Protein AF-0000000085127316 (afdb_homodimer)

Sequence (482 aa):
MPLLGAALVLALWWVGGALLARSTPVAAAFAPWPSLQALGQLLTGADIWMHTLLSLQRVAVGLLLAFVVGVPLGVLVGLSRGFSQAFSPVFQFLRMISPLSWMPIAVMVLGVGDAPVYFLLAFAAVWPILLSTAAGVAQLDRNWLLLARSLSATRTETVLRVVLPGITAQILTGVRLAIGIIWIVLVPAEMLGVSAGLGYFILDTRDRLAYSELMAAVVLIGALGYALDHAARWLHQRWMHMPLLGAALVLALWWVGGALLARSTPVAAAFAPWPSLQALGQLLTGADIWMHTLLSLQRVAVGLLLAFVVGVPLGVLVGLSRGFSQAFSPVFQFLRMISPLSWMPIAVMVLGVGDAPVYFLLAFAAVWPILLSTAAGVAQLDRNWLLLARSLSATRTETVLRVVLPGITAQILTGVRLAIGIIWIVLVPAEMLGVSAGLGYFILDTRDRLAYSELMAAVVLIGALGYALDHAARWLHQRWMH

Secondary structure (DSSP, 8-state):
-HHHHHHHHHHHHHHHHHHHHHH-GGGGGGSHHHHHHHHHHHHHSHHHHHHHHHHHHHHHHHHHHHHHHHHHHHHHHHH-HHHHHHHHHHHHHHHHS-GGGGHHHHHHHH-SSHHHHHHHHHHHHHHHHHHHHHHHHHHHHHHHHHHHHHTT--HHHHIIIIIHHHTHHHHHHHHHHHHHHHHHHHHHHHHHH-SSSHHHHHHHHHHTT-HHHHHHHHHHHHHHHHHHHHHHHHHHHHHH-/-HHHHHHHHHHHHHHHHHHHHHH-GGGGGGSHHHHHHHHHHHHHSHHHHHHHHHHHHHHHHHHHHHHHHHHHHHHHHHH-HHHHHHHHHHHHHHHHS-GGGGHHHHHHHH-SSHHHHHHHHHHHHHHHHHHHHHHHHHHS-HHHHHHHHHTT--HHHHIIIIIHHHTHHHHHHHHHHHHHHHHHHHHHHHHHH-SSSHHHHHHHHHHTT-HHHHHHHHHHHHHHHHHHHHHHHHHHHHHH-

Nearest PDB structures (foldseek):
  8w9m-assembly1_B  TM=8.186E-01  e=1.311E-09  Nostoc sp. PCC 7120 = FACHB-418
  7ahc-assembly1_B  TM=9.144E-01  e=5.677E-06  Lactococcus lactis subsp. lactis
  7ahd-assembly1_A  TM=7.048E-01  e=4.993E-07  Lactococcus lactis subsp. lactis
  7ahd-assembly1_B  TM=7.253E-01  e=1.285E-06  Lactococcus lactis subsp. lactis
  7ahh-assembly1_A  TM=8.452E-01  e=6.797E-06  Lactococcus lactis subsp. lactis

Foldseek 3Di:
DVVVVVVVVLVCQQVVLVVVCVVPVLSVLLHDPNLVVLLVVLVVDPQVVQQAVLLVVLLVLLLVLLQVQQQVLLLVLQPDVVSVVVCVVVLVVLQPDQLCVCQVVLCVVVNFDSRSSSVSLNSNLNNLLNNLNSVQSNVVPPPVVVVVVVPPDDPVCCCVPPSCLSSVLSNLVSSLVSSVRSLVSSLVSCCPGHCGHLNNVLVVCVVVSVSSNNSNSVVVSVVVSVVVSVVSVVVSVVSVD/DVVVVVVVVLVCQQVVLVVVCVVPVLSVLLHDPNLVVLLVVLVVDPQVVQQAVLLVVLLVLLLVLLQVQQQVLLLVLQPDVVSVVVCVVVLVVLQPDQLCVCQVVLCVVVNFDSRSSSVSLNSNLNNLLNNLNSVQSNPPDVDVVVVVVVPPDDPVCCCVPPSCLSSVLSNLVSSLVSSVRSLVSSLVSCCPGHCGHLNNVLVVCVVVSVSSNNSNSVVVSVVVSVVVSVVSVVVSVVSVD

Radius of gyration: 23.53 Å; Cα contacts (8 Å, |Δi|>4): 676; chains: 2; bounding box: 67×58×56 Å

Organism: Delftia acidovorans (strain DSM 14801 / SPH-1) (NCBI:txid398578)

Solvent-accessible surface area (backbone atoms only — not comparable to full-atom values): 23009 Å² total; per-residue (Å²): 110,68,62,58,8,51,50,46,42,51,49,50,44,36,51,51,21,53,59,42,26,73,80,34,66,73,33,50,35,55,16,56,64,52,13,52,52,32,34,54,56,42,70,73,37,70,66,54,53,55,20,47,50,50,41,51,49,44,52,50,51,7,49,49,53,11,47,68,52,11,41,60,52,8,44,46,37,28,74,29,66,67,51,28,54,43,42,47,53,38,52,54,42,58,68,29,29,39,44,64,66,44,46,67,58,32,31,70,75,63,32,80,40,65,58,29,45,30,50,38,31,15,63,54,18,20,52,45,20,16,52,29,22,17,52,31,41,51,66,52,39,84,65,47,58,56,51,46,70,69,40,94,55,51,73,66,51,42,42,65,66,44,49,47,67,72,24,43,69,33,34,46,53,9,45,50,52,17,51,58,49,30,49,46,49,45,36,52,41,18,54,73,42,39,92,55,15,54,29,22,47,42,54,51,24,56,75,70,64,35,49,22,49,31,42,19,50,42,50,48,45,12,51,50,37,40,50,50,51,48,50,47,48,50,54,47,52,56,67,74,95,111,68,63,57,8,51,52,47,42,52,49,52,43,38,52,51,21,54,59,44,25,74,79,34,68,74,33,50,35,56,17,54,64,51,12,52,52,31,34,55,56,43,71,71,37,69,67,52,52,53,20,46,50,50,41,51,48,43,50,51,51,7,48,50,51,10,47,67,51,12,43,61,53,7,44,46,38,29,72,29,67,67,52,28,55,43,43,46,53,36,51,54,42,58,66,28,29,38,43,65,65,46,45,67,58,33,30,73,74,63,32,79,41,65,57,28,46,30,48,38,31,15,64,56,19,20,51,44,20,16,52,28,23,17,51,30,47,56,68,45,46,84,60,46,58,53,49,45,69,69,38,92,56,52,74,66,51,41,42,65,68,44,49,47,66,71,24,43,69,32,34,46,52,9,46,50,52,17,52,56,50,30,51,46,49,45,36,52,41,19,54,73,41,39,91,55,15,55,28,21,46,44,54,49,24,54,75,70,64,34,48,21,47,30,42,19,48,43,50,48,44,13,52,50,36,39,51,50,53,50,50,46,50,51,53,48,52,56,66,78,94

Structure (mmCIF, N/CA/C/O backbone):
data_AF-0000000085127316-model_v1
#
loop_
_entity.id
_entity.type
_entity.pdbx_description
1 polymer 'Binding-protein-dependent transport systems inner membrane component'
#
loop_
_atom_site.group_PDB
_atom_site.id
_atom_site.type_symbol
_atom_site.label_atom_id
_atom_site.label_alt_id
_atom_site.label_comp_id
_atom_site.label_asym_id
_atom_site.label_entity_id
_atom_site.label_seq_id
_atom_site.pdbx_PDB_ins_code
_atom_site.Cartn_x
_atom_site.Cartn_y
_atom_site.Cartn_z
_atom_site.occupancy
_atom_site.B_iso_or_equiv
_atom_site.auth_seq_id
_atom_site.auth_comp_id
_atom_site.auth_asym_id
_atom_site.auth_atom_id
_atom_site.pdbx_PDB_model_num
ATOM 1 N N . MET A 1 1 ? -14.75 2.043 26.422 1 48.41 1 MET A N 1
ATOM 2 C CA . MET A 1 1 ? -15.414 2.135 25.141 1 48.41 1 MET A CA 1
ATOM 3 C C . MET A 1 1 ? -14.836 1.125 24.156 1 48.41 1 MET A C 1
ATOM 5 O O . MET A 1 1 ? -15.094 1.202 22.953 1 48.41 1 MET A O 1
ATOM 9 N N . PRO A 1 2 ? -13.719 0.484 24.516 1 65.31 2 PRO A N 1
ATOM 10 C CA . PRO A 1 2 ? -13.047 -0.52 23.688 1 65.31 2 PRO A CA 1
ATOM 11 C C . PRO A 1 2 ? -13.883 -1.785 23.5 1 65.31 2 PRO A C 1
ATOM 13 O O . PRO A 1 2 ? -13.898 -2.363 22.406 1 65.31 2 PRO A O 1
ATOM 16 N N . LEU A 1 3 ? -14.711 -2.029 24.453 1 72.06 3 LEU A N 1
ATOM 17 C CA . LEU A 1 3 ? -15.461 -3.279 24.406 1 72.06 3 LEU A CA 1
ATOM 18 C C . LEU A 1 3 ? -16.625 -3.178 23.453 1 72.06 3 LEU A C 1
ATOM 20 O O . LEU A 1 3 ? -16.953 -4.141 22.75 1 72.06 3 LEU A O 1
ATOM 24 N N . LEU A 1 4 ? -17.188 -2.025 23.422 1 75.25 4 LEU A N 1
ATOM 25 C CA . LEU A 1 4 ? -18.297 -1.812 22.5 1 75.25 4 LEU A CA 1
ATOM 26 C C . LEU A 1 4 ? -17.844 -1.918 21.047 1 75.25 4 LEU A C 1
ATOM 28 O O . LEU A 1 4 ? -18.547 -2.475 20.203 1 75.25 4 LEU A O 1
ATOM 32 N N . GLY A 1 5 ? -16.719 -1.458 20.875 1 76.38 5 GLY A N 1
ATOM 33 C CA . GLY A 1 5 ? -16.156 -1.555 19.531 1 76.38 5 GLY A CA 1
ATOM 34 C C . GLY A 1 5 ? -15.906 -2.984 19.094 1 76.38 5 GLY A C 1
ATOM 35 O O . GLY A 1 5 ? -16.25 -3.363 17.969 1 76.38 5 GLY A O 1
ATOM 36 N N . ALA A 1 6 ? -15.438 -3.713 20.047 1 79.12 6 ALA A N 1
ATOM 37 C CA . ALA A 1 6 ? -15.172 -5.121 19.766 1 79.12 6 ALA A CA 1
ATOM 38 C C . ALA A 1 6 ? -16.469 -5.883 19.516 1 79.12 6 ALA A C 1
ATOM 40 O O . ALA A 1 6 ? -16.547 -6.723 18.609 1 79.12 6 ALA A O 1
ATOM 41 N N . ALA A 1 7 ? -17.391 -5.574 20.312 1 84.38 7 ALA A N 1
ATOM 42 C CA . ALA A 1 7 ? -18.703 -6.223 20.172 1 84.38 7 ALA A CA 1
ATOM 43 C C . ALA A 1 7 ? -19.328 -5.895 18.828 1 84.38 7 ALA A C 1
ATOM 45 O O . ALA A 1 7 ? -19.938 -6.758 18.188 1 84.38 7 ALA A O 1
ATOM 46 N N . LEU A 1 8 ? -19.125 -4.715 18.422 1 82.75 8 LEU A N 1
ATOM 47 C CA . LEU A 1 8 ? -19.688 -4.285 17.141 1 82.75 8 LEU A CA 1
ATOM 48 C C . LEU A 1 8 ? -18.984 -4.961 15.977 1 82.75 8 LEU A C 1
ATOM 50 O O . LEU A 1 8 ? -19.609 -5.332 14.984 1 82.75 8 LEU A O 1
ATOM 54 N N . VAL A 1 9 ? -17.719 -5.086 16.141 1 81.19 9 VAL A N 1
ATOM 55 C CA . VAL A 1 9 ? -16.938 -5.77 15.109 1 81.19 9 VAL A CA 1
ATOM 56 C C . VAL A 1 9 ? -17.422 -7.211 14.969 1 81.19 9 VAL A C 1
ATOM 58 O O . VAL A 1 9 ? -17.672 -7.684 13.859 1 81.19 9 VAL A O 1
ATOM 61 N N . LEU A 1 10 ? -17.594 -7.828 16.094 1 84.69 10 LEU A N 1
ATOM 62 C CA . LEU A 1 10 ? -18.016 -9.227 16.094 1 84.69 10 LEU A CA 1
ATOM 63 C C . LEU A 1 10 ? -19.438 -9.359 15.562 1 84.69 10 LEU A C 1
ATOM 65 O O . LEU A 1 10 ? -19.75 -10.305 14.82 1 84.69 10 LEU A O 1
ATOM 69 N N . ALA A 1 11 ? -20.297 -8.43 15.914 1 86 11 ALA A N 1
ATOM 70 C CA . ALA A 1 11 ? -21.672 -8.461 15.461 1 86 11 ALA A CA 1
ATOM 71 C C . ALA A 1 11 ? -21.766 -8.266 13.953 1 86 11 ALA A C 1
ATOM 73 O O . ALA A 1 11 ? -22.484 -9 13.266 1 86 11 ALA A O 1
ATOM 74 N N . LEU A 1 12 ? -21.031 -7.316 13.438 1 83.75 12 LEU A N 1
ATOM 75 C CA . LEU A 1 12 ? -21.047 -7.051 12.008 1 83.75 12 LEU A CA 1
ATOM 76 C C . LEU A 1 12 ? -20.422 -8.211 11.234 1 83.75 12 LEU A C 1
ATOM 78 O O . LEU A 1 12 ? -20.891 -8.555 10.141 1 83.75 12 LEU A O 1
ATOM 82 N N . TRP A 1 13 ? -19.438 -8.719 11.844 1 86.06 13 TRP A N 1
ATOM 83 C CA . TRP A 1 13 ? -18.828 -9.906 11.258 1 86.06 13 TRP A CA 1
ATOM 84 C C . TRP A 1 13 ? -19.812 -11.07 11.227 1 86.06 13 TRP A C 1
ATOM 86 O O . TRP A 1 13 ? -19.938 -11.75 10.211 1 86.06 13 TRP A O 1
ATOM 96 N N . TRP A 1 14 ? -20.531 -11.203 12.266 1 85.75 14 TRP A N 1
ATOM 97 C CA . TRP A 1 14 ? -21.5 -12.289 12.367 1 85.75 14 TRP A CA 1
ATOM 98 C C . TRP A 1 14 ? -22.641 -12.094 11.383 1 85.75 14 TRP A C 1
ATOM 100 O O . TRP A 1 14 ? -23.016 -13.031 10.672 1 85.75 14 TRP A O 1
ATOM 110 N N . VAL A 1 15 ? -23.141 -10.953 11.312 1 83.19 15 VAL A N 1
ATOM 111 C CA . VAL A 1 15 ? -24.266 -10.648 10.438 1 83.19 15 VAL A CA 1
ATOM 112 C C . VAL A 1 15 ? -23.828 -10.742 8.977 1 83.19 15 VAL A C 1
ATOM 114 O O . VAL A 1 15 ? -24.531 -11.32 8.141 1 83.19 15 VAL A O 1
ATOM 117 N N . GLY A 1 16 ? -22.672 -10.188 8.695 1 81.19 16 GLY A N 1
ATOM 118 C CA . GLY A 1 16 ? -22.141 -10.266 7.344 1 81.19 16 GLY A CA 1
ATOM 119 C C . GLY A 1 16 ? -21.875 -11.695 6.887 1 81.19 16 GLY A C 1
ATOM 120 O O . GLY A 1 16 ? -22.219 -12.062 5.762 1 81.19 16 GLY A O 1
ATOM 121 N N . GLY A 1 17 ? -21.344 -12.422 7.781 1 80.56 17 GLY A N 1
ATOM 122 C CA . GLY A 1 17 ? -21.109 -13.82 7.477 1 80.56 17 GLY A CA 1
ATOM 123 C C . GLY A 1 17 ? -22.375 -14.609 7.262 1 80.56 17 GLY A C 1
ATOM 124 O O . GLY A 1 17 ? -22.453 -15.438 6.344 1 80.56 17 GLY A O 1
ATOM 125 N N . ALA A 1 18 ? -23.344 -14.312 8.102 1 81.5 18 ALA A N 1
ATOM 126 C CA . ALA A 1 18 ? -24.625 -15.023 7.992 1 81.5 18 ALA A CA 1
ATOM 127 C C . ALA A 1 18 ? -25.344 -14.664 6.695 1 81.5 18 ALA A C 1
ATOM 129 O O . ALA A 1 18 ? -25.938 -15.531 6.047 1 81.5 18 ALA A O 1
ATOM 130 N N . LEU A 1 19 ? -25.25 -13.453 6.312 1 79.75 19 LEU A N 1
ATOM 131 C CA . LEU A 1 19 ? -25.906 -13 5.086 1 79.75 19 LEU A CA 1
ATOM 132 C C . LEU A 1 19 ? -25.219 -13.602 3.859 1 79.75 19 LEU A C 1
ATOM 134 O O . LEU A 1 19 ? -25.891 -14.008 2.91 1 79.75 19 LEU A O 1
ATOM 138 N N . LEU A 1 20 ? -23.969 -13.68 3.961 1 79.25 20 LEU A N 1
ATOM 139 C CA . LEU A 1 20 ? -23.219 -14.227 2.84 1 79.25 20 LEU A CA 1
ATOM 140 C C . LEU A 1 20 ? -23.406 -15.734 2.744 1 79.25 20 LEU A C 1
ATOM 142 O O . LEU A 1 20 ? -23.406 -16.297 1.646 1 79.25 20 LEU A O 1
ATOM 146 N N . ALA A 1 21 ? -23.562 -16.344 3.889 1 79.31 21 ALA A N 1
ATOM 147 C CA . ALA A 1 21 ? -23.703 -17.797 3.938 1 79.31 21 ALA A CA 1
ATOM 148 C C . ALA A 1 21 ? -25.016 -18.25 3.281 1 79.31 21 ALA A C 1
ATOM 150 O O . ALA A 1 21 ? -25.141 -19.391 2.848 1 79.31 21 ALA A O 1
ATOM 151 N N . ARG A 1 22 ? -25.922 -17.422 3.152 1 79.31 22 ARG A N 1
ATOM 152 C CA . ARG A 1 22 ? -27.203 -17.734 2.516 1 79.31 22 ARG A CA 1
ATOM 153 C C . ARG A 1 22 ? -27.016 -17.969 1.021 1 79.31 22 ARG A C 1
ATOM 155 O O . ARG A 1 22 ? -27.703 -18.797 0.431 1 79.31 22 ARG A O 1
ATOM 162 N N . SER A 1 23 ? -26.094 -17.297 0.476 1 79.12 23 SER A N 1
ATOM 163 C CA . SER A 1 23 ? -25.891 -17.406 -0.963 1 79.12 23 SER A CA 1
ATOM 164 C C . SER A 1 23 ? -24.656 -18.266 -1.273 1 79.12 23 SER A C 1
ATOM 166 O O . SER A 1 23 ? -24.578 -18.859 -2.35 1 79.12 23 SER A O 1
ATOM 168 N N . THR A 1 24 ? -23.766 -18.312 -0.391 1 81.62 24 THR A N 1
ATOM 169 C CA . THR A 1 24 ? -22.516 -19.047 -0.583 1 81.62 24 THR A CA 1
ATOM 170 C C . THR A 1 24 ? -22.188 -19.859 0.657 1 81.62 24 THR A C 1
ATOM 172 O O . THR A 1 24 ? -21.578 -19.344 1.603 1 81.62 24 THR A O 1
ATOM 175 N N . PRO A 1 25 ? -22.406 -21.094 0.611 1 78.56 25 PRO A N 1
ATOM 176 C CA . PRO A 1 25 ? -22.234 -21.953 1.78 1 78.56 25 PRO A CA 1
ATOM 177 C C . PRO A 1 25 ? -20.812 -21.891 2.355 1 78.56 25 PRO A C 1
ATOM 179 O O . PRO A 1 25 ? -20.641 -22.016 3.568 1 78.56 25 PRO A O 1
ATOM 182 N N . VAL A 1 26 ? -19.906 -21.656 1.491 1 80.06 26 VAL A N 1
ATOM 183 C CA . VAL A 1 26 ? -18.516 -21.609 1.943 1 80.06 26 VAL A CA 1
ATOM 184 C C . VAL A 1 26 ? -18.312 -20.438 2.896 1 80.06 26 VAL A C 1
ATOM 186 O O . VAL A 1 26 ? -17.406 -20.453 3.734 1 80.06 26 VAL A O 1
ATOM 189 N N . ALA A 1 27 ? -19.203 -19.531 2.879 1 80.5 27 ALA A N 1
ATOM 190 C CA . ALA A 1 27 ? -19.109 -18.328 3.703 1 80.5 27 ALA A CA 1
ATOM 191 C C . ALA A 1 27 ? -19.328 -18.656 5.176 1 80.5 27 ALA A C 1
ATOM 193 O O . ALA A 1 27 ? -18.938 -17.891 6.059 1 80.5 27 ALA A O 1
ATOM 194 N N . ALA A 1 28 ? -19.938 -19.719 5.41 1 80.25 28 ALA A N 1
ATOM 195 C CA . ALA A 1 28 ? -20.188 -20.141 6.789 1 80.25 28 ALA A CA 1
ATOM 196 C C . ALA A 1 28 ? -18.875 -20.422 7.52 1 80.25 28 ALA A C 1
ATOM 198 O O . ALA A 1 28 ? -18.781 -20.234 8.734 1 80.25 28 ALA A O 1
ATOM 199 N N . ALA A 1 29 ? -17.938 -20.797 6.742 1 84.81 29 ALA A N 1
ATOM 200 C CA . ALA A 1 29 ? -16.641 -21.125 7.324 1 84.81 29 ALA A CA 1
ATOM 201 C C . ALA A 1 29 ? -15.891 -19.859 7.75 1 84.81 29 ALA A C 1
ATOM 203 O O . ALA A 1 29 ? -14.969 -19.922 8.562 1 84.81 29 ALA A O 1
ATOM 204 N N . PHE A 1 30 ? -16.359 -18.75 7.258 1 86.94 30 PHE A N 1
ATOM 205 C CA . PHE A 1 30 ? -15.688 -17.484 7.559 1 86.94 30 PHE A CA 1
ATOM 206 C C . PHE A 1 30 ? -16.391 -16.766 8.695 1 86.94 30 PHE A C 1
ATOM 208 O O . PHE A 1 30 ? -16.047 -15.617 9.016 1 86.94 30 PHE A O 1
ATOM 215 N N . ALA A 1 31 ? -17.344 -17.453 9.258 1 86 31 ALA A N 1
ATOM 216 C CA . ALA A 1 31 ? -18.109 -16.875 10.359 1 86 31 ALA A CA 1
ATOM 217 C C . ALA A 1 31 ? -17.234 -16.719 11.602 1 86 31 ALA A C 1
ATOM 219 O O . ALA A 1 31 ? -16.156 -17.328 11.695 1 86 31 ALA A O 1
ATOM 220 N N . PRO A 1 32 ? -17.656 -15.867 12.477 1 89.19 32 PRO A N 1
ATOM 221 C CA . PRO A 1 32 ? -16.812 -15.547 13.625 1 89.19 32 PRO A CA 1
ATOM 222 C C . PRO A 1 32 ? -16.484 -16.766 14.484 1 89.19 32 PRO A C 1
ATOM 224 O O . PRO A 1 32 ? -15.328 -16.969 14.859 1 89.19 32 PRO A O 1
ATOM 227 N N . TRP A 1 33 ? -17.406 -17.594 14.703 1 86.88 33 TRP A N 1
ATOM 228 C CA . TRP A 1 33 ? -17.172 -18.672 15.648 1 86.88 33 TRP A CA 1
ATOM 229 C C . TRP A 1 33 ? -16.172 -19.688 15.094 1 86.88 33 TRP A C 1
ATOM 231 O O . TRP A 1 33 ? -15.164 -19.984 15.742 1 86.88 33 TRP A O 1
ATOM 241 N N . PRO A 1 34 ? -16.422 -20.203 13.945 1 89 34 PRO A N 1
ATOM 242 C CA . PRO A 1 34 ? -15.422 -21.109 13.406 1 89 34 PRO A CA 1
ATOM 243 C C . PRO A 1 34 ? -14.047 -20.453 13.25 1 89 34 PRO A C 1
ATOM 245 O O . PRO A 1 34 ? -13.023 -21.109 13.461 1 89 34 PRO A O 1
ATOM 248 N N . SER A 1 35 ? -14.031 -19.25 12.867 1 92.19 35 SER A N 1
ATOM 249 C CA . SER A 1 35 ? -12.781 -18.531 12.664 1 92.19 35 SER A CA 1
ATOM 250 C C . SER A 1 35 ? -12.031 -18.344 13.977 1 92.19 35 SER A C 1
ATOM 252 O O . SER A 1 35 ? -10.805 -18.5 14.031 1 92.19 35 SER A O 1
ATOM 254 N N . LEU A 1 36 ? -12.758 -18.031 15.016 1 91.5 36 LEU A N 1
ATOM 255 C CA . LEU A 1 36 ? -12.133 -17.812 16.312 1 91.5 36 LEU A CA 1
ATOM 256 C C . LEU A 1 36 ? -11.672 -19.141 16.922 1 91.5 36 LEU A C 1
ATOM 258 O O . LEU A 1 36 ? -10.648 -19.188 17.609 1 91.5 36 LEU A O 1
ATOM 262 N N . GLN A 1 37 ? -12.391 -20.156 16.656 1 92.38 37 GLN A N 1
ATOM 263 C CA . GLN A 1 37 ? -11.953 -21.484 17.078 1 92.38 37 GLN A CA 1
ATOM 264 C C . GLN A 1 37 ? -10.672 -21.891 16.359 1 92.38 37 GLN A C 1
ATOM 266 O O . GLN A 1 37 ? -9.742 -22.406 16.984 1 92.38 37 GLN A O 1
ATOM 271 N N . ALA A 1 38 ? -10.695 -21.625 15.133 1 93.56 38 ALA A N 1
ATOM 272 C CA . ALA A 1 38 ? -9.508 -21.938 14.336 1 93.56 38 ALA A CA 1
ATOM 273 C C . ALA A 1 38 ? -8.32 -21.094 14.789 1 93.56 38 ALA A C 1
ATOM 275 O O . ALA A 1 38 ? -7.176 -21.562 14.766 1 93.56 38 ALA A O 1
ATOM 276 N N . LEU A 1 39 ? -8.594 -19.891 15.109 1 94.12 39 LEU A N 1
ATOM 277 C CA . LEU A 1 39 ? -7.539 -19.031 15.617 1 94.12 39 LEU A CA 1
ATOM 278 C C . LEU A 1 39 ? -6.93 -19.594 16.891 1 94.12 39 LEU A C 1
ATOM 280 O O . LEU A 1 39 ? -5.711 -19.578 17.062 1 94.12 39 LEU A O 1
ATOM 284 N N . GLY A 1 40 ? -7.777 -20.016 17.781 1 93.62 40 GLY A N 1
ATOM 285 C CA . GLY A 1 40 ? -7.289 -20.672 19 1 93.62 40 GLY A CA 1
ATOM 286 C C . GLY A 1 40 ? -6.406 -21.859 18.719 1 93.62 40 GLY A C 1
ATOM 287 O O . GLY A 1 40 ? -5.355 -22.031 19.344 1 93.62 40 GLY A O 1
ATOM 288 N N . GLN A 1 41 ? -6.84 -22.656 17.828 1 92.62 41 GLN A N 1
ATOM 289 C CA . GLN A 1 41 ? -6.07 -23.844 17.438 1 92.62 41 GLN A CA 1
ATOM 290 C C . GLN A 1 41 ? -4.754 -23.453 16.781 1 92.62 41 GLN A C 1
ATOM 292 O O . GLN A 1 41 ? -3.715 -24.062 17.031 1 92.62 41 GLN A O 1
ATOM 297 N N . LEU A 1 42 ? -4.859 -22.453 15.969 1 91.44 42 LEU A N 1
ATOM 298 C CA . LEU A 1 42 ? -3.674 -21.969 15.273 1 91.44 42 LEU A CA 1
ATOM 299 C C . LEU A 1 42 ? -2.635 -21.453 16.266 1 91.44 42 LEU A C 1
ATOM 301 O O . LEU A 1 42 ? -1.44 -21.703 16.109 1 91.44 42 LEU A O 1
ATOM 305 N N . LEU A 1 43 ? -3.049 -20.781 17.281 1 92.62 43 LEU A N 1
ATOM 306 C CA . LEU A 1 43 ? -2.148 -20.156 18.234 1 92.62 43 LEU A CA 1
ATOM 307 C C . LEU A 1 43 ? -1.49 -21.188 19.141 1 92.62 43 LEU A C 1
ATOM 309 O O . LEU A 1 43 ? -0.468 -20.906 19.766 1 92.62 43 LEU A O 1
ATOM 313 N N . THR A 1 44 ? -2.096 -22.297 19.203 1 89.69 44 THR A N 1
ATOM 314 C CA . THR A 1 44 ? -1.525 -23.359 20.031 1 89.69 44 THR A CA 1
ATOM 315 C C . THR A 1 44 ? -0.522 -24.188 19.219 1 89.69 44 THR A C 1
ATOM 317 O O . THR A 1 44 ? 0.289 -24.906 19.797 1 89.69 44 THR A O 1
ATOM 320 N N . GLY A 1 45 ? -0.584 -24 17.953 1 87.81 45 GLY A N 1
ATOM 321 C CA . GLY A 1 45 ? 0.363 -24.703 17.094 1 87.81 45 GLY A CA 1
ATOM 322 C C . GLY A 1 45 ? 1.644 -23.922 16.859 1 87.81 45 GLY A C 1
ATOM 323 O O . GLY A 1 45 ? 1.637 -22.688 16.844 1 87.81 45 GLY A O 1
ATOM 324 N N . ALA A 1 46 ? 2.699 -24.656 16.719 1 82.94 46 ALA A N 1
ATOM 325 C CA . ALA A 1 46 ? 4.012 -24.047 16.547 1 82.94 46 ALA A CA 1
ATOM 326 C C . ALA A 1 46 ? 4.172 -23.484 15.133 1 82.94 46 ALA A C 1
ATOM 328 O O . ALA A 1 46 ? 4.91 -22.531 14.914 1 82.94 46 ALA A O 1
ATOM 329 N N . ASP A 1 47 ? 3.488 -23.922 14.164 1 91 47 ASP A N 1
ATOM 330 C CA . ASP A 1 47 ? 3.676 -23.594 12.758 1 91 47 ASP A CA 1
ATOM 331 C C . ASP A 1 47 ? 3.33 -22.125 12.492 1 91 47 ASP A C 1
ATOM 333 O O . ASP A 1 47 ? 4.07 -21.422 11.797 1 91 47 ASP A O 1
ATOM 337 N N . ILE A 1 48 ? 2.322 -21.656 13.125 1 93.31 48 ILE A N 1
ATOM 338 C CA . ILE A 1 48 ? 1.865 -20.297 12.844 1 93.31 48 ILE A CA 1
ATOM 339 C C . ILE A 1 48 ? 2.869 -19.281 13.398 1 93.31 48 ILE A C 1
ATOM 341 O O . ILE A 1 48 ? 3.068 -18.219 12.812 1 93.31 48 ILE A O 1
ATOM 345 N N . TRP A 1 49 ? 3.502 -19.625 14.438 1 94.25 49 TRP A N 1
ATOM 346 C CA . TRP A 1 49 ? 4.465 -18.719 15.047 1 94.25 49 TRP A CA 1
ATOM 347 C C . TRP A 1 49 ? 5.723 -18.609 14.195 1 94.25 49 TRP A C 1
ATOM 349 O O . TRP A 1 49 ? 6.34 -17.531 14.133 1 94.25 49 TRP A O 1
ATOM 359 N N . MET A 1 50 ? 6.062 -19.719 13.586 1 94.88 50 MET A N 1
ATOM 360 C CA . MET A 1 50 ? 7.18 -19.656 12.648 1 94.88 50 MET A CA 1
ATOM 361 C C . MET A 1 50 ? 6.867 -18.719 11.492 1 94.88 50 MET A C 1
ATOM 363 O O . MET A 1 50 ? 7.695 -17.891 11.125 1 94.88 50 MET A O 1
ATOM 367 N N . HIS A 1 51 ? 5.699 -18.812 10.906 1 96.5 51 HIS A N 1
ATOM 368 C CA . HIS A 1 51 ? 5.273 -17.938 9.82 1 96.5 51 HIS A CA 1
ATOM 369 C C . HIS A 1 51 ? 5.211 -16.484 10.281 1 96.5 51 HIS A C 1
ATOM 371 O O . HIS A 1 51 ? 5.648 -15.586 9.562 1 96.5 51 HIS A O 1
ATOM 377 N N . THR A 1 52 ? 4.734 -16.312 11.477 1 97.25 52 THR A N 1
ATOM 378 C CA . THR A 1 52 ? 4.602 -14.969 12.031 1 97.25 52 THR A CA 1
ATOM 379 C C . THR A 1 52 ? 5.973 -14.344 12.258 1 97.25 52 THR A C 1
ATOM 381 O O . THR A 1 52 ? 6.199 -13.188 11.891 1 97.25 52 THR A O 1
ATOM 384 N N . LEU A 1 53 ? 6.863 -15.078 12.82 1 96.88 53 LEU A N 1
ATOM 385 C CA . LEU A 1 53 ? 8.195 -14.578 13.117 1 96.88 53 LEU A CA 1
ATOM 386 C C . LEU A 1 53 ? 8.953 -14.242 11.836 1 96.88 53 LEU A C 1
ATOM 388 O O . LEU A 1 53 ? 9.68 -13.242 11.781 1 96.88 53 LEU A O 1
ATOM 392 N N . LEU A 1 54 ? 8.812 -15.047 10.852 1 97.12 54 LEU A N 1
ATOM 393 C CA . LEU A 1 54 ? 9.461 -14.797 9.578 1 97.12 54 LEU A CA 1
ATOM 394 C C . LEU A 1 54 ? 8.914 -13.523 8.93 1 97.12 54 LEU A C 1
ATOM 396 O O . LEU A 1 54 ? 9.68 -12.719 8.391 1 97.12 54 LEU A O 1
ATOM 400 N N . SER A 1 55 ? 7.609 -13.367 8.969 1 98.06 55 SER A N 1
ATOM 401 C CA . SER A 1 55 ? 6.992 -12.156 8.438 1 98.06 55 SER A CA 1
ATOM 402 C C . SER A 1 55 ? 7.469 -10.914 9.188 1 98.06 55 SER A C 1
ATOM 404 O O . SER A 1 55 ? 7.797 -9.898 8.57 1 98.06 55 SER A O 1
ATOM 406 N N . LEU A 1 56 ? 7.551 -11.023 10.523 1 97.81 56 LEU A N 1
ATOM 407 C CA . LEU A 1 56 ? 7.977 -9.891 11.328 1 97.81 56 LEU A CA 1
ATOM 408 C C . LEU A 1 56 ? 9.445 -9.57 11.086 1 97.81 56 LEU A C 1
ATOM 410 O O . LEU A 1 56 ? 9.844 -8.398 11.102 1 97.81 56 LEU A O 1
ATOM 414 N N . GLN A 1 57 ? 10.219 -10.562 10.906 1 98.06 57 GLN A N 1
ATOM 415 C CA . GLN A 1 57 ? 11.625 -10.352 10.57 1 98.06 57 GLN A CA 1
ATOM 416 C C . GLN A 1 57 ? 11.766 -9.617 9.242 1 98.06 57 GLN A C 1
ATOM 418 O O . GLN A 1 57 ? 12.586 -8.703 9.117 1 98.06 57 GLN A O 1
ATOM 423 N N . ARG A 1 58 ? 11.016 -9.984 8.305 1 98.25 58 ARG A N 1
ATOM 424 C CA . ARG A 1 58 ? 11.055 -9.344 7 1 98.25 58 ARG A CA 1
ATOM 425 C C . ARG A 1 58 ? 10.625 -7.883 7.09 1 98.25 58 ARG A C 1
ATOM 427 O O . ARG A 1 58 ? 11.219 -7.016 6.441 1 98.25 58 ARG A O 1
ATOM 434 N N . VAL A 1 59 ? 9.625 -7.645 7.879 1 97.94 59 VAL A N 1
ATOM 435 C CA . VAL A 1 59 ? 9.172 -6.273 8.109 1 97.94 59 VAL A CA 1
ATOM 436 C C . VAL A 1 59 ? 10.297 -5.461 8.75 1 97.94 59 VAL A C 1
ATOM 438 O O . VAL A 1 59 ? 10.586 -4.344 8.32 1 97.94 59 VAL A O 1
ATOM 441 N N . ALA A 1 60 ? 10.922 -6.043 9.75 1 98 60 ALA A N 1
ATOM 442 C CA . ALA A 1 60 ? 11.992 -5.352 10.469 1 98 60 ALA A CA 1
ATOM 443 C C . ALA A 1 60 ? 13.172 -5.055 9.555 1 98 60 ALA A C 1
ATOM 445 O O . ALA A 1 60 ? 13.695 -3.938 9.555 1 98 60 ALA A O 1
ATOM 446 N N . VAL A 1 61 ? 13.586 -6 8.797 1 98.5 61 VAL A N 1
ATOM 447 C CA . VAL A 1 61 ? 14.734 -5.84 7.91 1 98.5 61 VAL A CA 1
ATOM 448 C C . VAL A 1 61 ? 14.391 -4.844 6.805 1 98.5 61 VAL A C 1
ATOM 450 O O . VAL A 1 61 ? 15.195 -3.969 6.484 1 98.5 61 VAL A O 1
ATOM 453 N N . GLY A 1 62 ? 13.219 -5.012 6.199 1 98.25 62 GLY A N 1
ATOM 454 C CA . GLY A 1 62 ? 12.789 -4.066 5.184 1 98.25 62 GLY A CA 1
ATOM 455 C C . GLY A 1 62 ? 12.734 -2.635 5.68 1 98.25 62 GLY A C 1
ATOM 456 O O . GLY A 1 62 ? 13.188 -1.716 4.996 1 98.25 62 GLY A O 1
ATOM 457 N N . LEU A 1 63 ? 12.219 -2.49 6.867 1 98 63 LEU A N 1
ATOM 458 C CA . LEU A 1 63 ? 12.117 -1.164 7.465 1 98 63 LEU A CA 1
ATOM 459 C C . LEU A 1 63 ? 13.5 -0.593 7.766 1 98 63 LEU A C 1
ATOM 461 O O . LEU A 1 63 ? 13.75 0.594 7.539 1 98 63 LEU A O 1
ATOM 465 N N . LEU A 1 64 ? 14.359 -1.416 8.305 1 98.44 64 LEU A N 1
ATOM 466 C CA . LEU A 1 64 ? 15.711 -0.982 8.633 1 98.44 64 LEU A CA 1
ATOM 467 C C . LEU A 1 64 ? 16.453 -0.545 7.375 1 98.44 64 LEU A C 1
ATOM 469 O O . LEU A 1 64 ? 17.141 0.484 7.375 1 98.44 64 LEU A O 1
ATOM 473 N N . LEU A 1 65 ? 16.344 -1.315 6.344 1 98.44 65 LEU A N 1
ATOM 474 C CA . LEU A 1 65 ? 16.984 -0.971 5.082 1 98.44 65 LEU A CA 1
ATOM 475 C C . LEU A 1 65 ? 16.438 0.338 4.527 1 98.44 65 LEU A C 1
ATOM 477 O O . LEU A 1 65 ? 17.188 1.192 4.066 1 98.44 65 LEU A O 1
ATOM 481 N N . ALA A 1 66 ? 15.133 0.47 4.551 1 98.56 66 ALA A N 1
ATOM 482 C CA . ALA A 1 66 ? 14.5 1.706 4.098 1 98.56 66 ALA A CA 1
ATOM 483 C C . ALA A 1 66 ? 14.953 2.896 4.938 1 98.56 66 ALA A C 1
ATOM 485 O O . ALA A 1 66 ? 15.156 3.992 4.41 1 98.56 66 ALA A O 1
ATOM 486 N N . PHE A 1 67 ? 15.094 2.637 6.227 1 97.94 67 PHE A N 1
ATOM 487 C CA . PHE A 1 67 ? 15.523 3.676 7.152 1 97.94 67 PHE A CA 1
ATOM 488 C C . PHE A 1 67 ? 16.953 4.109 6.855 1 97.94 67 PHE A C 1
ATOM 490 O O . PHE A 1 67 ? 17.234 5.305 6.773 1 97.94 67 PHE A O 1
ATOM 497 N N . VAL A 1 68 ? 17.859 3.207 6.668 1 97.94 68 VAL A N 1
ATOM 498 C CA . VAL A 1 68 ? 19.281 3.453 6.465 1 97.94 68 VAL A CA 1
ATOM 499 C C . VAL A 1 68 ? 19.5 4.176 5.133 1 97.94 68 VAL A C 1
ATOM 501 O O . VAL A 1 68 ? 20.391 5.008 5.012 1 97.94 68 VAL A O 1
ATOM 504 N N . VAL A 1 69 ? 18.625 3.979 4.172 1 97.5 69 VAL A N 1
ATOM 505 C CA . VAL A 1 69 ? 18.766 4.605 2.861 1 97.5 69 VAL A CA 1
ATOM 506 C C . VAL A 1 69 ? 17.938 5.898 2.822 1 97.5 69 VAL A C 1
ATOM 508 O O . VAL A 1 69 ? 18.422 6.93 2.354 1 97.5 69 VAL A O 1
ATOM 511 N N . GLY A 1 70 ? 16.766 5.863 3.354 1 97.88 70 GLY A N 1
ATOM 512 C CA . GLY A 1 70 ? 15.805 6.961 3.248 1 97.88 70 GLY A CA 1
ATOM 513 C C . GLY A 1 70 ? 16.219 8.188 4.039 1 97.88 70 GLY A C 1
ATOM 514 O O . GLY A 1 70 ? 16.062 9.312 3.568 1 97.88 70 GLY A O 1
ATOM 515 N N . VAL A 1 71 ? 16.703 7.969 5.199 1 96.62 71 VAL A N 1
ATOM 516 C CA . VAL A 1 71 ? 17.031 9.094 6.066 1 96.62 71 VAL A CA 1
ATOM 517 C C . VAL A 1 71 ? 18.219 9.852 5.488 1 96.62 71 VAL A C 1
ATOM 519 O O . VAL A 1 71 ? 18.156 11.07 5.285 1 96.62 71 VAL A O 1
ATOM 522 N N . PRO A 1 72 ? 19.406 9.203 5.176 1 95.31 72 PRO A N 1
ATOM 523 C CA . PRO A 1 72 ? 20.531 9.945 4.602 1 95.31 72 PRO A CA 1
ATOM 524 C C . PRO A 1 72 ? 20.172 10.641 3.291 1 95.31 72 PRO A C 1
ATOM 526 O O . PRO A 1 72 ? 20.531 11.797 3.076 1 95.31 72 PRO A O 1
ATOM 529 N N . LEU A 1 73 ? 19.422 10.008 2.4 1 95.38 73 LEU A N 1
ATOM 530 C CA . LEU A 1 73 ? 19.031 10.617 1.137 1 95.38 73 LEU A CA 1
ATOM 531 C C . LEU A 1 73 ? 18.078 11.789 1.373 1 95.38 73 LEU A C 1
ATOM 533 O O . LEU A 1 73 ? 18.141 12.797 0.667 1 95.38 73 LEU A O 1
ATOM 537 N N . GLY A 1 74 ? 17.188 11.57 2.342 1 95.38 74 GLY A N 1
ATOM 538 C CA . GLY A 1 74 ? 16.281 12.664 2.699 1 95.38 74 GLY A CA 1
ATOM 539 C C . GLY A 1 74 ? 17.016 13.883 3.223 1 95.38 74 GLY A C 1
ATOM 540 O O . GLY A 1 74 ? 16.656 15.016 2.885 1 95.38 74 GLY A O 1
ATOM 541 N N . VAL A 1 75 ? 17.969 13.633 4.023 1 92.75 75 VAL A N 1
ATOM 542 C CA . VAL A 1 75 ? 18.781 14.734 4.551 1 92.75 75 VAL A CA 1
ATOM 543 C C . VAL A 1 75 ? 19.5 15.438 3.406 1 92.75 75 VAL A C 1
ATOM 545 O O . VAL A 1 75 ? 19.531 16.672 3.348 1 92.75 75 VAL A O 1
ATOM 548 N N . LEU A 1 76 ? 20.047 14.68 2.502 1 91.5 76 LEU A N 1
ATOM 549 C CA . LEU A 1 76 ? 20.75 15.258 1.364 1 91.5 76 LEU A CA 1
ATOM 550 C C . LEU A 1 76 ? 19.812 16.094 0.504 1 91.5 76 LEU A C 1
ATOM 552 O O . LEU A 1 76 ? 20.172 17.188 0.057 1 91.5 76 LEU A O 1
ATOM 556 N N . VAL A 1 77 ? 18.641 15.656 0.281 1 92 77 VAL A N 1
ATOM 557 C CA . VAL A 1 77 ? 17.641 16.359 -0.517 1 92 77 VAL A CA 1
ATOM 558 C C . VAL A 1 77 ? 17.219 17.641 0.199 1 92 77 VAL A C 1
ATOM 560 O O . VAL A 1 77 ? 17.016 18.672 -0.438 1 92 77 VAL A O 1
ATOM 563 N N . GLY A 1 78 ? 17.125 17.531 1.481 1 88.88 78 GLY A N 1
ATOM 564 C CA . GLY A 1 78 ? 16.688 18.688 2.262 1 88.88 78 GLY A CA 1
ATOM 565 C C . GLY A 1 78 ? 17.766 19.75 2.395 1 88.88 78 GLY A C 1
ATOM 566 O O . GLY A 1 78 ? 17.469 20.938 2.506 1 88.88 78 GLY A O 1
ATOM 567 N N . LEU A 1 79 ? 19.016 19.406 2.373 1 85.94 79 LEU A N 1
ATOM 568 C CA . LEU A 1 79 ? 20.125 20.328 2.627 1 85.94 79 LEU A CA 1
ATOM 569 C C . LEU A 1 79 ? 20.594 20.984 1.334 1 85.94 79 LEU A C 1
ATOM 571 O O . LEU A 1 79 ? 21.094 22.125 1.352 1 85.94 79 LEU A O 1
ATOM 575 N N . SER A 1 80 ? 20.5 20.297 0.297 1 85.81 80 SER A N 1
ATOM 576 C CA . SER A 1 80 ? 21.094 20.781 -0.948 1 85.81 80 SER A CA 1
ATOM 577 C C . SER A 1 80 ? 20.031 21 -2.016 1 85.81 80 SER A C 1
ATOM 579 O O . SER A 1 80 ? 19.391 20.047 -2.463 1 85.81 80 SER A O 1
ATOM 581 N N . ARG A 1 81 ? 19.953 22.141 -2.443 1 86 81 ARG A N 1
ATOM 582 C CA . ARG A 1 81 ? 19.016 22.469 -3.514 1 86 81 ARG A CA 1
ATOM 583 C C . ARG A 1 81 ? 19.406 21.781 -4.816 1 86 81 ARG A C 1
ATOM 585 O O . ARG A 1 81 ? 18.547 21.359 -5.586 1 86 81 ARG A O 1
ATOM 592 N N . GLY A 1 82 ? 20.703 21.719 -5.055 1 85.88 82 GLY A N 1
ATOM 593 C CA . GLY A 1 82 ? 21.172 21.047 -6.25 1 85.88 82 GLY A CA 1
ATOM 594 C C . GLY A 1 82 ? 20.828 19.578 -6.289 1 85.88 82 GLY A C 1
ATOM 595 O O . GLY A 1 82 ? 20.391 19.062 -7.32 1 85.88 82 GLY A O 1
ATOM 596 N N . PHE A 1 83 ? 21.031 18.953 -5.145 1 87.62 83 PHE A N 1
ATOM 597 C CA . PHE A 1 83 ? 20.688 17.531 -5.055 1 87.62 83 PHE A CA 1
ATOM 598 C C . PHE A 1 83 ? 19.188 17.328 -5.219 1 87.62 83 PHE A C 1
ATOM 600 O O . PHE A 1 83 ? 18.75 16.406 -5.914 1 87.62 83 PHE A O 1
ATOM 607 N N . SER A 1 84 ? 18.484 18.156 -4.605 1 89.31 84 SER A N 1
ATOM 608 C CA . SER A 1 84 ? 17.016 18.078 -4.699 1 89.31 84 SER A CA 1
ATOM 609 C C . SER A 1 84 ? 16.547 18.234 -6.141 1 89.31 84 SER A C 1
ATOM 611 O O . SER A 1 84 ? 15.758 17.438 -6.637 1 89.31 84 SER A O 1
ATOM 613 N N . GLN A 1 85 ? 17.062 19.188 -6.781 1 87.5 85 GLN A N 1
ATOM 614 C CA . GLN A 1 85 ? 16.656 19.469 -8.156 1 87.5 85 GLN A CA 1
ATOM 615 C C . GLN A 1 85 ? 17.062 18.328 -9.086 1 87.5 85 GLN A C 1
ATOM 617 O O . GLN A 1 85 ? 16.344 18 -10.031 1 87.5 85 GLN A O 1
ATOM 622 N N . ALA A 1 86 ? 18.141 17.766 -8.75 1 85.25 86 ALA A N 1
ATOM 623 C CA . ALA A 1 86 ? 18.672 16.703 -9.609 1 85.25 86 ALA A CA 1
ATOM 624 C C . ALA A 1 86 ? 17.938 15.391 -9.391 1 85.25 86 ALA A C 1
ATOM 626 O O . ALA A 1 86 ? 17.625 14.68 -10.352 1 85.25 86 ALA A O 1
ATOM 627 N N . PHE A 1 87 ? 17.562 15.047 -8.156 1 89.75 87 PHE A N 1
ATOM 628 C CA . PHE A 1 87 ? 17.141 13.688 -7.871 1 89.75 87 PHE A CA 1
ATOM 629 C C . PHE A 1 87 ? 15.641 13.625 -7.613 1 89.75 87 PHE A C 1
ATOM 631 O O . PHE A 1 87 ? 15.047 12.547 -7.629 1 89.75 87 PHE A O 1
ATOM 638 N N . SER A 1 88 ? 14.984 14.703 -7.484 1 87.06 88 SER A N 1
ATOM 639 C CA . SER A 1 88 ? 13.547 14.727 -7.203 1 87.06 88 SER A CA 1
ATOM 640 C C . SER A 1 88 ? 12.758 14.047 -8.312 1 87.06 88 SER A C 1
ATOM 642 O O . SER A 1 88 ? 11.844 13.266 -8.039 1 87.06 88 SER A O 1
ATOM 644 N N . PRO A 1 89 ? 13.164 14.32 -9.594 1 83.94 89 PRO A N 1
ATOM 645 C CA . PRO A 1 89 ? 12.414 13.633 -10.648 1 83.94 89 PRO A CA 1
ATOM 646 C C . PRO A 1 89 ? 12.609 12.117 -10.609 1 83.94 89 PRO A C 1
ATOM 648 O O . PRO A 1 89 ? 11.68 11.367 -10.922 1 83.94 89 PRO A O 1
ATOM 651 N N . VAL A 1 90 ? 13.781 11.68 -10.266 1 86.81 90 VAL A N 1
ATOM 652 C CA . VAL A 1 90 ? 14.086 10.258 -10.172 1 86.81 90 VAL A CA 1
ATOM 653 C C . VAL A 1 90 ? 13.266 9.617 -9.055 1 86.81 90 VAL A C 1
ATOM 655 O O . VAL A 1 90 ? 12.617 8.586 -9.266 1 86.81 90 VAL A O 1
ATOM 658 N N . PHE A 1 91 ? 13.234 10.297 -7.945 1 91.56 91 PHE A N 1
ATOM 659 C CA . PHE A 1 91 ? 12.5 9.781 -6.793 1 91.56 91 PHE A CA 1
ATOM 660 C C . PHE A 1 91 ? 11 9.766 -7.07 1 91.56 91 PHE A C 1
ATOM 662 O O . PHE A 1 91 ? 10.312 8.812 -6.695 1 91.56 91 PHE A O 1
ATOM 669 N N . GLN A 1 92 ? 10.562 10.781 -7.742 1 88.38 92 GLN A N 1
ATOM 670 C CA . GLN A 1 92 ? 9.141 10.867 -8.062 1 88.38 92 GLN A CA 1
ATOM 671 C C . GLN A 1 92 ? 8.727 9.75 -9.008 1 88.38 92 GLN A C 1
ATOM 673 O O . GLN A 1 92 ? 7.66 9.148 -8.836 1 88.38 92 GLN A O 1
ATOM 678 N N . PHE A 1 93 ? 9.508 9.43 -9.945 1 88.69 93 PHE A N 1
ATOM 679 C CA . PHE A 1 93 ? 9.18 8.375 -10.898 1 88.69 93 PHE A CA 1
ATOM 680 C C . PHE A 1 93 ? 9.25 7.008 -10.227 1 88.69 93 PHE A C 1
ATOM 682 O O . PHE A 1 93 ? 8.344 6.188 -10.391 1 88.69 93 PHE A O 1
ATOM 689 N N . LEU A 1 94 ? 10.32 6.738 -9.539 1 91.94 94 LEU A N 1
ATOM 690 C CA . LEU A 1 94 ? 10.523 5.438 -8.914 1 91.94 94 LEU A CA 1
ATOM 691 C C . LEU A 1 94 ? 9.422 5.152 -7.891 1 91.94 94 LEU A C 1
ATOM 693 O O . LEU A 1 94 ? 8.977 4.012 -7.762 1 91.94 94 LEU A O 1
ATOM 697 N N . ARG A 1 95 ? 9.016 6.168 -7.195 1 92.88 95 ARG A N 1
ATOM 698 C CA . ARG A 1 95 ? 8 6.016 -6.16 1 92.88 95 ARG A CA 1
ATOM 699 C C . ARG A 1 95 ? 6.656 5.625 -6.766 1 92.88 95 ARG A C 1
ATOM 701 O O . ARG A 1 95 ? 5.805 5.051 -6.082 1 92.88 95 ARG A O 1
ATOM 708 N N . MET A 1 96 ? 6.496 5.902 -8.086 1 93.38 96 MET A N 1
ATOM 709 C CA . MET A 1 96 ? 5.215 5.66 -8.734 1 93.38 96 MET A CA 1
ATOM 710 C C . MET A 1 96 ? 5.156 4.246 -9.312 1 93.38 96 MET A C 1
ATOM 712 O O . MET A 1 96 ? 4.09 3.777 -9.711 1 93.38 96 MET A O 1
ATOM 716 N N . ILE A 1 97 ? 6.242 3.631 -9.32 1 95.31 97 ILE A N 1
ATOM 717 C CA . ILE A 1 97 ? 6.246 2.227 -9.719 1 95.31 97 ILE A CA 1
ATOM 718 C C . ILE A 1 97 ? 5.719 1.364 -8.57 1 95.31 97 ILE A C 1
ATOM 720 O O . ILE A 1 97 ? 6.207 1.456 -7.441 1 95.31 97 ILE A O 1
ATOM 724 N N . SER A 1 98 ? 4.656 0.636 -8.867 1 96.44 98 SER A N 1
ATOM 725 C CA . SER A 1 98 ? 4.168 -0.285 -7.844 1 96.44 98 SER A CA 1
ATOM 726 C C . SER A 1 98 ? 5.281 -1.203 -7.352 1 96.44 98 SER A C 1
ATOM 728 O O . SER A 1 98 ? 5.988 -1.816 -8.156 1 96.44 98 SER A O 1
ATOM 730 N N . PRO A 1 99 ? 5.414 -1.34 -6.09 1 96.94 99 PRO A N 1
ATOM 731 C CA . PRO A 1 99 ? 6.539 -2.109 -5.559 1 96.94 99 PRO A CA 1
ATOM 732 C C . PRO A 1 99 ? 6.547 -3.557 -6.039 1 96.94 99 PRO A C 1
ATOM 734 O O . PRO A 1 99 ? 7.602 -4.09 -6.398 1 96.94 99 PRO A O 1
ATOM 737 N N . LEU A 1 100 ? 5.457 -4.168 -6.148 1 96.56 100 LEU A N 1
ATOM 738 C CA . LEU A 1 100 ? 5.422 -5.59 -6.465 1 96.56 100 LEU A CA 1
ATOM 739 C C . LEU A 1 100 ? 5.691 -5.82 -7.949 1 96.56 100 LEU A C 1
ATOM 741 O O . LEU A 1 100 ? 5.953 -6.953 -8.367 1 96.56 100 LEU A O 1
ATOM 745 N N . SER A 1 101 ? 5.652 -4.785 -8.766 1 96.38 101 SER A N 1
ATOM 746 C CA . SER A 1 101 ? 6.008 -4.949 -10.172 1 96.38 101 SER A CA 1
ATOM 747 C C . SER A 1 101 ? 7.465 -5.379 -10.328 1 96.38 101 SER A C 1
ATOM 749 O O . SER A 1 101 ? 7.844 -5.953 -11.352 1 96.38 101 SER A O 1
ATOM 751 N N . TRP A 1 102 ? 8.242 -5.133 -9.281 1 95.94 102 TRP A N 1
ATOM 752 C CA . TRP A 1 102 ? 9.664 -5.461 -9.297 1 95.94 102 TRP A CA 1
ATOM 753 C C . TRP A 1 102 ? 9.883 -6.926 -8.938 1 95.94 102 TRP A C 1
ATOM 755 O O . TRP A 1 102 ? 11 -7.441 -9.062 1 95.94 102 TRP A O 1
ATOM 765 N N . MET A 1 103 ? 8.867 -7.668 -8.531 1 95 103 MET A N 1
ATOM 766 C CA . MET A 1 103 ? 9.023 -8.984 -7.922 1 95 103 MET A CA 1
ATOM 767 C C . MET A 1 103 ? 9.727 -9.945 -8.867 1 95 103 MET A C 1
ATOM 769 O O . MET A 1 103 ? 10.719 -10.586 -8.492 1 95 103 MET A O 1
ATOM 773 N N . PRO A 1 104 ? 9.312 -10.031 -10.133 1 93.19 104 PRO A N 1
ATOM 774 C CA . PRO A 1 104 ? 10.008 -10.984 -11 1 93.19 104 PRO A CA 1
ATOM 775 C C . PRO A 1 104 ? 11.477 -10.641 -11.195 1 93.19 104 PRO A C 1
ATOM 777 O O . PRO A 1 104 ? 12.336 -11.531 -11.188 1 93.19 104 PRO A O 1
ATOM 780 N N . ILE A 1 105 ? 11.75 -9.398 -11.32 1 91.44 105 ILE A N 1
ATOM 781 C CA . ILE A 1 105 ? 13.125 -8.953 -11.508 1 91.44 105 ILE A CA 1
ATOM 782 C C . ILE A 1 105 ? 13.93 -9.227 -10.234 1 91.44 105 ILE A C 1
ATOM 784 O O . ILE A 1 105 ? 15.055 -9.719 -10.305 1 91.44 105 ILE A O 1
ATOM 788 N N . ALA A 1 106 ? 13.367 -8.922 -9.109 1 93.12 106 ALA A N 1
ATOM 789 C CA . ALA A 1 106 ? 14.031 -9.148 -7.824 1 93.12 106 ALA A CA 1
ATOM 790 C C . ALA A 1 106 ? 14.359 -10.625 -7.637 1 93.12 106 ALA A C 1
ATOM 792 O O . ALA A 1 106 ? 15.453 -10.977 -7.191 1 93.12 106 ALA A O 1
ATOM 793 N N . VAL A 1 107 ? 13.398 -11.453 -8.008 1 91.31 107 VAL A N 1
ATOM 794 C CA . VAL A 1 107 ? 13.602 -12.891 -7.855 1 91.31 107 VAL A CA 1
ATOM 795 C C . VAL A 1 107 ? 14.672 -13.367 -8.844 1 91.31 107 VAL A C 1
ATOM 797 O O . VAL A 1 107 ? 15.5 -14.219 -8.508 1 91.31 107 VAL A O 1
ATOM 800 N N . MET A 1 108 ? 14.648 -12.844 -9.992 1 87.62 108 MET A N 1
ATOM 801 C CA . MET A 1 108 ? 15.609 -13.25 -11.016 1 87.62 108 MET A CA 1
ATOM 802 C C . MET A 1 108 ? 17.031 -12.836 -10.633 1 87.62 108 MET A C 1
ATOM 804 O O . MET A 1 108 ? 17.984 -13.562 -10.898 1 87.62 108 MET A O 1
ATOM 808 N N . VAL A 1 109 ? 17.188 -11.695 -9.977 1 86.19 109 VAL A N 1
ATOM 809 C CA . VAL A 1 109 ? 18.5 -11.133 -9.688 1 86.19 109 VAL A CA 1
ATOM 810 C C . VAL A 1 109 ? 19 -11.641 -8.336 1 86.19 109 VAL A C 1
ATOM 812 O O . VAL A 1 109 ? 20.172 -11.969 -8.188 1 86.19 109 VAL A O 1
ATOM 815 N N . LEU A 1 110 ? 18.094 -11.758 -7.367 1 89.88 110 LEU A N 1
ATOM 816 C CA . LEU A 1 110 ? 18.5 -12.039 -6 1 89.88 110 LEU A CA 1
ATOM 817 C C . LEU A 1 110 ? 18.219 -13.492 -5.637 1 89.88 110 LEU A C 1
ATOM 819 O O . LEU A 1 110 ? 18.734 -14 -4.641 1 89.88 110 LEU A O 1
ATOM 823 N N . GLY A 1 111 ? 17.453 -14.188 -6.445 1 87.62 111 GLY A N 1
ATOM 824 C CA . GLY A 1 111 ? 17.031 -15.547 -6.141 1 87.62 111 GLY A CA 1
ATOM 825 C C . GLY A 1 111 ? 15.773 -15.609 -5.305 1 87.62 111 GLY A C 1
ATOM 826 O O . GLY A 1 111 ? 15.375 -14.617 -4.688 1 87.62 111 GLY A O 1
ATOM 827 N N . VAL A 1 112 ? 15.188 -16.75 -5.332 1 88.44 112 VAL A N 1
ATOM 828 C CA . VAL A 1 112 ? 13.984 -16.984 -4.535 1 88.44 112 VAL A CA 1
ATOM 829 C C . VAL A 1 112 ? 14.352 -17.031 -3.055 1 88.44 112 VAL A C 1
ATOM 831 O O . VAL A 1 112 ? 15.383 -17.594 -2.682 1 88.44 112 VAL A O 1
ATOM 834 N N . GLY A 1 113 ? 13.617 -16.391 -2.205 1 92 113 GLY A N 1
ATOM 835 C CA . GLY A 1 113 ? 13.906 -16.359 -0.78 1 92 113 GLY A CA 1
ATOM 836 C C . GLY A 1 113 ? 13.586 -15.031 -0.131 1 92 113 GLY A C 1
ATOM 837 O O . GLY A 1 113 ? 12.711 -14.305 -0.598 1 92 113 GLY A O 1
ATOM 838 N N . ASP A 1 114 ? 14.273 -14.719 0.917 1 95.88 114 ASP A N 1
ATOM 839 C CA . ASP A 1 114 ? 13.977 -13.523 1.706 1 95.88 114 ASP A CA 1
ATOM 840 C C . ASP A 1 114 ? 14.484 -12.266 1.006 1 95.88 114 ASP A C 1
ATOM 842 O O . ASP A 1 114 ? 13.906 -11.188 1.163 1 95.88 114 ASP A O 1
ATOM 846 N N . ALA A 1 115 ? 15.469 -12.469 0.22 1 95.88 115 ALA A N 1
ATOM 847 C CA . ALA A 1 115 ? 16.172 -11.305 -0.321 1 95.88 115 ALA A CA 1
ATOM 848 C C . ALA A 1 115 ? 15.25 -10.469 -1.202 1 95.88 115 ALA A C 1
ATOM 850 O O . ALA A 1 115 ? 15.164 -9.25 -1.04 1 95.88 115 ALA A O 1
ATOM 851 N N . PRO A 1 116 ? 14.516 -11.102 -2.16 1 96.12 116 PRO A N 1
ATOM 852 C CA . PRO A 1 116 ? 13.594 -10.289 -2.961 1 96.12 116 PRO A CA 1
ATOM 853 C C . PRO A 1 116 ? 12.523 -9.602 -2.117 1 96.12 116 PRO A C 1
ATOM 855 O O . PRO A 1 116 ? 12.133 -8.469 -2.412 1 96.12 116 PRO A O 1
ATOM 858 N N . VAL A 1 117 ? 12.047 -10.258 -1.081 1 97.88 117 VAL A N 1
ATOM 859 C CA . VAL A 1 117 ? 11.016 -9.695 -0.221 1 97.88 117 VAL A CA 1
ATOM 860 C C . VAL A 1 117 ? 11.578 -8.5 0.552 1 97.88 117 VAL A C 1
ATOM 862 O O . VAL A 1 117 ? 10.922 -7.469 0.678 1 97.88 117 VAL A O 1
ATOM 865 N N . TYR A 1 118 ? 12.844 -8.641 1.053 1 98.06 118 TYR A N 1
ATOM 866 C CA . TYR A 1 118 ? 13.5 -7.516 1.714 1 98.06 118 TYR A CA 1
ATOM 867 C C . TYR A 1 118 ? 13.586 -6.309 0.787 1 98.06 118 TYR A C 1
ATOM 869 O O . TYR A 1 118 ? 13.297 -5.184 1.199 1 98.06 118 TYR A O 1
ATOM 877 N N . PHE A 1 119 ? 13.969 -6.559 -0.388 1 97.5 119 PHE A N 1
ATOM 878 C CA . PHE A 1 119 ? 14.125 -5.5 -1.375 1 97.5 119 PHE A CA 1
ATOM 879 C C . PHE A 1 119 ? 12.797 -4.793 -1.627 1 97.5 119 PHE A C 1
ATOM 881 O O . PHE A 1 119 ? 12.727 -3.564 -1.611 1 97.5 119 PHE A O 1
ATOM 888 N N . LEU A 1 120 ? 11.734 -5.551 -1.882 1 98 120 LEU A N 1
ATOM 889 C CA . LEU A 1 120 ? 10.43 -4.984 -2.201 1 98 120 LEU A CA 1
ATOM 890 C C . LEU A 1 120 ? 9.914 -4.137 -1.045 1 98 120 LEU A C 1
ATOM 892 O O . LEU A 1 120 ? 9.367 -3.051 -1.261 1 98 120 LEU A O 1
ATOM 896 N N . LEU A 1 121 ? 10.039 -4.668 0.179 1 98.56 121 LEU A N 1
ATOM 897 C CA . LEU A 1 121 ? 9.586 -3.936 1.358 1 98.56 121 LEU A CA 1
ATOM 898 C C . LEU A 1 121 ? 10.391 -2.654 1.545 1 98.56 121 LEU A C 1
ATOM 900 O O . LEU A 1 121 ? 9.828 -1.596 1.825 1 98.56 121 LEU A O 1
ATOM 904 N N . ALA A 1 122 ? 11.703 -2.76 1.347 1 98.44 122 ALA A N 1
ATOM 905 C CA . ALA A 1 122 ? 12.555 -1.584 1.464 1 98.44 122 ALA A CA 1
ATOM 906 C C . ALA A 1 122 ? 12.219 -0.552 0.391 1 98.44 122 ALA A C 1
ATOM 908 O O . ALA A 1 122 ? 12.141 0.646 0.675 1 98.44 122 ALA A O 1
ATOM 909 N N . PHE A 1 123 ? 12.023 -1.014 -0.787 1 97.75 123 PHE A N 1
ATOM 910 C CA . PHE A 1 123 ? 11.695 -0.142 -1.909 1 97.75 123 PHE A CA 1
ATOM 911 C C . PHE A 1 123 ? 10.391 0.592 -1.662 1 97.75 123 PHE A C 1
ATOM 913 O O . PHE A 1 123 ? 10.258 1.775 -1.984 1 97.75 123 PHE A O 1
ATOM 920 N N . ALA A 1 124 ? 9.477 -0.128 -1.119 1 97.56 124 ALA A N 1
ATOM 921 C CA . ALA A 1 124 ? 8.172 0.462 -0.839 1 97.56 124 ALA A CA 1
ATOM 922 C C . ALA A 1 124 ? 8.258 1.48 0.294 1 97.56 124 ALA A C 1
ATOM 924 O O . ALA A 1 124 ? 7.57 2.504 0.273 1 97.56 124 ALA A O 1
ATOM 925 N N . ALA A 1 125 ? 9.109 1.237 1.247 1 98 125 ALA A N 1
ATOM 926 C CA . ALA A 1 125 ? 9.117 1.992 2.498 1 98 125 ALA A CA 1
ATOM 927 C C . ALA A 1 125 ? 10.086 3.174 2.418 1 98 125 ALA A C 1
ATOM 929 O O . ALA A 1 125 ? 10.008 4.102 3.227 1 98 125 ALA A O 1
ATOM 930 N N . VAL A 1 126 ? 10.977 3.205 1.481 1 98.25 126 VAL A N 1
ATOM 931 C CA . VAL A 1 126 ? 12.047 4.199 1.45 1 98.25 126 VAL A CA 1
ATOM 932 C C . VAL A 1 126 ? 11.461 5.578 1.165 1 98.25 126 VAL A C 1
ATOM 934 O O . VAL A 1 126 ? 11.953 6.586 1.684 1 98.25 126 VAL A O 1
ATOM 937 N N . TRP A 1 127 ? 10.422 5.648 0.485 1 97.06 127 TRP A N 1
ATOM 938 C CA . TRP A 1 127 ? 9.938 6.914 -0.053 1 97.06 127 TRP A CA 1
ATOM 939 C C . TRP A 1 127 ? 9.289 7.754 1.041 1 97.06 127 TRP A C 1
ATOM 941 O O . TRP A 1 127 ? 9.625 8.93 1.211 1 97.06 127 TRP A O 1
ATOM 951 N N . PRO A 1 128 ? 8.352 7.199 1.822 1 96.44 128 PRO A N 1
ATOM 952 C CA . PRO A 1 128 ? 7.805 8.023 2.9 1 96.44 128 PRO A CA 1
ATOM 953 C C . PRO A 1 128 ? 8.875 8.492 3.889 1 96.44 128 PRO A C 1
ATOM 955 O O . PRO A 1 128 ? 8.797 9.609 4.402 1 96.44 128 PRO A O 1
ATOM 958 N N . ILE A 1 129 ? 9.82 7.719 4.148 1 97.62 129 ILE A N 1
ATOM 959 C CA . ILE A 1 129 ? 10.891 8.094 5.066 1 97.62 129 ILE A CA 1
ATOM 960 C C . ILE A 1 129 ? 11.734 9.203 4.445 1 97.62 129 ILE A C 1
ATOM 962 O O . ILE A 1 129 ? 12.016 10.211 5.098 1 97.62 129 ILE A O 1
ATOM 966 N N . LEU A 1 130 ? 12.094 9.023 3.207 1 97.69 130 LEU A N 1
ATOM 967 C CA . LEU A 1 130 ? 12.898 10 2.48 1 97.69 130 LEU A CA 1
ATOM 968 C C . LEU A 1 130 ? 12.18 11.344 2.395 1 97.69 130 LEU A C 1
ATOM 970 O O . LEU A 1 130 ? 12.766 12.383 2.715 1 97.69 130 LEU A O 1
ATOM 974 N N . LEU A 1 131 ? 10.953 11.336 2.043 1 95.38 131 LEU A N 1
ATOM 975 C CA . LEU A 1 131 ? 10.188 12.562 1.813 1 95.38 131 LEU A CA 1
ATOM 976 C C . LEU A 1 131 ? 9.906 13.273 3.129 1 95.38 131 LEU A C 1
ATOM 978 O O . LEU A 1 131 ? 9.984 14.5 3.203 1 95.38 131 LEU A O 1
ATOM 982 N N . SER A 1 132 ? 9.57 12.492 4.168 1 96 132 SER A N 1
ATOM 983 C CA . SER A 1 132 ? 9.336 13.102 5.473 1 96 132 SER A CA 1
ATOM 984 C C . SER A 1 132 ? 10.617 13.711 6.039 1 96 132 SER A C 1
ATOM 986 O O . SER A 1 132 ? 10.586 14.789 6.637 1 96 132 SER A O 1
ATOM 988 N N . THR A 1 133 ? 11.68 13.023 5.852 1 95.75 133 THR A N 1
ATOM 989 C CA . THR A 1 133 ? 12.969 13.523 6.301 1 95.75 133 THR A CA 1
ATOM 990 C C . THR A 1 133 ? 13.344 14.797 5.547 1 95.75 133 THR A C 1
ATOM 992 O O . THR A 1 133 ? 13.758 15.789 6.156 1 95.75 133 THR A O 1
ATOM 995 N N . ALA A 1 134 ? 13.211 14.805 4.25 1 94.5 134 ALA A N 1
ATOM 996 C CA . ALA A 1 134 ? 13.523 15.969 3.434 1 94.5 134 ALA A CA 1
ATOM 997 C C . ALA A 1 134 ? 12.68 17.172 3.84 1 94.5 134 ALA A C 1
ATOM 999 O O . ALA A 1 134 ? 13.18 18.297 3.934 1 94.5 134 ALA A O 1
ATOM 1000 N N . ALA A 1 135 ? 11.445 16.938 4.082 1 92.44 135 ALA A N 1
ATOM 1001 C CA . ALA A 1 135 ? 10.547 18 4.508 1 92.44 135 ALA A CA 1
ATOM 1002 C C . ALA A 1 135 ? 10.961 18.562 5.867 1 92.44 135 ALA A C 1
ATOM 1004 O O . ALA A 1 135 ? 10.898 19.766 6.094 1 92.44 135 ALA A O 1
ATOM 1005 N N . GLY A 1 136 ? 11.297 17.656 6.758 1 91.88 136 GLY A N 1
ATOM 1006 C CA . GLY A 1 136 ? 11.773 18.094 8.062 1 91.88 136 GLY A CA 1
ATOM 1007 C C . GLY A 1 136 ? 13.008 18.969 7.988 1 91.88 136 GLY A C 1
ATOM 1008 O O . GLY A 1 136 ? 13.094 19.984 8.664 1 91.88 136 GLY A O 1
ATOM 1009 N N . VAL A 1 137 ? 13.922 18.594 7.184 1 90.38 137 VAL A N 1
ATOM 1010 C CA . VAL A 1 137 ? 15.156 19.344 7.02 1 90.38 137 VAL A CA 1
ATOM 1011 C C . VAL A 1 137 ? 14.852 20.703 6.391 1 90.38 137 VAL A C 1
ATOM 1013 O O . VAL A 1 137 ? 15.422 21.719 6.793 1 90.38 137 VAL A O 1
ATOM 1016 N N . ALA A 1 138 ? 13.984 20.688 5.434 1 86.56 138 ALA A N 1
ATOM 1017 C CA . ALA A 1 138 ? 13.625 21.922 4.738 1 86.56 138 ALA A CA 1
ATOM 1018 C C . ALA A 1 138 ? 12.969 22.922 5.695 1 86.56 138 ALA A C 1
ATOM 1020 O O . ALA A 1 138 ? 13.094 24.125 5.52 1 86.56 138 ALA A O 1
ATOM 1021 N N . GLN A 1 139 ? 12.383 22.438 6.602 1 84.75 139 GLN A N 1
ATOM 1022 C CA . GLN A 1 139 ? 11.703 23.297 7.559 1 84.75 139 GLN A CA 1
ATOM 1023 C C . GLN A 1 139 ? 12.672 23.844 8.602 1 84.75 139 GLN A C 1
ATOM 1025 O O . GLN A 1 139 ? 12.406 24.859 9.234 1 84.75 139 GLN A O 1
ATOM 1030 N N . LEU A 1 140 ? 13.711 23.078 8.914 1 75.06 140 LEU A N 1
ATOM 1031 C CA . LEU A 1 140 ? 14.703 23.531 9.883 1 75.06 140 LEU A CA 1
ATOM 1032 C C . LEU A 1 140 ? 15.469 24.734 9.359 1 75.06 140 LEU A C 1
ATOM 1034 O O . LEU A 1 140 ? 15.969 25.547 10.141 1 75.06 140 LEU A O 1
ATOM 1038 N N . ASP A 1 141 ? 16.016 24.781 8.094 1 59.19 141 ASP A N 1
ATOM 1039 C CA . ASP A 1 141 ? 16.984 25.672 7.445 1 59.19 141 ASP A CA 1
ATOM 1040 C C . ASP A 1 141 ? 16.828 27.109 7.914 1 59.19 141 ASP A C 1
ATOM 1042 O O . ASP A 1 141 ? 17.797 27.766 8.273 1 59.19 141 ASP A O 1
ATOM 1046 N N . ARG A 1 142 ? 15.742 27.922 7.676 1 57.72 142 ARG A N 1
ATOM 1047 C CA . ARG A 1 142 ? 16.203 29.281 7.453 1 57.72 142 ARG A CA 1
ATOM 1048 C C . ARG A 1 142 ? 16.953 29.812 8.664 1 57.72 142 ARG A C 1
ATOM 1050 O O . ARG A 1 142 ? 17.969 30.5 8.523 1 57.72 142 ARG A O 1
ATOM 1057 N N . ASN A 1 143 ? 16.641 29.328 9.734 1 55.09 143 ASN A N 1
ATOM 1058 C CA . ASN A 1 143 ? 17.234 29.984 10.883 1 55.09 143 ASN A CA 1
ATOM 1059 C C . ASN A 1 143 ? 18.469 29.234 11.391 1 55.09 143 ASN A C 1
ATOM 1061 O O . ASN A 1 143 ? 19.406 29.859 11.883 1 55.09 143 ASN A O 1
ATOM 1065 N N . TRP A 1 144 ? 18.547 27.891 11.203 1 55.94 144 TRP A N 1
ATOM 1066 C CA . TRP A 1 144 ? 19.578 27.109 11.867 1 55.94 144 TRP A CA 1
ATOM 1067 C C . TRP A 1 144 ? 20.875 27.109 11.062 1 55.94 144 TRP A C 1
ATOM 1069 O O . TRP A 1 144 ? 21.969 26.938 11.625 1 55.94 144 TRP A O 1
ATOM 1079 N N . LEU A 1 145 ? 20.688 27.203 9.703 1 55.81 145 LEU A N 1
ATOM 1080 C CA . LEU A 1 145 ? 21.922 27.297 8.922 1 55.81 145 LEU A CA 1
ATOM 1081 C C . LEU A 1 145 ? 22.734 28.516 9.344 1 55.81 145 LEU A C 1
ATOM 1083 O O . LEU A 1 145 ? 23.969 28.469 9.352 1 55.81 145 LEU A O 1
ATOM 1087 N N . LEU A 1 146 ? 21.953 29.391 9.82 1 55.88 146 LEU A N 1
ATOM 1088 C CA . LEU A 1 146 ? 22.641 30.562 10.352 1 55.88 146 LEU A CA 1
ATOM 1089 C C . LEU A 1 146 ? 23.375 30.234 11.641 1 55.88 146 LEU A C 1
ATOM 1091 O O . LEU A 1 146 ? 24.484 30.719 11.875 1 55.88 146 LEU A O 1
ATOM 1095 N N . LEU A 1 147 ? 22.828 29.375 12.375 1 55.41 147 LEU A N 1
ATOM 1096 C CA . LEU A 1 147 ? 23.438 29.016 13.648 1 55.41 147 LEU A CA 1
ATOM 1097 C C . LEU A 1 147 ? 24.641 28.109 13.43 1 55.41 147 LEU A C 1
ATOM 1099 O O . LEU A 1 147 ? 25.641 28.219 14.148 1 55.41 147 LEU A O 1
ATOM 1103 N N . ALA A 1 148 ? 24.594 27.25 12.445 1 56.53 148 ALA A N 1
ATOM 1104 C CA . ALA A 1 148 ? 25.672 26.297 12.188 1 56.53 148 ALA A CA 1
ATOM 1105 C C . ALA A 1 148 ? 26.922 27.016 11.695 1 56.53 148 ALA A C 1
ATOM 1107 O O . ALA A 1 148 ? 28.047 26.594 12 1 56.53 148 ALA A O 1
ATOM 1108 N N . ARG A 1 149 ? 26.703 27.969 10.93 1 57.94 149 ARG A N 1
ATOM 1109 C CA . ARG A 1 149 ? 27.828 28.766 10.453 1 57.94 149 ARG A CA 1
ATOM 1110 C C . ARG A 1 149 ? 28.578 29.422 11.617 1 57.94 149 ARG A C 1
ATOM 1112 O O . ARG A 1 149 ? 29.781 29.656 11.539 1 57.94 149 ARG A O 1
ATOM 1119 N N . SER A 1 150 ? 27.797 29.672 12.578 1 55.91 150 SER A N 1
ATOM 1120 C CA . SER A 1 150 ? 28.469 30.297 13.711 1 55.91 150 SER A CA 1
ATOM 1121 C C . SER A 1 150 ? 29.234 29.266 14.539 1 55.91 150 SER A C 1
ATOM 1123 O O . SER A 1 150 ? 30.109 29.609 15.328 1 55.91 150 SER A O 1
ATOM 1125 N N . LEU A 1 151 ? 28.719 28 14.43 1 54.94 151 LEU A N 1
ATOM 1126 C CA . LEU A 1 151 ? 29.359 26.953 15.219 1 54.94 151 LEU A CA 1
ATOM 1127 C C . LEU A 1 151 ? 30.484 26.281 14.43 1 54.94 151 LEU A C 1
ATOM 1129 O O . LEU A 1 151 ? 30.406 26.172 13.203 1 54.94 151 LEU A O 1
ATOM 1133 N N . SER A 1 152 ? 31.703 26.625 14.719 1 62.84 152 SER A N 1
ATOM 1134 C CA . SER A 1 152 ? 32.875 25.969 14.164 1 62.84 152 SER A CA 1
ATOM 1135 C C . SER A 1 152 ? 32.656 24.484 13.961 1 62.84 152 SER A C 1
ATOM 1137 O O . SER A 1 152 ? 33.562 23.672 14.125 1 62.84 152 SER A O 1
ATOM 1139 N N . ALA A 1 153 ? 31.406 24.094 13.852 1 63.56 153 ALA A N 1
ATOM 1140 C CA . ALA A 1 153 ? 31.125 22.656 13.742 1 63.56 153 ALA A CA 1
ATOM 1141 C C . ALA A 1 153 ? 31.266 22.188 12.297 1 63.56 153 ALA A C 1
ATOM 1143 O O . ALA A 1 153 ? 31 22.938 11.359 1 63.56 153 ALA A O 1
ATOM 1144 N N . THR A 1 154 ? 31.812 20.984 12.141 1 76 154 THR A N 1
ATOM 1145 C CA . THR A 1 154 ? 31.922 20.359 10.828 1 76 154 THR A CA 1
ATOM 1146 C C . THR A 1 154 ? 30.531 20.016 10.281 1 76 154 THR A C 1
ATOM 1148 O O . THR A 1 154 ? 29.562 19.953 11.031 1 76 154 THR A O 1
ATOM 1151 N N . ARG A 1 155 ? 30.344 19.953 9 1 76.12 155 ARG A N 1
ATOM 1152 C CA . ARG A 1 155 ? 29.078 19.656 8.344 1 76.12 155 ARG A CA 1
ATOM 1153 C C . ARG A 1 155 ? 28.469 18.375 8.906 1 76.12 155 ARG A C 1
ATOM 1155 O O . ARG A 1 155 ? 27.25 18.312 9.125 1 76.12 155 ARG A O 1
ATOM 1162 N N . THR A 1 156 ? 29.266 17.438 9.188 1 79.81 156 THR A N 1
ATOM 1163 C CA . THR A 1 156 ? 28.797 16.156 9.703 1 79.81 156 THR A CA 1
ATOM 1164 C C . THR A 1 156 ? 28.281 16.297 11.125 1 79.81 156 THR A C 1
ATOM 1166 O O . THR A 1 156 ? 27.266 15.695 11.492 1 79.81 156 THR A O 1
ATOM 1169 N N . GLU A 1 157 ? 29 17.141 11.844 1 77.06 157 GLU A N 1
ATOM 1170 C CA . GLU A 1 157 ? 28.594 17.359 13.227 1 77.06 157 GLU A CA 1
ATOM 1171 C C . GLU A 1 157 ? 27.266 18.125 13.289 1 77.06 157 GLU A C 1
ATOM 1173 O O . GLU A 1 157 ? 26.422 17.844 14.141 1 77.06 157 GLU A O 1
ATOM 1178 N N . THR A 1 158 ? 27.188 18.984 12.438 1 76.19 158 THR A N 1
ATOM 1179 C CA . THR A 1 158 ? 25.953 19.781 12.383 1 76.19 158 THR A CA 1
ATOM 1180 C C . THR A 1 158 ? 24.766 18.891 12.016 1 76.19 158 THR A C 1
ATOM 1182 O O . THR A 1 158 ? 23.703 18.984 12.625 1 76.19 158 THR A O 1
ATOM 1185 N N . VAL A 1 159 ? 24.984 18.047 11.086 1 79.56 159 VAL A N 1
ATOM 1186 C CA . VAL A 1 159 ? 23.906 17.156 10.641 1 79.56 159 VAL A CA 1
ATOM 1187 C C . VAL A 1 159 ? 23.531 16.188 11.758 1 79.56 159 VAL A C 1
ATOM 1189 O O . VAL A 1 159 ? 22.359 16.031 12.086 1 79.56 159 VAL A O 1
ATOM 1192 N N . LEU A 1 160 ? 24.406 15.648 12.383 1 81.19 160 LEU A N 1
ATOM 1193 C CA . LEU A 1 160 ? 24.172 14.586 13.352 1 81.19 160 LEU A CA 1
ATOM 1194 C C . LEU A 1 160 ? 23.688 15.156 14.68 1 81.19 160 LEU A C 1
ATOM 1196 O O . LEU A 1 160 ? 22.891 14.523 15.375 1 81.19 160 LEU A O 1
ATOM 1200 N N . ARG A 1 161 ? 24.078 16.469 14.992 1 78.31 161 ARG A N 1
ATOM 1201 C CA . ARG A 1 161 ? 23.812 16.984 16.344 1 78.31 161 ARG A CA 1
ATOM 1202 C C . ARG A 1 161 ? 22.719 18.031 16.328 1 78.31 161 ARG A C 1
ATOM 1204 O O . ARG A 1 161 ? 22.109 18.328 17.359 1 78.31 161 ARG A O 1
ATOM 1211 N N . VAL A 1 162 ? 22.516 18.422 15.242 1 76.25 162 VAL A N 1
ATOM 1212 C CA . VAL A 1 162 ? 21.531 19.5 15.211 1 76.25 162 VAL A CA 1
ATOM 1213 C C . VAL A 1 162 ? 20.375 19.109 14.297 1 76.25 162 VAL A C 1
ATOM 1215 O O . VAL A 1 162 ? 19.219 19.062 14.742 1 76.25 162 VAL A O 1
ATOM 1218 N N . VAL A 1 163 ? 20.719 18.719 13.141 1 80.5 163 VAL A N 1
ATOM 1219 C CA . VAL A 1 163 ? 19.672 18.5 12.133 1 80.5 163 VAL A CA 1
ATOM 1220 C C . 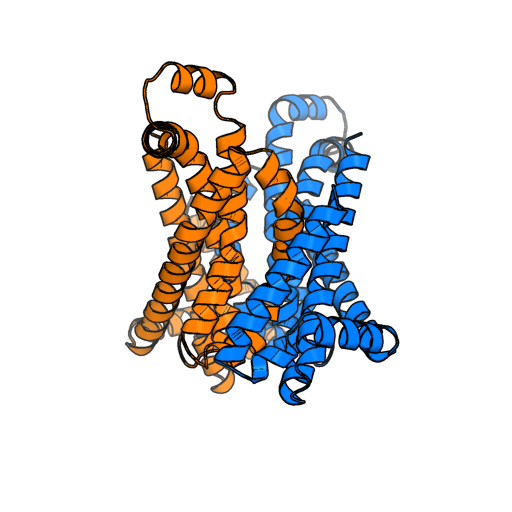VAL A 1 163 ? 18.875 17.25 12.492 1 80.5 163 VAL A C 1
ATOM 1222 O O . VAL A 1 163 ? 17.641 17.328 12.625 1 80.5 163 VAL A O 1
ATOM 1225 N N . LEU A 1 164 ? 19.547 16.188 12.734 1 85.12 164 LEU A N 1
ATOM 1226 C CA . LEU A 1 164 ? 18.875 14.906 12.938 1 85.12 164 LEU A CA 1
ATOM 1227 C C . LEU A 1 164 ? 18 14.953 14.188 1 85.12 164 LEU A C 1
ATOM 1229 O O . LEU A 1 164 ? 16.828 14.555 14.148 1 85.12 164 LEU A O 1
ATOM 1233 N N . PRO A 1 165 ? 18.562 15.484 15.242 1 83.88 165 PRO A N 1
ATOM 1234 C CA . PRO A 1 165 ? 17.719 15.602 16.422 1 83.88 165 PRO A CA 1
ATOM 1235 C C . PRO A 1 165 ? 16.547 16.562 16.219 1 83.88 165 PRO A C 1
ATOM 1237 O O . PRO A 1 165 ? 15.484 16.375 16.828 1 83.88 165 PRO A O 1
ATOM 1240 N N . GLY A 1 166 ? 16.672 17.531 15.414 1 84.38 166 GLY A N 1
ATOM 1241 C CA . GLY A 1 166 ? 15.648 18.531 15.18 1 84.38 166 GLY A CA 1
ATOM 1242 C C . GLY A 1 166 ? 14.516 18.031 14.305 1 84.38 166 GLY A C 1
ATOM 1243 O O . GLY A 1 166 ? 13.406 18.578 14.336 1 84.38 166 GLY A O 1
ATOM 1244 N N . ILE A 1 167 ? 14.805 16.875 13.609 1 90.56 167 ILE A N 1
ATOM 1245 C CA . ILE A 1 167 ? 13.773 16.438 12.68 1 90.56 167 ILE A CA 1
ATOM 1246 C C . ILE A 1 167 ? 13.328 15.016 13.031 1 90.56 167 ILE A C 1
ATOM 1248 O O . ILE A 1 167 ? 12.805 14.289 12.18 1 90.56 167 ILE A O 1
ATOM 1252 N N . THR A 1 168 ? 13.594 14.594 14.203 1 91.5 168 THR A N 1
ATOM 1253 C CA . THR A 1 168 ? 13.258 13.25 14.641 1 91.5 168 THR A CA 1
ATOM 1254 C C . THR A 1 168 ? 11.758 12.992 14.523 1 91.5 168 THR A C 1
ATOM 1256 O O . THR A 1 168 ? 11.336 11.898 14.156 1 91.5 168 THR A O 1
ATOM 1259 N N . ALA A 1 169 ? 10.977 14.039 14.859 1 90.31 169 ALA A N 1
ATOM 1260 C CA . ALA A 1 169 ? 9.523 13.898 14.766 1 90.31 169 ALA A CA 1
ATOM 1261 C C . ALA A 1 169 ? 9.086 13.633 13.328 1 90.31 169 ALA A C 1
ATOM 1263 O O . ALA A 1 169 ? 8.219 12.789 13.086 1 90.31 169 ALA A O 1
ATOM 1264 N N . GLN A 1 170 ? 9.695 14.305 12.438 1 93.06 170 GLN A N 1
ATOM 1265 C CA . GLN A 1 170 ? 9.375 14.125 11.023 1 93.06 170 GLN A CA 1
ATOM 1266 C C . GLN A 1 170 ? 9.828 12.758 10.523 1 93.06 170 GLN A C 1
ATOM 1268 O O . GLN A 1 170 ? 9.125 12.109 9.75 1 93.06 170 GLN A O 1
ATOM 1273 N N . ILE A 1 171 ? 10.977 12.328 10.992 1 94.81 171 ILE A N 1
ATOM 1274 C CA . ILE A 1 171 ? 11.477 11.008 10.625 1 94.81 171 ILE A CA 1
ATOM 1275 C C . ILE A 1 171 ? 10.523 9.93 11.125 1 94.81 171 ILE A C 1
ATOM 1277 O O . ILE A 1 171 ? 10.18 9.008 10.383 1 94.81 171 ILE A O 1
ATOM 1281 N N . LEU A 1 172 ? 10.07 10.109 12.375 1 94 172 LEU A N 1
ATOM 1282 C CA . LEU A 1 172 ? 9.164 9.125 12.977 1 94 172 LEU A CA 1
ATOM 1283 C C . LEU A 1 172 ? 7.828 9.102 12.242 1 94 172 LEU A C 1
ATOM 1285 O O . LEU A 1 172 ? 7.211 8.039 12.109 1 94 172 LEU A O 1
ATOM 1289 N N . THR A 1 173 ? 7.395 10.25 11.766 1 92.62 173 THR A N 1
ATOM 1290 C CA . THR A 1 173 ? 6.184 10.312 10.953 1 92.62 173 THR A CA 1
ATOM 1291 C C . THR A 1 173 ? 6.355 9.508 9.664 1 92.62 173 THR A C 1
ATOM 1293 O O . THR A 1 173 ? 5.457 8.773 9.258 1 92.62 173 THR A O 1
ATOM 1296 N N . GLY A 1 174 ? 7.512 9.648 9.062 1 95.69 174 GLY A N 1
ATOM 1297 C CA . GLY A 1 174 ? 7.828 8.875 7.875 1 95.69 174 GLY A CA 1
ATOM 1298 C C . GLY A 1 174 ? 7.883 7.383 8.133 1 95.69 174 GLY A C 1
ATOM 1299 O O . GLY A 1 174 ? 7.414 6.59 7.312 1 95.69 174 GLY A O 1
ATOM 1300 N N . VAL A 1 175 ? 8.406 7.031 9.273 1 96 175 VAL A N 1
ATOM 1301 C CA . VAL A 1 175 ? 8.523 5.625 9.648 1 96 175 VAL A CA 1
ATOM 1302 C C . VAL A 1 175 ? 7.137 5.027 9.867 1 96 175 VAL A C 1
ATOM 1304 O O . VAL A 1 175 ? 6.859 3.906 9.438 1 96 175 VAL A O 1
ATOM 1307 N N . ARG A 1 176 ? 6.289 5.75 10.508 1 94.19 176 ARG A N 1
ATOM 1308 C CA . ARG A 1 176 ? 4.926 5.281 10.734 1 94.19 176 ARG A CA 1
ATOM 1309 C C . ARG A 1 176 ? 4.199 5.035 9.422 1 94.19 176 ARG A C 1
ATOM 1311 O O . ARG A 1 176 ? 3.531 4.012 9.25 1 94.19 176 ARG A O 1
ATOM 1318 N N . LEU A 1 177 ? 4.359 5.898 8.5 1 93.25 177 LEU A N 1
ATOM 1319 C CA . LEU A 1 177 ? 3.764 5.734 7.176 1 93.25 177 LEU A CA 1
ATOM 1320 C C . LEU A 1 177 ? 4.363 4.531 6.457 1 93.25 177 LEU A C 1
ATOM 1322 O O . LEU A 1 177 ? 3.646 3.77 5.805 1 93.25 177 LEU A O 1
ATOM 1326 N N . ALA A 1 178 ? 5.633 4.398 6.641 1 97.25 178 ALA A N 1
ATOM 1327 C CA . ALA A 1 178 ? 6.344 3.289 6.008 1 97.25 178 ALA A CA 1
ATOM 1328 C C . ALA A 1 178 ? 5.848 1.947 6.535 1 97.25 178 ALA A C 1
ATOM 1330 O O . ALA A 1 178 ? 5.715 0.985 5.777 1 97.25 178 ALA A O 1
ATOM 1331 N N . ILE A 1 179 ? 5.613 1.876 7.797 1 95.88 179 ILE A N 1
ATOM 1332 C CA . ILE A 1 179 ? 5.133 0.641 8.406 1 95.88 179 ILE A CA 1
ATOM 1333 C C . ILE A 1 179 ? 3.795 0.244 7.789 1 95.88 179 ILE A C 1
ATOM 1335 O O . ILE A 1 179 ? 3.578 -0.925 7.461 1 95.88 179 ILE A O 1
ATOM 1339 N N . GLY A 1 180 ? 2.904 1.177 7.594 1 94.19 180 GLY A N 1
ATOM 1340 C CA . GLY A 1 180 ? 1.638 0.899 6.934 1 94.19 180 GLY A CA 1
ATOM 1341 C C . GLY A 1 180 ? 1.804 0.35 5.531 1 94.19 180 GLY A C 1
ATOM 1342 O O . GLY A 1 180 ? 1.145 -0.623 5.156 1 94.19 180 GLY A O 1
ATOM 1343 N N . ILE A 1 181 ? 2.705 0.917 4.793 1 95.75 181 ILE A N 1
ATOM 1344 C CA . ILE A 1 181 ? 2.93 0.517 3.408 1 95.75 181 ILE A CA 1
ATOM 1345 C C . ILE A 1 181 ? 3.57 -0.868 3.369 1 95.75 181 ILE A C 1
ATOM 1347 O O . ILE A 1 181 ? 3.188 -1.713 2.557 1 95.75 181 ILE A O 1
ATOM 1351 N N . ILE A 1 182 ? 4.543 -1.074 4.254 1 97.56 182 ILE A N 1
ATOM 1352 C CA . ILE A 1 182 ? 5.227 -2.359 4.316 1 97.56 182 ILE A CA 1
ATOM 1353 C C . ILE A 1 182 ? 4.219 -3.469 4.613 1 97.56 182 ILE A C 1
ATOM 1355 O O . ILE A 1 182 ? 4.297 -4.559 4.039 1 97.56 182 ILE A O 1
ATOM 1359 N N . TRP A 1 183 ? 3.373 -3.197 5.492 1 96.62 183 TRP A N 1
ATOM 1360 C CA . TRP A 1 183 ? 2.379 -4.195 5.875 1 96.62 183 TRP A CA 1
ATOM 1361 C C . TRP A 1 183 ? 1.473 -4.543 4.695 1 96.62 183 TRP A C 1
ATOM 1363 O O . TRP A 1 183 ? 1.09 -5.699 4.52 1 96.62 183 TRP A O 1
ATOM 1373 N N . ILE A 1 184 ? 1.131 -3.576 3.867 1 96.44 184 ILE A N 1
ATOM 1374 C CA . ILE A 1 184 ? 0.32 -3.771 2.67 1 96.44 184 ILE A CA 1
ATOM 1375 C C . ILE A 1 184 ? 1.084 -4.629 1.664 1 96.44 184 ILE A C 1
ATOM 1377 O O . ILE A 1 184 ? 0.52 -5.555 1.072 1 96.44 184 ILE A O 1
ATOM 1381 N N . VAL A 1 185 ? 2.363 -4.398 1.518 1 97.81 185 VAL A N 1
ATOM 1382 C CA . VAL A 1 185 ? 3.182 -5.012 0.478 1 97.81 185 VAL A CA 1
ATOM 1383 C C . VAL A 1 185 ? 3.648 -6.391 0.935 1 97.81 185 VAL A C 1
ATOM 1385 O O . VAL A 1 185 ? 3.869 -7.285 0.112 1 97.81 185 VAL A O 1
ATOM 1388 N N . LEU A 1 186 ? 3.742 -6.613 2.236 1 98.06 186 LEU A N 1
ATOM 1389 C CA . LEU A 1 186 ? 4.312 -7.828 2.809 1 98.06 186 LEU A CA 1
ATOM 1390 C C . LEU A 1 186 ? 3.521 -9.055 2.373 1 98.06 186 LEU A C 1
ATOM 1392 O O . LEU A 1 186 ? 4.102 -10.047 1.912 1 98.06 186 LEU A O 1
ATOM 1396 N N . VAL A 1 187 ? 2.225 -8.977 2.477 1 97.5 187 VAL A N 1
ATOM 1397 C CA . VAL A 1 187 ? 1.37 -10.141 2.291 1 97.5 187 VAL A CA 1
ATOM 1398 C C . VAL A 1 187 ? 1.474 -10.633 0.849 1 97.5 187 VAL A C 1
ATOM 1400 O O . VAL A 1 187 ? 1.808 -11.797 0.605 1 97.5 187 VAL A O 1
ATOM 1403 N N . PRO A 1 188 ? 1.296 -9.75 -0.126 1 96.88 188 PRO A N 1
ATOM 1404 C CA . PRO A 1 188 ? 1.437 -10.25 -1.494 1 96.88 188 PRO A CA 1
ATOM 1405 C C . PRO A 1 188 ? 2.875 -10.633 -1.837 1 96.88 188 PRO A C 1
ATOM 1407 O O . PRO A 1 188 ? 3.1 -11.539 -2.643 1 96.88 188 PRO A O 1
ATOM 1410 N N . ALA A 1 189 ? 3.842 -9.992 -1.277 1 97.44 189 ALA A N 1
ATOM 1411 C CA . ALA A 1 189 ? 5.23 -10.375 -1.514 1 97.44 189 ALA A CA 1
ATOM 1412 C C . ALA A 1 189 ? 5.492 -11.805 -1.045 1 97.44 189 ALA A C 1
ATOM 1414 O O . ALA A 1 189 ? 6.184 -12.57 -1.719 1 97.44 189 ALA A O 1
ATOM 1415 N N . GLU A 1 190 ? 4.914 -12.172 0.087 1 97 190 GLU A N 1
ATOM 1416 C CA . GLU A 1 190 ? 5.086 -13.516 0.632 1 97 190 GLU A CA 1
ATOM 1417 C C . GLU A 1 190 ? 4.266 -14.539 -0.149 1 97 190 GLU A C 1
ATOM 1419 O O . GLU A 1 190 ? 4.598 -15.719 -0.172 1 97 190 GLU A O 1
ATOM 1424 N N . MET A 1 191 ? 3.189 -14.055 -0.778 1 95.06 191 MET A N 1
ATOM 1425 C CA . MET A 1 191 ? 2.371 -14.945 -1.601 1 95.06 191 MET A CA 1
ATOM 1426 C C . MET A 1 191 ? 3.109 -15.336 -2.875 1 95.06 191 MET A C 1
ATOM 1428 O O . MET A 1 191 ? 2.93 -16.453 -3.383 1 95.06 191 MET A O 1
ATOM 1432 N N . LEU A 1 192 ? 3.986 -14.461 -3.285 1 91.62 192 LEU A N 1
ATOM 1433 C CA . LEU A 1 192 ? 4.531 -14.641 -4.629 1 91.62 192 LEU A CA 1
ATOM 1434 C C . LEU A 1 192 ? 5.988 -15.086 -4.57 1 91.62 192 LEU A C 1
ATOM 1436 O O . LEU A 1 192 ? 6.512 -15.633 -5.539 1 91.62 192 LEU A O 1
ATOM 1440 N N . GLY A 1 193 ? 6.676 -14.891 -3.434 1 86.62 193 GLY A N 1
ATOM 1441 C CA . GLY A 1 193 ? 8.125 -14.977 -3.537 1 86.62 193 GLY A CA 1
ATOM 1442 C C . GLY A 1 193 ? 8.742 -15.961 -2.566 1 86.62 193 GLY A C 1
ATOM 1443 O O . GLY A 1 193 ? 9.953 -16.203 -2.594 1 86.62 193 GLY A O 1
ATOM 1444 N N . VAL A 1 194 ? 7.914 -16.469 -1.64 1 91.56 194 VAL A N 1
ATOM 1445 C CA . VAL A 1 194 ? 8.516 -17.312 -0.618 1 91.56 194 VAL A CA 1
ATOM 1446 C C . VAL A 1 194 ? 7.57 -18.469 -0.27 1 91.56 194 VAL A C 1
ATOM 1448 O O . VAL A 1 194 ? 6.426 -18.484 -0.728 1 91.56 194 VAL A O 1
ATOM 1451 N N . SER A 1 195 ? 8.109 -19.391 0.509 1 92.94 195 SER A N 1
ATOM 1452 C CA . SER A 1 195 ? 7.328 -20.562 0.893 1 92.94 195 SER A CA 1
ATOM 1453 C C . SER A 1 195 ? 7.047 -20.562 2.391 1 92.94 195 SER A C 1
ATOM 1455 O O . SER A 1 195 ? 6.824 -21.625 2.98 1 92.94 195 SER A O 1
ATOM 1457 N N . ALA A 1 196 ? 7.254 -19.406 2.959 1 95.38 196 ALA A N 1
ATOM 1458 C CA . ALA A 1 196 ? 6.93 -19.219 4.371 1 95.38 196 ALA A CA 1
ATOM 1459 C C . ALA A 1 196 ? 6.531 -17.781 4.664 1 95.38 196 ALA A C 1
ATOM 1461 O O . ALA A 1 196 ? 6.875 -16.859 3.904 1 95.38 196 ALA A O 1
ATOM 1462 N N . GLY A 1 197 ? 5.832 -17.641 5.797 1 96.88 197 GLY A N 1
ATOM 1463 C CA . GLY A 1 197 ? 5.277 -16.344 6.141 1 96.88 197 GLY A CA 1
ATOM 1464 C C . GLY A 1 197 ? 3.76 -16.328 6.164 1 96.88 197 GLY A C 1
ATOM 1465 O O . GLY A 1 197 ? 3.119 -17.266 5.68 1 96.88 197 GLY A O 1
ATOM 1466 N N . LEU A 1 198 ? 3.209 -15.328 6.652 1 97.06 198 LEU A N 1
ATOM 1467 C CA . LEU A 1 198 ? 1.762 -15.219 6.805 1 97.06 198 LEU A CA 1
ATOM 1468 C C . LEU A 1 198 ? 1.077 -15.172 5.441 1 97.06 198 LEU A C 1
ATOM 1470 O O . LEU A 1 198 ? 0.008 -15.758 5.258 1 97.06 198 LEU A O 1
ATOM 1474 N N . GLY A 1 199 ? 1.688 -14.398 4.512 1 96.56 199 GLY A N 1
ATOM 1475 C CA . GLY A 1 199 ? 1.138 -14.375 3.164 1 96.56 199 GLY A CA 1
ATOM 1476 C C . GLY A 1 199 ? 1.11 -15.742 2.506 1 96.56 199 GLY A C 1
ATOM 1477 O O . GLY A 1 199 ? 0.11 -16.125 1.893 1 96.56 199 GLY A O 1
ATOM 1478 N N . TYR A 1 200 ? 2.168 -16.469 2.604 1 96.12 200 TYR A N 1
ATOM 1479 C CA . TYR A 1 200 ? 2.225 -17.844 2.111 1 96.12 200 TYR A CA 1
ATOM 1480 C C . TYR A 1 200 ? 1.188 -18.719 2.809 1 96.12 200 TYR A C 1
ATOM 1482 O O . TYR A 1 200 ? 0.523 -19.531 2.168 1 96.12 200 TYR A O 1
ATOM 1490 N N . PHE A 1 201 ? 1.076 -18.516 4.086 1 96.62 201 PHE A N 1
ATOM 1491 C CA . PHE A 1 201 ? 0.171 -19.328 4.895 1 96.62 201 PHE A CA 1
ATOM 1492 C C . PHE A 1 201 ? -1.271 -19.141 4.441 1 96.62 201 PHE A C 1
ATOM 1494 O O . PHE A 1 201 ? -2.057 -20.094 4.453 1 96.62 201 PHE A O 1
ATOM 1501 N N . ILE A 1 202 ? -1.613 -17.969 4.027 1 96.19 202 ILE A N 1
ATOM 1502 C CA . ILE A 1 202 ? -2.949 -17.688 3.512 1 96.19 202 ILE A CA 1
ATOM 1503 C C . ILE A 1 202 ? -3.211 -18.547 2.27 1 96.19 202 ILE A C 1
ATOM 1505 O O . ILE A 1 202 ? -4.254 -19.188 2.162 1 96.19 202 ILE A O 1
ATOM 1509 N N . LEU A 1 203 ? -2.248 -18.578 1.385 1 94.38 203 LEU A N 1
ATOM 1510 C CA . LEU A 1 203 ? -2.418 -19.359 0.166 1 94.38 203 LEU A CA 1
ATOM 1511 C C . LEU A 1 203 ? -2.424 -20.844 0.475 1 94.38 203 LEU A C 1
ATOM 1513 O O . LEU A 1 203 ? -3.156 -21.625 -0.155 1 94.38 203 LEU A O 1
ATOM 1517 N N . ASP A 1 204 ? -1.622 -21.219 1.417 1 95 204 ASP A N 1
ATOM 1518 C CA . ASP A 1 204 ? -1.568 -22.625 1.837 1 95 204 ASP A CA 1
ATOM 1519 C C . ASP A 1 204 ? -2.914 -23.078 2.395 1 95 204 ASP A C 1
ATOM 1521 O O . ASP A 1 204 ? -3.391 -24.172 2.064 1 95 204 ASP A O 1
ATOM 1525 N N . THR A 1 205 ? -3.484 -22.281 3.266 1 94.69 205 THR A N 1
ATOM 1526 C CA . THR A 1 205 ? -4.777 -22.625 3.842 1 94.69 205 THR A CA 1
ATOM 1527 C C . THR A 1 205 ? -5.855 -22.672 2.764 1 94.69 205 THR A C 1
ATOM 1529 O O . THR A 1 205 ? -6.762 -23.5 2.816 1 94.69 205 THR A O 1
ATOM 1532 N N . ARG A 1 206 ? -5.812 -21.734 1.819 1 92.69 206 ARG A N 1
ATOM 1533 C CA . ARG A 1 206 ? -6.734 -21.75 0.688 1 92.69 206 ARG A CA 1
ATOM 1534 C C . ARG A 1 206 ? -6.613 -23.047 -0.101 1 92.69 206 ARG A C 1
ATOM 1536 O O . ARG A 1 206 ? -7.625 -23.688 -0.417 1 92.69 206 ARG A O 1
ATOM 1543 N N . ASP A 1 207 ? -5.414 -23.5 -0.378 1 93.94 207 ASP A N 1
ATOM 1544 C CA . ASP A 1 207 ? -5.16 -24.688 -1.183 1 93.94 207 ASP A CA 1
ATOM 1545 C C . ASP A 1 207 ? -5.594 -25.953 -0.445 1 93.94 207 ASP A C 1
ATOM 1547 O O . ASP A 1 207 ? -5.996 -26.938 -1.07 1 93.94 207 ASP A O 1
ATOM 1551 N N . ARG A 1 208 ? -5.539 -25.938 0.874 1 94.19 208 ARG A N 1
ATOM 1552 C CA . ARG A 1 208 ? -5.965 -27.062 1.69 1 94.19 208 ARG A CA 1
ATOM 1553 C C . ARG A 1 208 ? -7.469 -27.031 1.945 1 94.19 208 ARG A C 1
ATOM 1555 O O . ARG A 1 208 ? -8.016 -27.906 2.611 1 94.19 208 ARG A O 1
ATOM 1562 N N . LEU A 1 209 ? -8.031 -25.938 1.487 1 91.75 209 LEU A N 1
ATOM 1563 C CA . LEU A 1 209 ? -9.461 -25.703 1.663 1 91.75 209 LEU A CA 1
ATOM 1564 C C . LEU A 1 209 ? -9.812 -25.578 3.141 1 91.75 209 LEU A C 1
ATOM 1566 O O . LEU A 1 209 ? -10.906 -25.953 3.559 1 91.75 209 LEU A O 1
ATOM 1570 N N . ALA A 1 210 ? -8.844 -25.109 3.93 1 93.44 210 ALA A N 1
ATOM 1571 C CA . ALA A 1 210 ? -9.062 -24.844 5.348 1 93.44 210 ALA A CA 1
ATOM 1572 C C . ALA A 1 210 ? -9.555 -23.406 5.566 1 93.44 210 ALA A C 1
ATOM 1574 O O . ALA A 1 210 ? -8.812 -22.562 6.074 1 93.44 210 ALA A O 1
ATOM 1575 N N . TYR A 1 211 ? -10.797 -23.234 5.387 1 91.38 211 TYR A N 1
ATOM 1576 C CA . TYR A 1 211 ? -11.375 -21.906 5.25 1 91.38 211 TYR A CA 1
ATOM 1577 C C . TYR A 1 211 ? -11.422 -21.188 6.598 1 91.38 211 TYR A C 1
ATOM 1579 O O . TYR A 1 211 ? -11.195 -19.984 6.68 1 91.38 211 TYR A O 1
ATOM 1587 N N . SER A 1 212 ? -11.711 -21.922 7.637 1 92.12 212 SER A N 1
ATOM 1588 C CA . SER A 1 212 ? -11.719 -21.297 8.953 1 92.12 212 SER A CA 1
ATOM 1589 C C . SER A 1 212 ? -10.32 -20.844 9.367 1 92.12 212 SER A C 1
ATOM 1591 O O . SER A 1 212 ? -10.164 -19.781 9.969 1 92.12 212 SER A O 1
ATOM 1593 N N . GLU A 1 213 ? -9.383 -21.656 9 1 94.06 213 GLU A N 1
ATOM 1594 C CA . GLU A 1 213 ? -7.992 -21.297 9.273 1 94.06 213 GLU A CA 1
ATOM 1595 C C . GLU A 1 213 ? -7.559 -20.094 8.445 1 94.06 213 GLU A C 1
ATOM 1597 O O . GLU A 1 213 ? -6.762 -19.266 8.906 1 94.06 213 GLU A O 1
ATOM 1602 N N . LEU A 1 214 ? -8.062 -20.062 7.254 1 95.06 214 LEU A N 1
ATOM 1603 C CA . LEU A 1 214 ? -7.797 -18.922 6.379 1 95.06 214 LEU A CA 1
ATOM 1604 C C . LEU A 1 214 ? -8.289 -17.625 7.016 1 95.06 214 LEU A C 1
ATOM 1606 O O . LEU A 1 214 ? -7.543 -16.656 7.102 1 95.06 214 LEU A O 1
ATOM 1610 N N . MET A 1 215 ? -9.516 -17.672 7.473 1 94.25 215 MET A N 1
ATOM 1611 C CA . MET A 1 215 ? -10.07 -16.484 8.117 1 94.25 215 MET A CA 1
ATOM 1612 C C . MET A 1 215 ? -9.328 -16.172 9.406 1 94.25 215 MET A C 1
ATOM 1614 O O . MET A 1 215 ? -9.117 -14.992 9.727 1 94.25 215 MET A O 1
ATOM 1618 N N . ALA A 1 216 ? -8.969 -17.172 10.109 1 94.88 216 ALA A N 1
ATOM 1619 C CA . ALA A 1 216 ? -8.18 -16.969 11.328 1 94.88 216 ALA A CA 1
ATOM 1620 C C . ALA A 1 216 ? -6.863 -16.266 11.023 1 94.88 216 ALA A C 1
ATOM 1622 O O . ALA A 1 216 ? -6.43 -15.391 11.773 1 94.88 216 ALA A O 1
ATOM 1623 N N . ALA A 1 217 ? -6.227 -16.688 9.938 1 96 217 ALA A N 1
ATOM 1624 C CA . ALA A 1 217 ? -4.969 -16.062 9.523 1 96 217 ALA A CA 1
ATOM 1625 C C . ALA A 1 217 ? -5.172 -14.594 9.172 1 96 217 ALA A C 1
ATOM 1627 O O . ALA A 1 217 ? -4.328 -13.75 9.492 1 96 217 ALA A O 1
ATOM 1628 N N . VAL A 1 218 ? -6.258 -14.25 8.531 1 96.31 218 VAL A N 1
ATOM 1629 C CA . VAL A 1 218 ? -6.59 -12.875 8.18 1 96.31 218 VAL A CA 1
ATOM 1630 C C . VAL A 1 218 ? -6.766 -12.047 9.453 1 96.31 218 VAL A C 1
ATOM 1632 O O . VAL A 1 218 ? -6.258 -10.93 9.547 1 96.31 218 VAL A O 1
ATOM 1635 N N . VAL A 1 219 ? -7.449 -12.609 10.422 1 94.81 219 VAL A N 1
ATOM 1636 C CA . VAL A 1 219 ? -7.664 -11.945 11.703 1 94.81 219 VAL A CA 1
ATOM 1637 C C . VAL A 1 219 ? -6.324 -11.727 12.406 1 94.81 219 VAL A C 1
ATOM 1639 O O . VAL A 1 219 ? -6.074 -10.656 12.961 1 94.81 219 VAL A O 1
ATOM 1642 N N . LEU A 1 220 ? -5.5 -12.711 12.344 1 96.25 220 LEU A N 1
ATOM 1643 C CA . LEU A 1 220 ? -4.184 -12.617 12.961 1 96.25 220 LEU A CA 1
ATOM 1644 C C . LEU A 1 220 ? -3.354 -11.516 12.305 1 96.25 220 LEU A C 1
ATOM 1646 O O . LEU A 1 220 ? -2.664 -10.758 12.984 1 96.25 220 LEU A O 1
ATOM 1650 N N . ILE A 1 221 ? -3.402 -11.438 11.016 1 96.81 221 ILE A N 1
ATOM 1651 C CA . ILE A 1 221 ? -2.697 -10.398 10.266 1 96.81 221 ILE A CA 1
ATOM 1652 C C . ILE A 1 221 ? -3.193 -9.023 10.703 1 96.81 221 ILE A C 1
ATOM 1654 O O . ILE A 1 221 ? -2.395 -8.102 10.906 1 96.81 221 ILE A O 1
ATOM 1658 N N . GLY A 1 222 ? -4.488 -8.898 10.828 1 95.62 222 GLY A N 1
ATOM 1659 C CA . GLY A 1 222 ? -5.047 -7.656 11.328 1 95.62 222 GLY A CA 1
ATOM 1660 C C . GLY A 1 222 ? -4.578 -7.312 12.734 1 95.62 222 GLY A C 1
ATOM 1661 O O . GLY A 1 222 ? -4.215 -6.168 13.008 1 95.62 222 GLY A O 1
ATOM 1662 N N . ALA A 1 223 ? -4.551 -8.266 13.609 1 95.06 223 ALA A N 1
ATOM 1663 C CA . ALA A 1 223 ? -4.113 -8.062 14.984 1 95.06 223 ALA A CA 1
ATOM 1664 C C . ALA A 1 223 ? -2.646 -7.652 15.047 1 95.06 223 ALA A C 1
ATOM 1666 O O . ALA A 1 223 ? -2.275 -6.758 15.805 1 95.06 223 ALA A O 1
ATOM 1667 N N . LEU A 1 224 ? -1.842 -8.297 14.273 1 95.94 224 LEU A N 1
ATOM 1668 C CA . LEU A 1 224 ? -0.417 -7.98 14.234 1 95.94 224 LEU A CA 1
ATOM 1669 C C . LEU A 1 224 ? -0.182 -6.594 13.641 1 95.94 224 LEU A C 1
ATOM 1671 O O . LEU A 1 224 ? 0.658 -5.836 14.133 1 95.94 224 LEU A O 1
ATOM 1675 N N . GLY A 1 225 ? -0.921 -6.352 12.562 1 94.25 225 GLY A N 1
ATOM 1676 C CA . GLY A 1 225 ? -0.844 -5.008 12.008 1 94.25 225 GLY A CA 1
ATOM 1677 C C . GLY A 1 225 ? -1.233 -3.932 13 1 94.25 225 GLY A C 1
ATOM 1678 O O . GLY A 1 225 ? -0.573 -2.895 13.094 1 94.25 225 GLY A O 1
ATOM 1679 N N . TYR A 1 226 ? -2.236 -4.168 13.68 1 93.38 226 TYR A N 1
ATOM 1680 C CA . TYR A 1 226 ? -2.691 -3.248 14.711 1 93.38 226 TYR A CA 1
ATOM 1681 C C . TYR A 1 226 ? -1.629 -3.072 15.789 1 93.38 226 TYR A C 1
ATOM 1683 O O . TYR A 1 226 ? -1.356 -1.95 16.234 1 93.38 226 TYR A O 1
ATOM 1691 N N . ALA A 1 227 ? -1.074 -4.117 16.203 1 94.44 227 ALA A N 1
ATOM 1692 C CA . ALA A 1 227 ? -0.031 -4.078 17.219 1 94.44 227 ALA A CA 1
ATOM 1693 C C . ALA A 1 227 ? 1.184 -3.293 16.75 1 94.44 227 ALA A C 1
ATOM 1695 O O . ALA A 1 227 ? 1.772 -2.52 17.5 1 94.44 227 ALA A O 1
ATOM 1696 N N . LEU A 1 228 ? 1.527 -3.496 15.555 1 92.69 228 LEU A N 1
ATOM 1697 C CA . LEU A 1 228 ? 2.666 -2.791 14.984 1 92.69 228 LEU A CA 1
ATOM 1698 C C . LEU A 1 228 ? 2.395 -1.292 14.906 1 92.69 228 LEU A C 1
ATOM 1700 O O . LEU A 1 228 ? 3.264 -0.482 15.242 1 92.69 228 LEU A O 1
ATOM 1704 N N . ASP A 1 229 ? 1.263 -0.994 14.391 1 90.19 229 ASP A N 1
ATOM 1705 C CA . ASP A 1 229 ? 0.878 0.413 14.32 1 90.19 229 ASP A CA 1
ATOM 1706 C C . ASP A 1 229 ? 0.856 1.048 15.711 1 90.19 229 ASP A C 1
ATOM 1708 O O . ASP A 1 229 ? 1.292 2.188 15.883 1 90.19 229 ASP A O 1
ATOM 1712 N N . HIS A 1 230 ? 0.322 0.404 16.672 1 89.94 230 HIS A N 1
ATOM 1713 C CA . HIS A 1 230 ? 0.269 0.898 18.047 1 89.94 230 HIS A CA 1
ATOM 1714 C C . HIS A 1 230 ? 1.67 1.097 18.609 1 89.94 230 HIS A C 1
ATOM 1716 O O . HIS A 1 230 ? 1.922 2.068 19.328 1 89.94 230 HIS A O 1
ATOM 1722 N N . ALA A 1 231 ? 2.484 0.199 18.359 1 91.56 231 ALA A N 1
ATOM 1723 C CA . ALA A 1 231 ? 3.869 0.304 18.812 1 91.56 231 ALA A CA 1
ATOM 1724 C C . ALA A 1 231 ? 4.559 1.518 18.188 1 91.56 231 ALA A C 1
ATOM 1726 O O . ALA A 1 231 ? 5.289 2.24 18.875 1 91.56 231 ALA A O 1
ATOM 1727 N N . ALA A 1 232 ? 4.34 1.708 16.938 1 89 232 ALA A N 1
ATOM 1728 C CA . ALA A 1 232 ? 4.93 2.852 16.25 1 89 232 ALA A CA 1
ATOM 1729 C C . ALA A 1 232 ? 4.395 4.168 16.812 1 89 232 ALA A C 1
ATOM 1731 O O . ALA A 1 232 ? 5.148 5.125 16.984 1 89 232 ALA A O 1
ATOM 1732 N N . ARG A 1 233 ? 3.172 4.223 17.109 1 88.88 233 ARG A N 1
ATOM 1733 C CA . ARG A 1 233 ? 2.568 5.418 17.688 1 88.88 233 ARG A CA 1
ATOM 1734 C C . ARG A 1 233 ? 3.113 5.684 19.094 1 88.88 233 ARG A C 1
ATOM 1736 O O . ARG A 1 233 ? 3.352 6.836 19.453 1 88.88 233 ARG A O 1
ATOM 1743 N N . TRP A 1 234 ? 3.186 4.629 19.766 1 89.94 234 TRP A N 1
ATOM 1744 C CA . TRP A 1 234 ? 3.721 4.742 21.109 1 89.94 234 TRP A CA 1
ATOM 1745 C C . TRP A 1 234 ? 5.141 5.293 21.094 1 89.94 234 TRP A C 1
ATOM 1747 O O . TRP A 1 234 ? 5.488 6.164 21.906 1 89.94 234 TRP A O 1
ATOM 1757 N N . LEU A 1 235 ? 5.934 4.832 20.188 1 84.44 235 LEU A N 1
ATOM 1758 C CA . LEU A 1 235 ? 7.305 5.312 20.031 1 84.44 235 LEU A CA 1
ATOM 1759 C C . LEU A 1 235 ? 7.32 6.781 19.625 1 84.44 235 LEU A C 1
ATOM 1761 O O . LEU A 1 235 ? 8.148 7.555 20.109 1 84.44 235 LEU A O 1
ATOM 1765 N N . HIS A 1 236 ? 6.457 7.141 18.797 1 85.12 236 HIS A N 1
ATOM 1766 C CA . HIS A 1 236 ? 6.344 8.523 18.344 1 85.12 236 HIS A CA 1
ATOM 1767 C C . HIS A 1 236 ? 5.953 9.445 19.5 1 85.12 236 HIS A C 1
ATOM 1769 O O . HIS A 1 236 ? 6.527 10.523 19.656 1 85.12 236 HIS A O 1
ATOM 1775 N N . GLN A 1 237 ? 5.094 9.07 20.344 1 85.12 237 GLN A N 1
ATOM 1776 C CA . GLN A 1 237 ? 4.617 9.883 21.469 1 85.12 237 GLN A CA 1
ATOM 1777 C C . GLN A 1 237 ? 5.691 10.008 22.547 1 85.12 237 GLN A C 1
ATOM 1779 O O . GLN A 1 237 ? 5.836 11.07 23.156 1 85.12 237 GLN A O 1
ATOM 1784 N N . ARG A 1 238 ? 6.434 9.016 22.797 1 82.38 238 ARG A N 1
ATOM 1785 C CA . ARG A 1 238 ? 7.473 9.039 23.812 1 82.38 238 ARG A CA 1
ATOM 1786 C C . ARG A 1 238 ? 8.625 9.953 23.422 1 82.38 238 ARG A C 1
ATOM 1788 O O . ARG A 1 238 ? 9.266 10.57 24.266 1 82.38 238 ARG A O 1
ATOM 1795 N N . TRP A 1 239 ? 8.758 9.984 22.125 1 78.44 239 TRP A N 1
ATOM 1796 C CA . TRP A 1 239 ? 9.844 10.828 21.656 1 78.44 239 TRP A CA 1
ATOM 1797 C C . TRP A 1 239 ? 9.438 12.297 21.656 1 78.44 239 TRP A C 1
ATOM 1799 O O . TRP A 1 239 ? 10.266 13.18 21.906 1 78.44 239 TRP A O 1
ATOM 1809 N N . MET A 1 240 ? 8.227 12.555 21.375 1 73.88 240 MET A N 1
ATOM 1810 C CA . MET A 1 240 ? 7.777 13.938 21.312 1 73.88 240 MET A CA 1
ATOM 1811 C C . MET A 1 240 ? 7.57 14.508 22.703 1 73.88 240 MET A C 1
ATOM 1813 O O . MET A 1 240 ? 7.504 15.727 22.891 1 73.88 240 MET A O 1
ATOM 1817 N N . HIS A 1 241 ? 7.406 13.711 23.75 1 61.97 241 HIS A N 1
ATOM 1818 C CA . HIS A 1 241 ? 7.312 14.195 25.125 1 61.97 241 HIS A CA 1
ATOM 1819 C C . HIS A 1 241 ? 8.578 13.859 25.922 1 61.97 241 HIS A C 1
ATOM 1821 O O . HIS A 1 241 ? 9.164 12.797 25.719 1 61.97 241 HIS A O 1
ATOM 1827 N N . MET B 1 1 ? 14.367 22.016 -15.781 1 49 1 MET B N 1
ATOM 1828 C CA . MET B 1 1 ? 15.047 21.141 -14.836 1 49 1 MET B CA 1
ATOM 1829 C C . MET B 1 1 ? 14.555 19.703 -14.984 1 49 1 MET B C 1
ATOM 1831 O O . MET B 1 1 ? 14.836 18.859 -14.141 1 49 1 MET B O 1
ATOM 1835 N N . PRO B 1 2 ? 13.469 19.516 -15.766 1 65.5 2 PRO B N 1
ATOM 1836 C CA . PRO B 1 2 ? 12.875 18.188 -16 1 65.5 2 PRO B CA 1
ATOM 1837 C C . PRO B 1 2 ? 13.789 17.266 -16.797 1 65.5 2 PRO B C 1
ATOM 1839 O O . PRO B 1 2 ? 13.867 16.078 -16.516 1 65.5 2 PRO B O 1
ATOM 1842 N N . LEU B 1 3 ? 14.602 17.875 -17.594 1 72.5 3 LEU B N 1
ATOM 1843 C CA . LEU B 1 3 ? 15.43 17.062 -18.484 1 72.5 3 LEU B CA 1
ATOM 1844 C C . LEU B 1 3 ? 16.609 16.469 -17.75 1 72.5 3 LEU B C 1
ATOM 1846 O O . LEU B 1 3 ? 17 15.328 -18 1 72.5 3 LEU B O 1
ATOM 1850 N N . LEU B 1 4 ? 17.109 17.234 -16.844 1 75.44 4 LEU B N 1
ATOM 1851 C CA . LEU B 1 4 ? 18.234 16.75 -16.047 1 75.44 4 LEU B CA 1
ATOM 1852 C C . LEU B 1 4 ? 17.812 15.562 -15.188 1 75.44 4 LEU B C 1
ATOM 1854 O O . LEU B 1 4 ? 18.578 14.602 -15.031 1 75.44 4 LEU B O 1
ATOM 1858 N N . GLY B 1 5 ? 16.672 15.664 -14.758 1 76.38 5 GLY B N 1
ATOM 1859 C CA . GLY B 1 5 ? 16.156 14.57 -13.961 1 76.38 5 GLY B CA 1
ATOM 1860 C C . GLY B 1 5 ? 15.992 13.281 -14.75 1 76.38 5 GLY B C 1
ATOM 1861 O O . GLY B 1 5 ? 16.375 12.211 -14.289 1 76.38 5 GLY B O 1
ATOM 1862 N N . ALA B 1 6 ? 15.523 13.492 -15.93 1 79.44 6 ALA B N 1
ATOM 1863 C CA . ALA B 1 6 ? 15.344 12.336 -16.812 1 79.44 6 ALA B CA 1
ATOM 1864 C C . ALA B 1 6 ? 16.688 11.719 -17.188 1 79.44 6 ALA B C 1
ATOM 1866 O O . ALA B 1 6 ? 16.828 10.492 -17.219 1 79.44 6 ALA B O 1
ATOM 1867 N N . ALA B 1 7 ? 17.594 12.562 -17.469 1 84.56 7 ALA B N 1
ATOM 1868 C CA . ALA B 1 7 ? 18.922 12.102 -17.828 1 84.56 7 ALA B CA 1
ATOM 1869 C C . ALA B 1 7 ? 19.578 11.344 -16.672 1 84.56 7 ALA B C 1
ATOM 1871 O O . ALA B 1 7 ? 20.234 10.328 -16.891 1 84.56 7 ALA B O 1
ATOM 1872 N N . LEU B 1 8 ? 19.312 11.805 -15.516 1 82.88 8 LEU B N 1
ATOM 1873 C CA . LEU B 1 8 ? 19.891 11.156 -14.344 1 82.88 8 LEU B CA 1
ATOM 1874 C C . LEU B 1 8 ? 19.234 9.797 -14.094 1 82.88 8 LEU B C 1
ATOM 1876 O O . LEU B 1 8 ? 19.906 8.844 -13.703 1 82.88 8 LEU B O 1
ATOM 1880 N N . VAL B 1 9 ? 17.984 9.773 -14.344 1 81.31 9 VAL B N 1
ATOM 1881 C CA . VAL B 1 9 ? 17.266 8.508 -14.188 1 81.31 9 VAL B CA 1
ATOM 1882 C C . VAL B 1 9 ? 17.828 7.477 -15.164 1 81.31 9 VAL B C 1
ATOM 1884 O O . VAL B 1 9 ? 18.125 6.34 -14.773 1 81.31 9 VAL B O 1
ATOM 1887 N N . LEU B 1 10 ? 18.016 7.922 -16.359 1 84.88 10 LEU B N 1
ATOM 1888 C CA . LEU B 1 10 ? 18.5 7.027 -17.391 1 84.88 10 LEU B CA 1
ATOM 1889 C C . LEU B 1 10 ? 19.953 6.609 -17.109 1 84.88 10 LEU B C 1
ATOM 1891 O O . LEU B 1 10 ? 20.312 5.449 -17.312 1 84.88 10 LEU B O 1
ATOM 1895 N N . ALA B 1 11 ? 20.734 7.527 -16.625 1 86.06 11 ALA B N 1
ATOM 1896 C CA . ALA B 1 11 ? 22.141 7.238 -16.328 1 86.06 11 ALA B CA 1
ATOM 1897 C C . ALA B 1 11 ? 22.25 6.246 -15.172 1 86.06 11 ALA B C 1
ATOM 1899 O O . ALA B 1 11 ? 23.016 5.277 -15.258 1 86.06 11 ALA B O 1
ATOM 1900 N N . LEU B 1 12 ? 21.484 6.449 -14.141 1 83.69 12 LEU B N 1
ATOM 1901 C CA . LEU B 1 12 ? 21.516 5.551 -12.992 1 83.69 12 LEU B CA 1
ATOM 1902 C C . LEU B 1 12 ? 20.969 4.172 -13.367 1 83.69 12 LEU B C 1
ATOM 1904 O O . LEU B 1 12 ? 21.469 3.154 -12.883 1 83.69 12 LEU B O 1
ATOM 1908 N N . TRP B 1 13 ? 20 4.25 -14.172 1 86 13 TRP B N 1
ATOM 1909 C CA . TRP B 1 13 ? 19.469 2.992 -14.688 1 86 13 TRP B CA 1
ATOM 1910 C C . TRP B 1 13 ? 20.5 2.254 -15.516 1 86 13 TRP B C 1
ATOM 1912 O O . TRP B 1 13 ? 20.703 1.049 -15.344 1 86 13 TRP B O 1
ATOM 1922 N N . TRP B 1 14 ? 21.203 2.986 -16.281 1 85.81 14 TRP B N 1
ATOM 1923 C CA . TRP B 1 14 ? 22.234 2.4 -17.141 1 85.81 14 TRP B CA 1
ATOM 1924 C C . TRP B 1 14 ? 23.391 1.845 -16.328 1 85.81 14 TRP B C 1
ATOM 1926 O O . TRP B 1 14 ? 23.828 0.715 -16.547 1 85.81 14 TRP B O 1
ATOM 1936 N N . VAL B 1 15 ? 23.828 2.566 -15.414 1 82.88 15 VAL B N 1
ATOM 1937 C CA . VAL B 1 15 ? 24.953 2.162 -14.578 1 82.88 15 VAL B CA 1
ATOM 1938 C C . VAL B 1 15 ? 24.547 0.983 -13.695 1 82.88 15 VAL B C 1
ATOM 1940 O O . VAL B 1 15 ? 25.297 0.011 -13.57 1 82.88 15 VAL B O 1
ATOM 1943 N N . GLY B 1 16 ? 23.375 1.072 -13.125 1 81.06 16 GLY B N 1
ATOM 1944 C CA . GLY B 1 16 ? 22.875 -0.026 -12.312 1 81.06 16 GLY B CA 1
ATOM 1945 C C . GLY B 1 16 ? 22.703 -1.317 -13.086 1 81.06 16 GLY B C 1
ATOM 1946 O O . GLY B 1 16 ? 23.094 -2.389 -12.609 1 81.06 16 GLY B O 1
ATOM 1947 N N . GLY B 1 17 ? 22.203 -1.143 -14.234 1 80.38 17 GLY B N 1
ATOM 1948 C CA . GLY B 1 17 ? 22.031 -2.307 -15.086 1 80.38 17 GLY B CA 1
ATOM 1949 C C . GLY B 1 17 ? 23.344 -2.924 -15.516 1 80.38 17 GLY B C 1
ATOM 1950 O O . GLY B 1 17 ? 23.5 -4.148 -15.531 1 80.38 17 GLY B O 1
ATOM 1951 N N . ALA B 1 18 ? 24.281 -2.047 -15.82 1 81.25 18 ALA B N 1
ATOM 1952 C CA . ALA B 1 18 ? 25.594 -2.527 -16.25 1 81.25 18 ALA B CA 1
ATOM 1953 C C . ALA B 1 18 ? 26.312 -3.232 -15.117 1 81.25 18 ALA B C 1
ATOM 1955 O O . ALA B 1 18 ? 26.969 -4.266 -15.328 1 81.25 18 ALA B O 1
ATOM 1956 N N . LEU B 1 19 ? 26.188 -2.734 -13.953 1 79.38 19 LEU B N 1
ATOM 1957 C CA . LEU B 1 19 ? 26.844 -3.328 -12.797 1 79.38 19 LEU B CA 1
ATOM 1958 C C . LEU B 1 19 ? 26.219 -4.676 -12.445 1 79.38 19 LEU B C 1
ATOM 1960 O O . LEU B 1 19 ? 26.922 -5.625 -12.117 1 79.38 19 LEU B O 1
ATOM 1964 N N . LEU B 1 20 ? 24.969 -4.719 -12.602 1 79 20 LEU B N 1
ATOM 1965 C CA . LEU B 1 20 ? 24.266 -5.957 -12.289 1 79 20 LEU B CA 1
ATOM 1966 C C . LEU B 1 20 ? 24.531 -7.016 -13.359 1 79 20 LEU B C 1
ATOM 1968 O O . LEU B 1 20 ? 24.594 -8.211 -13.055 1 79 20 LEU B O 1
ATOM 1972 N N . ALA B 1 21 ? 24.688 -6.551 -14.562 1 78.94 21 ALA B N 1
ATOM 1973 C CA . ALA B 1 21 ? 24.906 -7.461 -15.688 1 78.94 21 ALA B CA 1
ATOM 1974 C C . ALA B 1 21 ? 26.234 -8.188 -15.555 1 78.94 21 ALA B C 1
ATOM 1976 O O . ALA B 1 21 ? 26.422 -9.258 -16.125 1 78.94 21 ALA B O 1
ATOM 1977 N N . ARG B 1 22 ? 27.109 -7.68 -14.844 1 79.12 22 ARG B N 1
ATOM 1978 C CA . ARG B 1 22 ? 28.406 -8.305 -14.633 1 79.12 22 ARG B CA 1
ATOM 1979 C C . ARG B 1 22 ? 28.281 -9.594 -13.82 1 79.12 22 ARG B C 1
ATOM 1981 O O . ARG B 1 22 ? 29.016 -10.547 -14.047 1 79.12 22 ARG B O 1
ATOM 1988 N N . SER B 1 23 ? 27.344 -9.602 -12.977 1 79 23 SER B N 1
ATOM 1989 C CA . SER B 1 23 ? 27.172 -10.766 -12.117 1 79 23 SER B CA 1
ATOM 1990 C C . SER B 1 23 ? 26 -11.633 -12.578 1 79 23 SER B C 1
ATOM 1992 O O . SER B 1 23 ? 25.969 -12.836 -12.32 1 79 23 SER B O 1
ATOM 1994 N N . THR B 1 24 ? 25.078 -11.047 -13.211 1 81.62 24 THR B N 1
ATOM 1995 C CA . THR B 1 24 ? 23.875 -11.734 -13.656 1 81.62 24 THR B CA 1
ATOM 1996 C C . THR B 1 24 ? 23.547 -11.367 -15.102 1 81.62 24 THR B C 1
ATOM 1998 O O . THR B 1 24 ? 22.906 -10.352 -15.352 1 81.62 24 THR B O 1
ATOM 2001 N N . PRO B 1 25 ? 23.812 -12.203 -15.977 1 78.38 25 PRO B N 1
ATOM 2002 C CA . PRO B 1 25 ? 23.656 -11.906 -17.406 1 78.38 25 PRO B CA 1
ATOM 2003 C C . PRO B 1 25 ? 22.234 -11.5 -17.766 1 78.38 25 PRO B C 1
ATOM 2005 O O . PRO B 1 25 ? 22.016 -10.688 -18.672 1 78.38 25 PRO B O 1
ATOM 2008 N N . VAL B 1 26 ? 21.328 -12.047 -17.047 1 79.88 26 VAL B N 1
ATOM 2009 C CA . VAL B 1 26 ? 19.938 -11.742 -17.328 1 79.88 26 VAL B CA 1
ATOM 2010 C C . VAL B 1 26 ? 19.656 -10.266 -17.094 1 79.88 26 VAL B C 1
ATOM 2012 O O . VAL B 1 26 ? 18.734 -9.688 -17.672 1 79.88 26 VAL B O 1
ATOM 2015 N N . ALA B 1 27 ? 20.5 -9.641 -16.391 1 80.5 27 ALA B N 1
ATOM 2016 C CA . ALA B 1 27 ? 20.328 -8.234 -16.047 1 80.5 27 ALA B CA 1
ATOM 2017 C C . ALA B 1 27 ? 20.547 -7.336 -17.266 1 80.5 27 ALA B C 1
ATOM 2019 O O . ALA B 1 27 ? 20.094 -6.188 -17.281 1 80.5 27 ALA B O 1
ATOM 2020 N N . ALA B 1 28 ? 21.188 -7.832 -18.203 1 80.19 28 ALA B N 1
ATOM 2021 C CA . ALA B 1 28 ? 21.422 -7.062 -19.406 1 80.19 28 ALA B CA 1
ATOM 2022 C C . ALA B 1 28 ? 20.109 -6.762 -20.141 1 80.19 28 ALA B C 1
ATOM 2024 O O . ALA B 1 28 ? 19.984 -5.727 -20.797 1 80.19 28 ALA B O 1
ATOM 2025 N N . ALA B 1 29 ? 19.219 -7.629 -19.922 1 84.44 29 ALA B N 1
ATOM 2026 C CA . ALA B 1 29 ? 17.922 -7.473 -20.578 1 84.44 29 ALA B CA 1
ATOM 2027 C C . ALA B 1 29 ? 17.109 -6.355 -19.922 1 84.44 29 ALA B C 1
ATOM 2029 O O . ALA B 1 29 ? 16.172 -5.832 -20.531 1 84.44 29 ALA B O 1
ATOM 2030 N N . PHE B 1 30 ? 17.531 -5.973 -18.766 1 86.81 30 PHE B N 1
ATOM 2031 C CA . PHE B 1 30 ? 16.797 -4.945 -18.031 1 86.81 30 PHE B CA 1
ATOM 2032 C C . PHE B 1 30 ? 17.438 -3.578 -18.219 1 86.81 30 PHE B C 1
ATOM 2034 O O . PHE B 1 30 ? 17.031 -2.602 -17.578 1 86.81 30 PHE B O 1
ATOM 2041 N N . ALA B 1 31 ? 18.406 -3.574 -19.094 1 85.75 31 ALA B N 1
ATOM 2042 C CA . ALA B 1 31 ? 19.109 -2.324 -19.375 1 85.75 31 ALA B CA 1
ATOM 2043 C C . ALA B 1 31 ? 18.203 -1.335 -20.094 1 85.75 31 ALA B C 1
ATOM 2045 O O . ALA B 1 31 ? 17.172 -1.72 -20.641 1 85.75 31 ALA B O 1
ATOM 2046 N N . PRO B 1 32 ? 18.578 -0.092 -20.016 1 89.12 32 PRO B N 1
ATOM 2047 C CA . PRO B 1 32 ? 17.688 0.945 -20.547 1 89.12 32 PRO B CA 1
ATOM 2048 C C . PRO B 1 32 ? 17.406 0.769 -22.031 1 89.12 32 PRO B C 1
ATOM 2050 O O . PRO B 1 32 ? 16.25 0.86 -22.469 1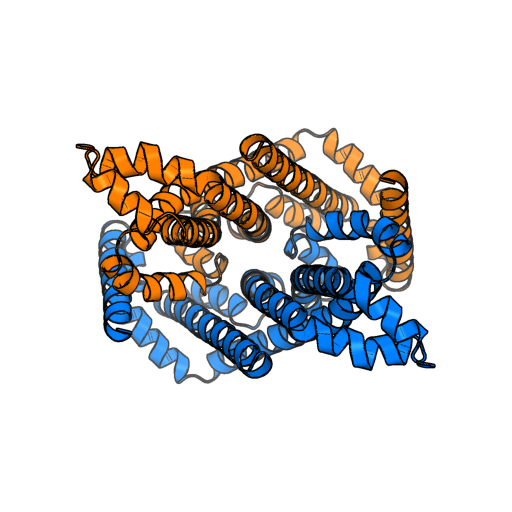 89.12 32 PRO B O 1
ATOM 2053 N N . TRP B 1 33 ? 18.359 0.438 -22.781 1 86.81 33 TRP B N 1
ATOM 2054 C CA . TRP B 1 33 ? 18.156 0.421 -24.234 1 86.81 33 TRP B CA 1
ATOM 2055 C C . TRP B 1 33 ? 17.219 -0.705 -24.641 1 86.81 33 TRP B C 1
ATOM 2057 O O . TRP B 1 33 ? 16.219 -0.467 -25.312 1 86.81 33 TRP B O 1
ATOM 2067 N N . PRO B 1 34 ? 17.531 -1.893 -24.266 1 88.94 34 PRO B N 1
ATOM 2068 C CA . PRO B 1 34 ? 16.594 -2.953 -24.609 1 88.94 34 PRO B CA 1
ATOM 2069 C C . PRO B 1 34 ? 15.188 -2.707 -24.047 1 88.94 34 PRO B C 1
ATOM 2071 O O . PRO B 1 34 ? 14.188 -3.025 -24.703 1 88.94 34 PRO B O 1
ATOM 2074 N N . SER B 1 35 ? 15.125 -2.209 -22.891 1 92.12 35 SER B N 1
ATOM 2075 C CA . SER B 1 35 ? 13.844 -1.946 -22.25 1 92.12 35 SER B CA 1
ATOM 2076 C C . SER B 1 35 ? 13.055 -0.877 -23 1 92.12 35 SER B C 1
ATOM 2078 O O . SER B 1 35 ? 11.844 -1.002 -23.172 1 92.12 35 SER B O 1
ATOM 2080 N N . LEU B 1 36 ? 13.734 0.15 -23.422 1 91.5 36 LEU B N 1
ATOM 2081 C CA . LEU B 1 36 ? 13.078 1.235 -24.141 1 91.5 36 LEU B CA 1
ATOM 2082 C C . LEU B 1 36 ? 12.664 0.793 -25.531 1 91.5 36 LEU B C 1
ATOM 2084 O O . LEU B 1 36 ? 11.641 1.234 -26.062 1 91.5 36 LEU B O 1
ATOM 2088 N N . GLN B 1 37 ? 13.438 -0.041 -26.109 1 92.31 37 GLN B N 1
ATOM 2089 C CA . GLN B 1 37 ? 13.055 -0.617 -27.391 1 92.31 37 GLN B CA 1
ATOM 2090 C C . GLN B 1 37 ? 11.812 -1.488 -27.266 1 92.31 37 GLN B C 1
ATOM 2092 O O . GLN B 1 37 ? 10.898 -1.4 -28.078 1 92.31 37 GLN B O 1
ATOM 2097 N N . ALA B 1 38 ? 11.859 -2.242 -26.25 1 93.56 38 ALA B N 1
ATOM 2098 C CA . ALA B 1 38 ? 10.703 -3.096 -25.984 1 93.56 38 ALA B CA 1
ATOM 2099 C C . ALA B 1 38 ? 9.461 -2.262 -25.672 1 93.56 38 ALA B C 1
ATOM 2101 O O . ALA B 1 38 ? 8.352 -2.643 -26.031 1 93.56 38 ALA B O 1
ATOM 2102 N N . LEU B 1 39 ? 9.68 -1.218 -25 1 94 39 LEU B N 1
ATOM 2103 C CA . LEU B 1 39 ? 8.57 -0.317 -24.703 1 94 39 LEU B CA 1
ATOM 2104 C C . LEU B 1 39 ? 7.969 0.24 -25.984 1 94 39 LEU B C 1
ATOM 2106 O O . LEU B 1 39 ? 6.742 0.313 -26.109 1 94 39 LEU B O 1
ATOM 2110 N N . GLY B 1 40 ? 8.812 0.672 -26.859 1 93.5 40 GLY B N 1
ATOM 2111 C CA . GLY B 1 40 ? 8.328 1.134 -28.156 1 93.5 40 GLY B CA 1
ATOM 2112 C C . GLY B 1 40 ? 7.512 0.091 -28.891 1 93.5 40 GLY B C 1
ATOM 2113 O O . GLY B 1 40 ? 6.457 0.402 -29.453 1 93.5 40 GLY B O 1
ATOM 2114 N N . GLN B 1 41 ? 8 -1.087 -28.891 1 92.44 41 GLN B N 1
ATOM 2115 C CA . GLN B 1 41 ? 7.301 -2.191 -29.547 1 92.44 41 GLN B CA 1
ATOM 2116 C C . GLN B 1 41 ? 5.977 -2.49 -28.844 1 92.44 41 GLN B C 1
ATOM 2118 O O . GLN B 1 41 ? 4.969 -2.758 -29.5 1 92.44 41 GLN B O 1
ATOM 2123 N N . LEU B 1 42 ? 6.062 -2.438 -27.562 1 91.25 42 LEU B N 1
ATOM 2124 C CA . LEU B 1 42 ? 4.871 -2.695 -26.75 1 91.25 42 LEU B CA 1
ATOM 2125 C C . LEU B 1 42 ? 3.785 -1.668 -27.047 1 91.25 42 LEU B C 1
ATOM 2127 O O . LEU B 1 42 ? 2.607 -2.018 -27.156 1 91.25 42 LEU B O 1
ATOM 2131 N N . LEU B 1 43 ? 4.152 -0.456 -27.219 1 92.5 43 LEU B N 1
ATOM 2132 C CA . LEU B 1 43 ? 3.197 0.633 -27.391 1 92.5 43 LEU B CA 1
ATOM 2133 C C . LEU B 1 43 ? 2.57 0.592 -28.781 1 92.5 43 LEU B C 1
ATOM 2135 O O . LEU B 1 43 ? 1.524 1.204 -29.016 1 92.5 43 LEU B O 1
ATOM 2139 N N . THR B 1 44 ? 3.215 -0.073 -29.641 1 89.38 44 THR B N 1
ATOM 2140 C CA . THR B 1 44 ? 2.678 -0.184 -30.984 1 89.38 44 THR B CA 1
ATOM 2141 C C . THR B 1 44 ? 1.734 -1.379 -31.094 1 89.38 44 THR B C 1
ATOM 2143 O O . THR B 1 44 ? 0.946 -1.47 -32.031 1 89.38 44 THR B O 1
ATOM 2146 N N . GLY B 1 45 ? 1.811 -2.201 -30.094 1 87.56 45 GLY B N 1
ATOM 2147 C CA . GLY B 1 45 ? 0.921 -3.35 -30.094 1 87.56 45 GLY B CA 1
ATOM 2148 C C . GLY B 1 45 ? -0.391 -3.08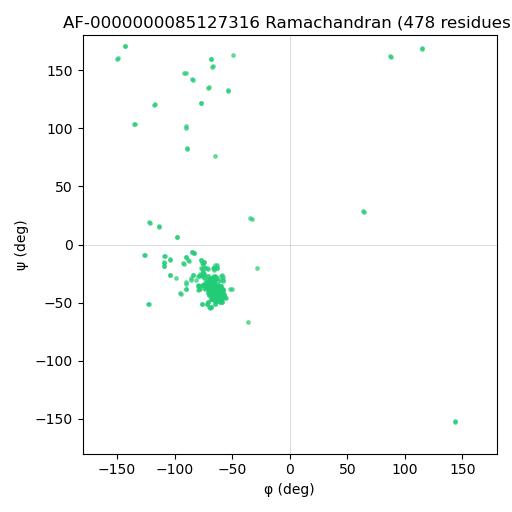2 -29.375 1 87.56 45 GLY B C 1
ATOM 2149 O O . GLY B 1 45 ? -0.444 -2.279 -28.438 1 87.56 45 GLY B O 1
ATOM 2150 N N . ALA B 1 46 ? -1.402 -3.721 -29.859 1 82.75 46 ALA B N 1
ATOM 2151 C CA . ALA B 1 46 ? -2.74 -3.516 -29.312 1 82.75 46 ALA B CA 1
ATOM 2152 C C . ALA B 1 46 ? -2.893 -4.219 -27.969 1 82.75 46 ALA B C 1
ATOM 2154 O O . ALA B 1 46 ? -3.67 -3.779 -27.109 1 82.75 46 ALA B O 1
ATOM 2155 N N . ASP B 1 47 ? -2.176 -5.188 -27.641 1 90.81 47 ASP B N 1
ATOM 2156 C CA . ASP B 1 47 ? -2.342 -6.031 -26.469 1 90.81 47 ASP B CA 1
ATOM 2157 C C . ASP B 1 47 ? -2.062 -5.246 -25.188 1 90.81 47 ASP B C 1
ATOM 2159 O O . ASP B 1 47 ? -2.822 -5.336 -24.219 1 90.81 47 ASP B O 1
ATOM 2163 N N . ILE B 1 48 ? -1.099 -4.406 -25.234 1 93.19 48 ILE B N 1
ATOM 2164 C CA . ILE B 1 48 ? -0.702 -3.703 -24.016 1 93.19 48 ILE B CA 1
ATOM 2165 C C . ILE B 1 48 ? -1.763 -2.668 -23.641 1 93.19 48 ILE B C 1
ATOM 2167 O O . ILE B 1 48 ? -2.006 -2.41 -22.469 1 93.19 48 ILE B O 1
ATOM 2171 N N . TRP B 1 49 ? -2.396 -2.145 -24.609 1 94.12 49 TRP B N 1
ATOM 2172 C CA . TRP B 1 49 ? -3.414 -1.133 -24.359 1 94.12 49 TRP B CA 1
ATOM 2173 C C . TRP B 1 49 ? -4.656 -1.758 -23.734 1 94.12 49 TRP B C 1
ATOM 2175 O O . TRP B 1 49 ? -5.324 -1.133 -22.906 1 94.12 49 TRP B O 1
ATOM 2185 N N . MET B 1 50 ? -4.934 -2.957 -24.172 1 94.81 50 MET B N 1
ATOM 2186 C CA . MET B 1 50 ? -6.035 -3.674 -23.531 1 94.81 50 MET B CA 1
ATOM 2187 C C . MET B 1 50 ? -5.746 -3.912 -22.047 1 94.81 50 MET B C 1
ATOM 2189 O O . MET B 1 50 ? -6.602 -3.672 -21.203 1 94.81 50 MET B O 1
ATOM 2193 N N . HIS B 1 51 ? -4.566 -4.371 -21.719 1 96.44 51 HIS B N 1
ATOM 2194 C CA . HIS B 1 51 ? -4.164 -4.586 -20.328 1 96.44 51 HIS B CA 1
ATOM 2195 C C . HIS B 1 51 ? -4.184 -3.279 -19.531 1 96.44 51 HIS B C 1
ATOM 2197 O O . HIS B 1 51 ? -4.648 -3.246 -18.391 1 96.44 51 HIS B O 1
ATOM 2203 N N . THR B 1 52 ? -3.736 -2.244 -20.188 1 97.19 52 THR B N 1
ATOM 2204 C CA . THR B 1 52 ? -3.682 -0.938 -19.547 1 97.19 52 THR B CA 1
ATOM 2205 C C . THR B 1 52 ? -5.09 -0.422 -19.25 1 97.19 52 THR B C 1
ATOM 2207 O O . THR B 1 52 ? -5.363 0.059 -18.156 1 97.19 52 THR B O 1
ATOM 2210 N N . LEU B 1 53 ? -5.953 -0.529 -20.203 1 96.81 53 LEU B N 1
ATOM 2211 C CA . LEU B 1 53 ? -7.316 -0.038 -20.047 1 96.81 53 LEU B CA 1
ATOM 2212 C C . LEU B 1 53 ? -8.055 -0.815 -18.969 1 96.81 53 LEU B C 1
ATOM 2214 O O . LEU B 1 53 ? -8.828 -0.237 -18.188 1 96.81 53 LEU B O 1
ATOM 2218 N N . LEU B 1 54 ? -7.859 -2.076 -18.922 1 97.12 54 LEU B N 1
ATOM 2219 C CA . LEU B 1 54 ? -8.492 -2.9 -17.906 1 97.12 54 LEU B CA 1
ATOM 2220 C C . LEU B 1 54 ? -7.996 -2.523 -16.516 1 97.12 54 LEU B C 1
ATOM 2222 O O . LEU B 1 54 ? -8.789 -2.428 -15.562 1 97.12 54 LEU B O 1
ATOM 2226 N N . SER B 1 55 ? -6.699 -2.33 -16.375 1 98 55 SER B N 1
ATOM 2227 C CA . SER B 1 55 ? -6.129 -1.9 -15.102 1 98 55 SER B CA 1
ATOM 2228 C C . SER B 1 55 ? -6.684 -0.544 -14.68 1 98 55 SER B C 1
ATOM 2230 O O . SER B 1 55 ? -7.047 -0.353 -13.516 1 98 55 SER B O 1
ATOM 2232 N N . LEU B 1 56 ? -6.781 0.378 -15.656 1 97.81 56 LEU B N 1
ATOM 2233 C CA . LEU B 1 56 ? -7.281 1.714 -15.344 1 97.81 56 LEU B CA 1
ATOM 2234 C C . LEU B 1 56 ? -8.758 1.669 -14.969 1 97.81 56 LEU B C 1
ATOM 2236 O O . LEU B 1 56 ? -9.211 2.436 -14.117 1 97.81 56 LEU B O 1
ATOM 2240 N N . GLN B 1 57 ? -9.484 0.849 -15.609 1 98.06 57 GLN B N 1
ATOM 2241 C CA . GLN B 1 57 ? -10.891 0.665 -15.266 1 98.06 57 GLN B CA 1
ATOM 2242 C C . GLN B 1 57 ? -11.039 0.149 -13.836 1 98.06 57 GLN B C 1
ATOM 2244 O O . GLN B 1 57 ? -11.906 0.617 -13.094 1 98.06 57 GLN B O 1
ATOM 2249 N N . ARG B 1 58 ? -10.258 -0.756 -13.484 1 98.25 58 ARG B N 1
ATOM 2250 C CA . ARG B 1 58 ? -10.297 -1.32 -12.141 1 98.25 58 ARG B CA 1
ATOM 2251 C C . ARG B 1 58 ? -9.938 -0.271 -11.094 1 98.25 58 ARG B C 1
ATOM 2253 O O . ARG B 1 58 ? -10.555 -0.216 -10.023 1 98.25 58 ARG B O 1
ATOM 2260 N N . VAL B 1 59 ? -8.961 0.521 -11.406 1 97.94 59 VAL B N 1
ATOM 2261 C CA . VAL B 1 59 ? -8.586 1.616 -10.523 1 97.94 59 VAL B CA 1
ATOM 2262 C C . VAL B 1 59 ? -9.758 2.58 -10.359 1 97.94 59 VAL B C 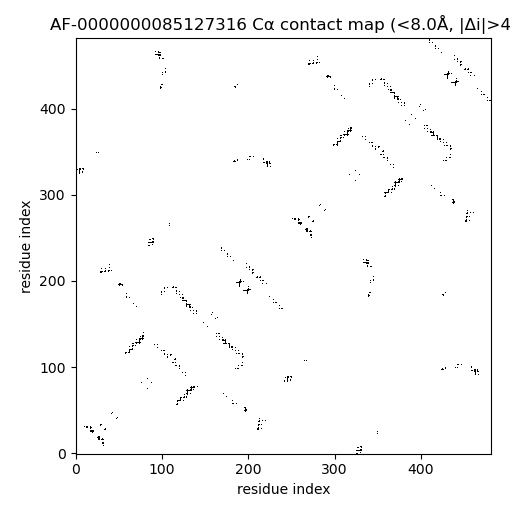1
ATOM 2264 O O . VAL B 1 59 ? -10.094 2.977 -9.242 1 97.94 59 VAL B O 1
ATOM 2267 N N . ALA B 1 60 ? -10.383 2.916 -11.469 1 98 60 ALA B N 1
ATOM 2268 C CA . ALA B 1 60 ? -11.5 3.863 -11.453 1 98 60 ALA B CA 1
ATOM 2269 C C . ALA B 1 60 ? -12.672 3.314 -10.648 1 98 60 ALA B C 1
ATOM 2271 O O . ALA B 1 60 ? -13.25 4.02 -9.82 1 98 60 ALA B O 1
ATOM 2272 N N . VAL B 1 61 ? -13.023 2.104 -10.875 1 98.5 61 VAL B N 1
ATOM 2273 C CA . VAL B 1 61 ? -14.156 1.485 -10.195 1 98.5 61 VAL B CA 1
ATOM 2274 C C . VAL B 1 61 ? -13.844 1.325 -8.711 1 98.5 61 VAL B C 1
ATOM 2276 O O . VAL B 1 61 ? -14.68 1.622 -7.855 1 98.5 61 VAL B O 1
ATOM 2279 N N . GLY B 1 62 ? -12.648 0.819 -8.406 1 98.19 62 GLY B N 1
ATOM 2280 C CA . GLY B 1 62 ? -12.242 0.698 -7.016 1 98.19 62 GLY B CA 1
ATOM 2281 C C . GLY B 1 62 ? -12.273 2.018 -6.266 1 98.19 62 GLY B C 1
ATOM 2282 O O . GLY B 1 62 ? -12.758 2.086 -5.137 1 98.19 62 GLY B O 1
ATOM 2283 N N . LEU B 1 63 ? -11.781 3.033 -6.93 1 98 63 LEU B N 1
ATOM 2284 C CA . LEU B 1 63 ? -11.758 4.363 -6.324 1 98 63 LEU B CA 1
ATOM 2285 C C . LEU B 1 63 ? -13.172 4.895 -6.125 1 98 63 LEU B C 1
ATOM 2287 O O . LEU B 1 63 ? -13.477 5.496 -5.09 1 98 63 LEU B O 1
ATOM 2291 N N . LEU B 1 64 ? -14.016 4.719 -7.121 1 98.44 64 LEU B N 1
ATOM 2292 C CA . LEU B 1 64 ? -15.391 5.18 -7.039 1 98.44 64 LEU B CA 1
ATOM 2293 C C . LEU B 1 64 ? -16.125 4.484 -5.898 1 98.44 64 LEU B C 1
ATOM 2295 O O . LEU B 1 64 ? -16.859 5.133 -5.141 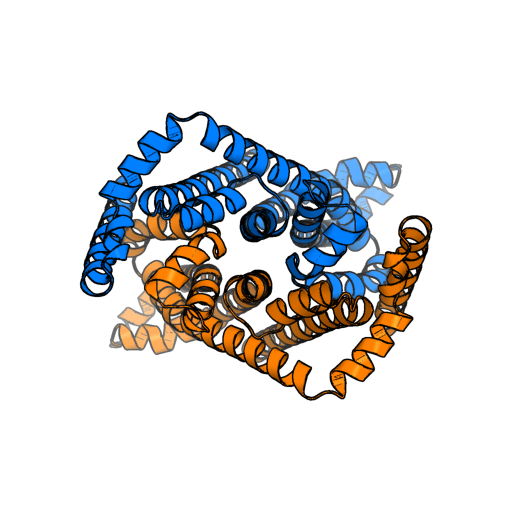1 98.44 64 LEU B O 1
ATOM 2299 N N . LEU B 1 65 ? -15.953 3.211 -5.789 1 98.44 65 LEU B N 1
ATOM 2300 C CA . LEU B 1 65 ? -16.578 2.459 -4.711 1 98.44 65 LEU B CA 1
ATOM 2301 C C . LEU B 1 65 ? -16.078 2.934 -3.352 1 98.44 65 LEU B C 1
ATOM 2303 O O . LEU B 1 65 ? -16.875 3.115 -2.424 1 98.44 65 LEU B O 1
ATOM 2307 N N . ALA B 1 66 ? -14.789 3.102 -3.238 1 98.56 66 ALA B N 1
ATOM 2308 C CA . ALA B 1 66 ? -14.211 3.605 -1.997 1 98.56 66 ALA B CA 1
ATOM 2309 C C . ALA B 1 66 ? -14.742 4.996 -1.667 1 98.56 66 ALA B C 1
ATOM 2311 O O . ALA B 1 66 ? -14.992 5.312 -0.501 1 98.56 66 ALA B O 1
ATOM 2312 N N . PHE B 1 67 ? -14.883 5.785 -2.719 1 97.88 67 PHE B N 1
ATOM 2313 C CA . PHE B 1 67 ? -15.391 7.145 -2.559 1 97.88 67 PHE B CA 1
ATOM 2314 C C . PHE B 1 67 ? -16.828 7.137 -2.066 1 97.88 67 PHE B C 1
ATOM 2316 O O . PHE B 1 67 ? -17.172 7.852 -1.124 1 97.88 67 PHE B O 1
ATOM 2323 N N . VAL B 1 68 ? -17.688 6.348 -2.645 1 97.88 68 VAL B N 1
ATOM 2324 C CA . VAL B 1 68 ? -19.125 6.289 -2.354 1 97.88 68 VAL B CA 1
ATOM 2325 C C . VAL B 1 68 ? -19.328 5.754 -0.938 1 97.88 68 VAL B C 1
ATOM 2327 O O . VAL B 1 68 ? -20.266 6.168 -0.25 1 97.88 68 VAL B O 1
ATOM 2330 N N . VAL B 1 69 ? -18.438 4.949 -0.424 1 97.5 69 VAL B N 1
ATOM 2331 C CA . VAL B 1 69 ? -18.562 4.375 0.911 1 97.5 69 VAL B CA 1
ATOM 2332 C C . VAL B 1 69 ? -17.812 5.234 1.922 1 97.5 69 VAL B C 1
ATOM 2334 O O . VAL B 1 69 ? -18.344 5.539 2.998 1 97.5 69 VAL B O 1
ATOM 2337 N N . GLY B 1 70 ? -16.641 5.672 1.566 1 97.81 70 GLY B N 1
ATOM 2338 C CA . GLY B 1 70 ? -15.742 6.363 2.479 1 97.81 70 GLY B CA 1
ATOM 2339 C C . GLY B 1 70 ? -16.234 7.746 2.865 1 97.81 70 GLY B C 1
ATOM 2340 O O . GLY B 1 70 ? -16.141 8.148 4.027 1 97.81 70 GLY B O 1
ATOM 2341 N N . VAL B 1 71 ? -16.734 8.445 1.924 1 96.62 71 VAL B N 1
ATOM 2342 C CA . VAL B 1 71 ? -17.141 9.828 2.188 1 96.62 71 VAL B CA 1
ATOM 2343 C C . VAL B 1 71 ? -18.359 9.836 3.111 1 96.62 71 VAL B C 1
ATOM 2345 O O . VAL B 1 71 ? -18.344 10.484 4.16 1 96.62 71 VAL B O 1
ATOM 2348 N N . PRO B 1 72 ? -19.5 9.109 2.807 1 95.38 72 PRO B N 1
ATOM 2349 C CA . PRO B 1 72 ? -20.641 9.117 3.719 1 95.38 72 PRO B CA 1
ATOM 2350 C C . PRO B 1 72 ? -20.281 8.602 5.113 1 95.38 72 PRO B C 1
ATOM 2352 O O . PRO B 1 72 ? -20.703 9.188 6.113 1 95.38 72 PRO B O 1
ATOM 2355 N N . LEU B 1 73 ? -19.5 7.574 5.25 1 95.38 73 LEU B N 1
ATOM 2356 C CA . LEU B 1 73 ? -19.094 7.051 6.551 1 95.38 73 LEU B CA 1
ATOM 2357 C C . LEU B 1 73 ? -18.203 8.047 7.289 1 95.38 73 LEU B C 1
ATOM 2359 O O . LEU B 1 73 ? -18.312 8.18 8.516 1 95.38 73 LEU B O 1
ATOM 2363 N N . GLY B 1 74 ? -17.328 8.672 6.508 1 95.38 74 GLY B N 1
ATOM 2364 C CA . GLY B 1 74 ? -16.484 9.695 7.109 1 95.38 74 GLY B CA 1
ATOM 2365 C C . GLY B 1 74 ? -17.281 10.867 7.668 1 95.38 74 GLY B C 1
ATOM 2366 O O . GLY B 1 74 ? -16.984 11.375 8.742 1 95.38 74 GLY B O 1
ATOM 2367 N N . VAL B 1 75 ? -18.266 11.25 6.93 1 92.81 75 VAL B N 1
ATOM 2368 C CA . VAL B 1 75 ? -19.125 12.328 7.391 1 92.81 75 VAL B CA 1
ATOM 2369 C C . VAL B 1 75 ? -19.859 11.906 8.656 1 92.81 75 VAL B C 1
ATOM 2371 O O . VAL B 1 75 ? -19.938 12.672 9.625 1 92.81 75 VAL B O 1
ATOM 2374 N N . LEU B 1 76 ? -20.359 10.695 8.664 1 91.56 76 LEU B N 1
ATOM 2375 C CA . LEU B 1 76 ? -21.062 10.188 9.836 1 91.56 76 LEU B CA 1
ATOM 2376 C C . LEU B 1 76 ? -20.141 10.141 11.047 1 91.56 76 LEU B C 1
ATOM 2378 O O . LEU B 1 76 ? -20.547 10.5 12.156 1 91.56 76 LEU B O 1
ATOM 2382 N N . VAL B 1 77 ? -18.938 9.742 10.898 1 91.94 77 VAL B N 1
ATOM 2383 C CA . VAL B 1 77 ? -17.969 9.656 11.977 1 91.94 77 VAL B CA 1
ATOM 2384 C C . VAL B 1 77 ? -17.625 11.055 12.477 1 91.94 77 VAL B C 1
ATOM 2386 O O . VAL B 1 77 ? -17.453 11.273 13.68 1 91.94 77 VAL B O 1
ATOM 2389 N N . GLY B 1 78 ? -17.547 11.961 11.547 1 88.88 78 GLY B N 1
ATOM 2390 C CA . GLY B 1 78 ? -17.203 13.328 11.906 1 88.88 78 GLY B CA 1
ATOM 2391 C C . GLY B 1 78 ? -18.328 14.07 12.594 1 88.88 78 GLY B C 1
ATOM 2392 O O . GLY B 1 78 ? -18.094 14.961 13.414 1 88.88 78 GLY B O 1
ATOM 2393 N N . LEU B 1 79 ? -19.578 13.758 12.328 1 86.06 79 LEU B N 1
ATOM 2394 C CA . LEU B 1 79 ? -20.734 14.5 12.82 1 86.06 79 LEU B CA 1
ATOM 2395 C C . LEU B 1 79 ? -21.203 13.938 14.164 1 86.06 79 LEU B C 1
ATOM 2397 O O . LEU B 1 79 ? -21.75 14.672 14.984 1 86.06 79 LEU B O 1
ATOM 2401 N N . SER B 1 80 ? -21.062 12.711 14.312 1 85.75 80 SER B N 1
ATOM 2402 C CA . SER B 1 80 ? -21.656 12.062 15.484 1 85.75 80 SER B CA 1
ATOM 2403 C C . SER B 1 80 ? -20.578 11.461 16.375 1 85.75 80 SER B C 1
ATOM 2405 O O . SER B 1 80 ? -19.875 10.531 15.977 1 85.75 80 SER B O 1
ATOM 2407 N N . ARG B 1 81 ? -20.547 11.891 17.531 1 86.06 81 ARG B N 1
ATOM 2408 C CA . ARG B 1 81 ? -19.609 11.359 18.5 1 86.06 81 ARG B CA 1
ATOM 2409 C C . ARG B 1 81 ? -19.922 9.906 18.844 1 86.06 81 ARG B C 1
ATOM 2411 O O . ARG B 1 81 ? -19.031 9.094 19.031 1 86.06 81 ARG B O 1
ATOM 2418 N N . GLY B 1 82 ? -21.203 9.617 18.922 1 85.75 82 GLY B N 1
ATOM 2419 C CA . GLY B 1 82 ? -21.625 8.25 19.203 1 85.75 82 GLY B CA 1
ATOM 2420 C C . GLY B 1 82 ? -21.188 7.27 18.125 1 85.75 82 GLY B C 1
ATOM 2421 O O . GLY B 1 82 ? -20.703 6.18 18.438 1 85.75 82 GLY B O 1
ATOM 2422 N N . PHE B 1 83 ? -21.406 7.699 16.906 1 87.62 83 PHE B N 1
ATOM 2423 C CA . PHE B 1 83 ? -20.984 6.852 15.789 1 87.62 83 PHE B CA 1
ATOM 2424 C C . PHE B 1 83 ? -19.469 6.672 15.773 1 87.62 83 PHE B C 1
ATOM 2426 O O . PHE B 1 83 ? -18.984 5.566 15.555 1 87.62 83 PHE B O 1
ATOM 2433 N N . SER B 1 84 ? -18.828 7.711 16 1 89.12 84 SER B N 1
ATOM 2434 C CA . SER B 1 84 ? -17.359 7.668 16.031 1 89.12 84 SER B CA 1
ATOM 2435 C C . SER B 1 84 ? -16.875 6.719 17.125 1 89.12 84 SER B C 1
ATOM 2437 O O . SER B 1 84 ? -16.016 5.859 16.859 1 89.12 84 SER B O 1
ATOM 2439 N N . GLN B 1 85 ? -17.406 6.82 18.25 1 87.38 85 GLN B N 1
ATOM 2440 C CA . GLN B 1 85 ? -16.984 5.992 19.375 1 87.38 85 GLN B CA 1
ATOM 2441 C C . GLN B 1 85 ? -17.312 4.523 19.125 1 87.38 85 GLN B C 1
ATOM 2443 O O . GLN B 1 85 ? -16.547 3.635 19.516 1 87.38 85 GLN B O 1
ATOM 2448 N N . ALA B 1 86 ? -18.359 4.359 18.469 1 85.06 86 ALA B N 1
ATOM 2449 C CA . ALA B 1 86 ? -18.828 2.994 18.234 1 85.06 86 ALA B CA 1
ATOM 2450 C C . ALA B 1 86 ? -18.031 2.326 17.109 1 85.06 86 ALA B C 1
ATOM 2452 O O . ALA B 1 86 ? -17.672 1.152 17.219 1 85.06 86 ALA B O 1
ATOM 2453 N N . PHE B 1 87 ? -17.672 3.049 16.047 1 89.69 87 PHE B N 1
ATOM 2454 C CA . PHE B 1 87 ? -17.188 2.385 14.844 1 89.69 87 PHE B CA 1
ATOM 2455 C C . PHE B 1 87 ? -15.688 2.611 14.664 1 89.69 87 PHE B C 1
ATOM 2457 O O . PHE B 1 87 ? -15.039 1.919 13.875 1 89.69 87 PHE B O 1
ATOM 2464 N N . SER B 1 88 ? -15.086 3.455 15.398 1 86.94 88 SER B N 1
ATOM 2465 C CA . SER B 1 88 ? -13.664 3.754 15.266 1 86.94 88 SER B CA 1
ATOM 2466 C C . SER B 1 88 ? -12.82 2.51 15.508 1 86.94 88 SER B C 1
ATOM 2468 O O . SER B 1 88 ? -11.867 2.248 14.766 1 86.94 88 SER B O 1
ATOM 2470 N N . PRO B 1 89 ? -13.203 1.705 16.547 1 83.88 89 PRO B N 1
ATOM 2471 C CA . PRO B 1 89 ? -12.391 0.498 16.75 1 83.88 89 PRO B CA 1
ATOM 2472 C C . PRO B 1 89 ? -12.516 -0.485 15.586 1 83.88 89 PRO B C 1
ATOM 2474 O O . PRO B 1 89 ? -11.539 -1.167 15.25 1 83.88 89 PRO B O 1
ATOM 2477 N N . VAL B 1 90 ? -13.672 -0.568 15.008 1 86.69 90 VAL B N 1
ATOM 2478 C CA . VAL B 1 90 ? -13.906 -1.454 13.867 1 86.69 90 VAL B CA 1
ATOM 2479 C C . VAL B 1 90 ? -13.078 -0.994 12.672 1 86.69 90 VAL B C 1
ATOM 2481 O O . VAL B 1 90 ? -12.375 -1.796 12.055 1 86.69 90 VAL B O 1
ATOM 2484 N N . PHE B 1 91 ? -13.109 0.293 12.438 1 91.44 91 PHE B N 1
ATOM 2485 C CA . PHE B 1 91 ? -12.375 0.852 11.305 1 91.44 91 PHE B CA 1
ATOM 2486 C C . PHE B 1 91 ? -10.875 0.706 11.508 1 91.44 91 PHE B C 1
ATOM 2488 O O . PHE B 1 91 ? -10.141 0.396 10.562 1 91.44 91 PHE B O 1
ATOM 2495 N N . GLN B 1 92 ? -10.469 0.887 12.727 1 88.31 92 GLN B N 1
ATOM 2496 C CA . GLN B 1 92 ? -9.047 0.775 13.039 1 88.31 92 GLN B CA 1
ATOM 2497 C C . GLN B 1 92 ? -8.547 -0.653 12.836 1 88.31 92 GLN B C 1
ATOM 2499 O O . GLN B 1 92 ? -7.461 -0.865 12.297 1 88.31 92 GLN B O 1
ATOM 2504 N N . PHE B 1 93 ? -9.297 -1.597 13.195 1 88.56 93 PHE B N 1
ATOM 2505 C CA . PHE B 1 93 ? -8.898 -2.99 13.039 1 88.56 93 PHE B CA 1
ATOM 2506 C C . PHE B 1 93 ? -8.914 -3.395 11.57 1 88.56 93 PHE B C 1
ATOM 2508 O O . PHE B 1 93 ? -7.969 -4.016 11.086 1 88.56 93 PHE B O 1
ATOM 2515 N N . LEU B 1 94 ? -9.984 -3.102 10.891 1 91.88 94 LEU B N 1
ATOM 2516 C CA . LEU B 1 94 ? -10.133 -3.496 9.492 1 91.88 94 LEU B CA 1
ATOM 2517 C C . LEU B 1 94 ? -9.047 -2.865 8.633 1 91.88 94 LEU B C 1
ATOM 2519 O O . LEU B 1 94 ? -8.547 -3.494 7.699 1 91.88 94 LEU B O 1
ATOM 2523 N N . ARG B 1 95 ? -8.711 -1.657 8.945 1 92.81 95 ARG B N 1
ATOM 2524 C CA . ARG B 1 95 ? -7.711 -0.931 8.172 1 92.81 95 ARG B CA 1
ATOM 2525 C C . ARG B 1 95 ? -6.332 -1.573 8.312 1 92.81 95 ARG B C 1
ATOM 2527 O O . ARG B 1 95 ? -5.469 -1.396 7.453 1 92.81 95 ARG B O 1
ATOM 2534 N N . MET B 1 96 ? -6.164 -2.371 9.391 1 93.38 96 MET B N 1
ATOM 2535 C CA . MET B 1 96 ? -4.855 -2.961 9.672 1 93.38 96 MET B CA 1
ATOM 2536 C C . MET B 1 96 ? -4.711 -4.312 8.984 1 93.38 96 MET B C 1
ATOM 2538 O O . MET B 1 96 ? -3.611 -4.863 8.914 1 93.38 96 MET B O 1
ATOM 2542 N N . ILE B 1 97 ? -5.758 -4.777 8.5 1 95.31 97 ILE B N 1
ATOM 2543 C CA . ILE B 1 97 ? -5.684 -6 7.703 1 95.31 97 ILE B CA 1
ATOM 2544 C C . ILE B 1 97 ? -5.141 -5.68 6.312 1 95.31 97 ILE B C 1
ATOM 2546 O O . ILE B 1 97 ? -5.652 -4.793 5.625 1 95.31 97 ILE B O 1
ATOM 2550 N N . SER B 1 98 ? -4.039 -6.328 5.984 1 96.5 98 SER B N 1
ATOM 2551 C CA . SER B 1 98 ? -3.529 -6.145 4.633 1 96.5 98 SER B CA 1
ATOM 2552 C C . SER B 1 98 ? -4.605 -6.434 3.59 1 96.5 98 SER B C 1
ATOM 2554 O O . SER B 1 98 ? -5.262 -7.477 3.641 1 96.5 98 SER B O 1
ATOM 2556 N N . PRO B 1 99 ? -4.758 -5.59 2.648 1 97 99 PRO B N 1
ATOM 2557 C CA . PRO B 1 99 ? -5.859 -5.754 1.696 1 97 99 PRO B CA 1
ATOM 2558 C C . PRO B 1 99 ? -5.781 -7.07 0.928 1 97 99 PRO B C 1
ATOM 2560 O O . PRO B 1 99 ? -6.801 -7.742 0.741 1 97 99 PRO B O 1
ATOM 2563 N N . LEU B 1 100 ? -4.66 -7.5 0.565 1 96.62 100 LEU B N 1
ATOM 2564 C CA . LEU B 1 100 ? -4.543 -8.672 -0.292 1 96.62 100 LEU B CA 1
ATOM 2565 C C . LEU B 1 100 ? -4.773 -9.953 0.505 1 96.62 100 LEU B C 1
ATOM 2567 O O . LEU B 1 100 ? -4.973 -11.023 -0.074 1 96.62 100 LEU B O 1
ATOM 2571 N N . SER B 1 101 ? -4.77 -9.883 1.822 1 96.44 101 SER B N 1
ATOM 2572 C CA . SER B 1 101 ? -5.086 -11.062 2.619 1 96.44 101 SER B CA 1
ATOM 2573 C C . SER B 1 101 ? -6.512 -11.531 2.365 1 96.44 101 SER B C 1
ATOM 2575 O O . SER B 1 101 ? -6.84 -12.695 2.609 1 96.44 101 SER B O 1
ATOM 2577 N N . TRP B 1 102 ? -7.328 -10.625 1.846 1 95.88 102 TRP B N 1
ATOM 2578 C CA . TRP B 1 102 ? -8.734 -10.93 1.579 1 95.88 102 TRP B CA 1
ATOM 2579 C C . TRP B 1 102 ? -8.891 -11.633 0.237 1 95.88 102 TRP B C 1
ATOM 2581 O O . TRP B 1 102 ? -9.969 -12.133 -0.085 1 95.88 102 TRP B O 1
ATOM 2591 N N . MET B 1 103 ? -7.852 -11.766 -0.573 1 95 103 MET B N 1
ATOM 2592 C CA . MET B 1 103 ? -7.957 -12.172 -1.969 1 95 103 MET B CA 1
ATOM 2593 C C . MET B 1 103 ? -8.594 -13.555 -2.082 1 95 103 MET B C 1
ATOM 2595 O O . MET B 1 103 ? -9.547 -13.742 -2.832 1 95 103 MET B O 1
ATOM 2599 N N . PRO B 1 104 ? -8.141 -14.539 -1.299 1 93.25 104 PRO B N 1
ATOM 2600 C CA . PRO B 1 104 ? -8.766 -15.852 -1.46 1 93.25 104 PRO B CA 1
ATOM 2601 C C . PRO B 1 104 ? -10.25 -15.852 -1.104 1 93.25 104 PRO B C 1
ATOM 2603 O O . PRO B 1 104 ? -11.062 -16.469 -1.797 1 93.25 104 PRO B O 1
ATOM 2606 N N . ILE B 1 105 ? -10.57 -15.141 -0.097 1 91.38 105 ILE B N 1
ATOM 2607 C CA . ILE B 1 105 ? -11.969 -15.047 0.332 1 91.38 105 ILE B CA 1
ATOM 2608 C C . ILE B 1 105 ? -12.789 -14.32 -0.729 1 91.38 105 ILE B C 1
ATOM 2610 O O . ILE B 1 105 ? -13.883 -14.75 -1.079 1 91.38 105 ILE B O 1
ATOM 2614 N N . ALA B 1 106 ? -12.258 -13.234 -1.233 1 93.12 106 ALA B N 1
ATOM 2615 C CA . ALA B 1 106 ? -12.938 -12.461 -2.266 1 93.12 106 ALA B CA 1
ATOM 2616 C C . ALA B 1 106 ? -13.203 -13.305 -3.508 1 93.12 106 ALA B C 1
ATOM 2618 O O . ALA B 1 106 ? -14.289 -13.258 -4.086 1 93.12 106 ALA B O 1
ATOM 2619 N N . VAL B 1 107 ? -12.195 -14.078 -3.867 1 91.38 107 VAL B N 1
ATOM 2620 C CA . VAL B 1 107 ? -12.336 -14.922 -5.051 1 91.38 107 VAL B CA 1
ATOM 2621 C C . VAL B 1 107 ? -13.352 -16.031 -4.781 1 91.38 107 VAL B C 1
ATOM 2623 O O . VAL B 1 107 ? -14.141 -16.375 -5.664 1 91.38 107 VAL B O 1
ATOM 2626 N N . MET B 1 108 ? -13.336 -16.547 -3.633 1 87.5 108 MET B N 1
ATOM 2627 C CA . MET B 1 108 ? -14.25 -17.641 -3.279 1 87.5 108 MET B CA 1
ATOM 2628 C C . MET B 1 108 ? -15.695 -17.141 -3.25 1 87.5 108 MET B C 1
ATOM 2630 O O . MET B 1 108 ? -16.609 -17.859 -3.641 1 87.5 108 MET B O 1
ATOM 2634 N N . VAL B 1 109 ? -15.922 -15.914 -2.822 1 86.25 109 VAL B N 1
ATOM 2635 C CA . VAL B 1 109 ? -17.266 -15.391 -2.619 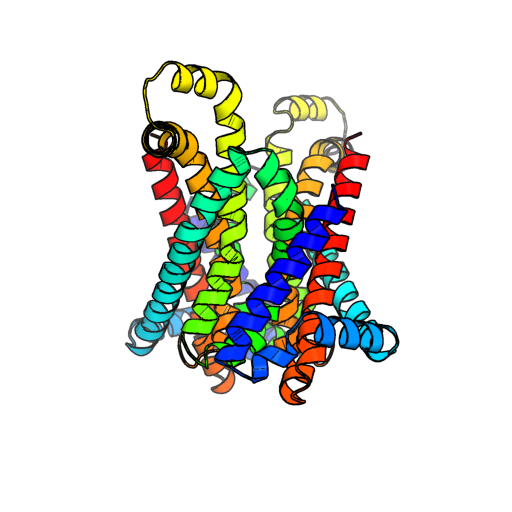1 86.25 109 VAL B CA 1
ATOM 2636 C C . VAL B 1 109 ? -17.766 -14.734 -3.906 1 86.25 109 VAL B C 1
ATOM 2638 O O . VAL B 1 109 ? -18.938 -14.898 -4.277 1 86.25 109 VAL B O 1
ATOM 2641 N N . LEU B 1 110 ? -16.875 -14.039 -4.609 1 89.81 110 LEU B N 1
ATOM 2642 C CA . LEU B 1 110 ? -17.312 -13.219 -5.738 1 89.81 110 LEU B CA 1
ATOM 2643 C C . LEU B 1 110 ? -16.969 -13.891 -7.062 1 89.81 110 LEU B C 1
ATOM 2645 O O . LEU B 1 110 ? -17.469 -13.5 -8.117 1 89.81 110 LEU B O 1
ATOM 2649 N N . GLY B 1 111 ? -16.141 -14.906 -7.035 1 87.62 111 GLY B N 1
ATOM 2650 C CA . GLY B 1 111 ? -15.664 -15.555 -8.25 1 87.62 111 GLY B CA 1
ATOM 2651 C C . GLY B 1 111 ? -14.422 -14.906 -8.82 1 87.62 111 GLY B C 1
ATOM 2652 O O . GLY B 1 111 ? -14.094 -13.766 -8.484 1 87.62 111 GLY B O 1
ATOM 2653 N N . VAL B 1 112 ? -13.773 -15.648 -9.648 1 88.5 112 VAL B N 1
ATOM 2654 C CA . VAL B 1 112 ? -12.578 -15.148 -10.312 1 88.5 112 VAL B CA 1
ATOM 2655 C C . VAL B 1 112 ? -12.969 -14.086 -11.344 1 88.5 112 VAL B C 1
ATOM 2657 O O . VAL B 1 112 ? -13.977 -14.227 -12.031 1 88.5 112 VAL B O 1
ATOM 2660 N N . GLY B 1 113 ? -12.281 -12.984 -11.398 1 92.12 113 GLY B N 1
ATOM 2661 C CA . GLY B 1 113 ? -12.602 -11.914 -12.328 1 92.12 113 GLY B CA 1
ATOM 2662 C C . GLY B 1 113 ? -12.375 -10.531 -11.75 1 92.12 113 GLY B C 1
ATOM 2663 O O . GLY B 1 113 ? -11.516 -10.352 -10.875 1 92.12 113 GLY B O 1
ATOM 2664 N N . ASP B 1 114 ? -13.102 -9.578 -12.219 1 95.88 114 ASP B N 1
ATOM 2665 C CA . ASP B 1 114 ? -12.891 -8.18 -11.844 1 95.88 114 ASP B CA 1
ATOM 2666 C C . ASP B 1 114 ? -13.445 -7.906 -10.445 1 95.88 114 ASP B C 1
ATOM 2668 O O . ASP B 1 114 ? -12.93 -7.047 -9.727 1 95.88 114 ASP B O 1
ATOM 2672 N N . ALA B 1 115 ? -14.406 -8.68 -10.094 1 95.81 115 ALA B N 1
ATOM 2673 C CA . ALA B 1 115 ? -15.156 -8.359 -8.883 1 95.81 115 ALA B CA 1
ATOM 2674 C C . ALA B 1 115 ? -14.258 -8.422 -7.652 1 95.81 115 ALA B C 1
ATOM 2676 O O . ALA B 1 115 ? -14.234 -7.496 -6.84 1 95.81 115 ALA B O 1
ATOM 2677 N N . PRO B 1 116 ? -13.469 -9.516 -7.484 1 96.12 116 PRO B N 1
ATOM 2678 C CA . PRO B 1 116 ? -12.57 -9.539 -6.328 1 96.12 116 PRO B CA 1
ATOM 2679 C C . PRO B 1 116 ? -11.555 -8.398 -6.348 1 96.12 116 PRO B C 1
ATOM 2681 O O . PRO B 1 116 ? -11.211 -7.859 -5.293 1 96.12 116 PRO B O 1
ATOM 2684 N N . VAL B 1 117 ? -11.07 -8.039 -7.508 1 97.88 117 VAL B N 1
ATOM 2685 C CA . VAL B 1 117 ? -10.086 -6.969 -7.625 1 97.88 117 VAL B CA 1
ATOM 2686 C C . VAL B 1 117 ? -10.727 -5.633 -7.25 1 97.88 117 VAL B C 1
ATOM 2688 O O . VAL B 1 117 ? -10.125 -4.824 -6.543 1 97.88 117 VAL B O 1
ATOM 2691 N N . TYR B 1 118 ? -11.992 -5.41 -7.715 1 98.06 118 TYR B N 1
ATOM 2692 C CA . TYR B 1 118 ? -12.727 -4.211 -7.32 1 98.06 118 TYR B CA 1
ATOM 2693 C C . TYR B 1 118 ? -12.844 -4.113 -5.805 1 98.06 118 TYR B C 1
ATOM 2695 O O . TYR B 1 118 ? -12.625 -3.049 -5.223 1 98.06 118 TYR B O 1
ATOM 2703 N N . PHE B 1 119 ? -13.188 -5.176 -5.227 1 97.5 119 PHE B N 1
ATOM 2704 C CA . PHE B 1 119 ? -13.367 -5.227 -3.779 1 97.5 119 PHE B CA 1
ATOM 2705 C C . PHE B 1 119 ? -12.07 -4.887 -3.057 1 97.5 119 PHE B C 1
ATOM 2707 O O . PHE B 1 119 ? -12.062 -4.062 -2.139 1 97.5 119 PHE B O 1
ATOM 2714 N N . LEU B 1 120 ? -10.977 -5.523 -3.436 1 98 120 LEU B N 1
ATOM 2715 C CA . LEU B 1 120 ? -9.688 -5.324 -2.771 1 98 120 LEU B CA 1
ATOM 2716 C C . LEU B 1 120 ? -9.234 -3.873 -2.887 1 98 120 LEU B C 1
ATOM 2718 O O . LEU B 1 120 ? -8.75 -3.293 -1.914 1 98 120 LEU B O 1
ATOM 2722 N N . LEU B 1 121 ? -9.367 -3.314 -4.102 1 98.56 121 LEU B N 1
ATOM 2723 C CA . LEU B 1 121 ? -8.977 -1.926 -4.32 1 98.56 121 LEU B CA 1
ATOM 2724 C C . LEU B 1 121 ? -9.852 -0.982 -3.5 1 98.56 121 LEU B C 1
ATOM 2726 O O . LEU B 1 121 ? -9.344 -0.045 -2.877 1 98.56 121 LEU B O 1
ATOM 2730 N N . ALA B 1 122 ? -11.141 -1.265 -3.473 1 98.44 122 ALA B N 1
ATOM 2731 C CA . ALA B 1 122 ? -12.055 -0.444 -2.686 1 98.44 122 ALA B CA 1
ATOM 2732 C C . ALA B 1 122 ? -11.75 -0.553 -1.196 1 98.44 122 ALA B C 1
ATOM 2734 O O . ALA B 1 122 ? -11.734 0.454 -0.483 1 98.44 122 ALA B O 1
ATOM 2735 N N . PHE B 1 123 ? -11.5 -1.727 -0.759 1 97.69 123 PHE B N 1
ATOM 2736 C CA . PHE B 1 123 ? -11.195 -1.979 0.644 1 97.69 123 PHE B CA 1
ATOM 2737 C C . PHE B 1 123 ? -9.93 -1.242 1.062 1 97.69 123 PHE B C 1
ATOM 2739 O O . PHE B 1 123 ? -9.859 -0.694 2.164 1 97.69 123 PHE B O 1
ATOM 2746 N N . ALA B 1 124 ? -8.992 -1.266 0.191 1 97.56 124 ALA B N 1
ATOM 2747 C CA . ALA B 1 124 ? -7.723 -0.602 0.48 1 97.56 124 ALA B CA 1
ATOM 2748 C C . ALA B 1 124 ? -7.887 0.916 0.492 1 97.56 124 ALA B C 1
ATOM 2750 O O . ALA B 1 124 ? -7.258 1.609 1.292 1 97.56 124 ALA B O 1
ATOM 2751 N N . ALA B 1 125 ? -8.742 1.428 -0.343 1 98.06 125 ALA B N 1
ATOM 2752 C CA . ALA B 1 125 ? -8.82 2.863 -0.603 1 98.06 125 ALA B CA 1
ATOM 2753 C C . ALA B 1 125 ? -9.836 3.533 0.316 1 98.06 125 ALA B C 1
ATOM 2755 O O . ALA B 1 125 ? -9.828 4.754 0.48 1 98.06 125 ALA B O 1
ATOM 2756 N N . VAL B 1 126 ? -10.711 2.805 0.94 1 98.25 126 VAL B N 1
ATOM 2757 C CA . VAL B 1 126 ? -11.828 3.381 1.684 1 98.25 126 VAL B CA 1
ATOM 2758 C C . VAL B 1 126 ? -11.305 4.105 2.922 1 98.25 126 VAL B C 1
ATOM 2760 O O . VAL B 1 126 ? -11.852 5.133 3.326 1 98.25 126 VAL B O 1
ATOM 2763 N N . TRP B 1 127 ? -10.25 3.697 3.447 1 97.06 127 TRP B N 1
ATOM 2764 C CA . TRP B 1 127 ? -9.812 4.156 4.762 1 97.06 127 TRP B CA 1
ATOM 2765 C C . TRP B 1 127 ? -9.227 5.562 4.684 1 97.06 127 TRP B C 1
ATOM 2767 O O . TRP B 1 127 ? -9.625 6.449 5.441 1 97.06 127 TRP B O 1
ATOM 2777 N N . PRO B 1 128 ? -8.281 5.82 3.775 1 96.44 128 PRO B N 1
ATOM 2778 C CA . PRO B 1 128 ? -7.797 7.199 3.693 1 96.44 128 PRO B CA 1
ATOM 2779 C C . PRO B 1 128 ? -8.906 8.195 3.365 1 96.44 128 PRO B C 1
ATOM 2781 O O . PRO B 1 128 ? -8.898 9.328 3.867 1 96.44 128 PRO B O 1
ATOM 2784 N N . ILE B 1 129 ? -9.82 7.836 2.59 1 97.62 129 ILE B N 1
ATOM 2785 C CA . ILE B 1 129 ? -10.93 8.719 2.242 1 97.62 129 ILE B CA 1
ATOM 2786 C C . ILE B 1 129 ? -11.812 8.945 3.467 1 97.62 129 ILE B C 1
ATOM 2788 O O . ILE B 1 129 ? -12.164 10.086 3.785 1 97.62 129 ILE B O 1
ATOM 2792 N N . LEU B 1 130 ? -12.133 7.879 4.145 1 97.69 130 LEU B N 1
ATOM 2793 C CA . LEU B 1 130 ? -12.969 7.941 5.34 1 97.69 130 LEU B CA 1
ATOM 2794 C C . LEU B 1 130 ? -12.312 8.797 6.418 1 97.69 130 LEU B C 1
ATOM 2796 O O . LEU B 1 130 ? -12.945 9.688 6.98 1 97.69 130 LEU B O 1
ATOM 2800 N N . LEU B 1 131 ? -11.086 8.594 6.668 1 95.31 131 LEU B N 1
ATOM 2801 C CA . LEU B 1 131 ? -10.375 9.266 7.75 1 95.31 131 LEU B CA 1
ATOM 2802 C C . LEU B 1 131 ? -10.156 10.742 7.422 1 95.31 131 LEU B C 1
ATOM 2804 O O . LEU B 1 131 ? -10.297 11.602 8.289 1 95.31 131 LEU B O 1
ATOM 2808 N N . SER B 1 132 ? -9.797 11.023 6.16 1 95.94 132 SER B N 1
ATOM 2809 C CA . SER B 1 132 ? -9.625 12.414 5.754 1 95.94 132 SER B CA 1
ATOM 2810 C C . SER B 1 132 ? -10.945 13.172 5.809 1 95.94 132 SER B C 1
ATOM 2812 O O . SER B 1 132 ? -10.984 14.328 6.23 1 95.94 132 SER B O 1
ATOM 2814 N N . THR B 1 133 ? -11.977 12.523 5.402 1 95.69 133 THR B N 1
ATOM 2815 C CA . THR B 1 133 ? -13.297 13.133 5.453 1 95.69 133 THR B CA 1
ATOM 2816 C C . THR B 1 133 ? -13.719 13.391 6.898 1 95.69 133 THR B C 1
ATOM 2818 O O . THR B 1 133 ? -14.195 14.477 7.227 1 95.69 133 THR B O 1
ATOM 2821 N N . ALA B 1 134 ? -13.555 12.438 7.77 1 94.44 134 ALA B N 1
ATOM 2822 C CA . ALA B 1 134 ? -13.906 12.578 9.18 1 94.44 134 ALA B CA 1
ATOM 2823 C C . ALA B 1 134 ? -13.125 13.719 9.828 1 94.44 134 ALA B C 1
ATOM 2825 O O . ALA B 1 134 ? -13.688 14.5 10.602 1 94.44 134 ALA B O 1
ATOM 2826 N N . ALA B 1 135 ? -11.883 13.805 9.5 1 92.25 135 ALA B N 1
ATOM 2827 C CA . ALA B 1 135 ? -11.047 14.875 10.039 1 92.25 135 ALA B CA 1
ATOM 2828 C C . ALA B 1 135 ? -11.516 16.234 9.547 1 92.25 135 ALA B C 1
ATOM 2830 O O . ALA B 1 135 ? -11.508 17.219 10.297 1 92.25 135 ALA B O 1
ATOM 2831 N N . GLY B 1 136 ? -11.82 16.297 8.266 1 91.81 136 GLY B N 1
ATOM 2832 C CA . GLY B 1 136 ? -12.344 17.531 7.715 1 91.81 136 GLY B CA 1
ATOM 2833 C C . GLY B 1 136 ? -13.625 17.984 8.391 1 91.81 136 GLY B C 1
ATOM 2834 O O . GLY B 1 136 ? -13.773 19.172 8.703 1 91.81 136 GLY B O 1
ATOM 2835 N N . VAL B 1 137 ? -14.484 17.109 8.625 1 90.31 137 VAL B N 1
ATOM 2836 C CA . VAL B 1 137 ? -15.75 17.422 9.281 1 90.31 137 VAL B CA 1
ATOM 2837 C C . VAL B 1 137 ? -15.492 17.875 10.719 1 90.31 137 VAL B C 1
ATOM 2839 O O . VAL B 1 137 ? -16.125 18.828 11.195 1 90.31 137 VAL B O 1
ATOM 2842 N N . ALA B 1 138 ? -14.57 17.219 11.352 1 86.44 138 ALA B N 1
ATOM 2843 C CA . ALA B 1 138 ? -14.25 17.547 12.742 1 86.44 138 ALA B CA 1
ATOM 2844 C C . ALA B 1 138 ? -13.656 18.953 12.859 1 86.44 138 ALA B C 1
ATOM 2846 O O . ALA B 1 138 ? -13.828 19.609 13.883 1 86.44 138 ALA B O 1
ATOM 2847 N N . GLN B 1 139 ? -12.977 19.375 11.891 1 84.44 139 GLN B N 1
ATOM 2848 C CA . GLN B 1 139 ? -12.344 20.688 11.906 1 84.44 139 GLN B CA 1
ATOM 2849 C C . GLN B 1 139 ? -13.352 21.781 11.586 1 84.44 139 GLN B C 1
ATOM 2851 O O . GLN B 1 139 ? -13.133 22.953 11.906 1 84.44 139 GLN B O 1
ATOM 2856 N N . LEU B 1 140 ? -14.094 21.438 10.742 1 73.88 140 LEU B N 1
ATOM 2857 C CA . LEU B 1 140 ? -15.094 22.438 10.398 1 73.88 140 LEU B CA 1
ATOM 2858 C C . LEU B 1 140 ? -15.766 22.984 11.648 1 73.88 140 LEU B C 1
ATOM 2860 O O . LEU B 1 140 ? -15.875 22.281 12.656 1 73.88 140 LEU B O 1
ATOM 2864 N N . ASP B 1 141 ? -16.406 23.859 12.023 1 56.25 141 ASP B N 1
ATOM 2865 C CA . ASP B 1 141 ? -16.969 24.922 12.852 1 56.25 141 ASP B CA 1
ATOM 2866 C C . ASP B 1 141 ? -17.641 24.344 14.094 1 56.25 141 ASP B C 1
ATOM 2868 O O . ASP B 1 141 ? -18.625 23.609 13.984 1 56.25 141 ASP B O 1
ATOM 2872 N N . ARG B 1 142 ? -17.094 23.859 15.211 1 57.03 142 ARG B N 1
ATOM 2873 C CA . ARG B 1 142 ? -18.094 24 16.266 1 57.03 142 ARG B CA 1
ATOM 2874 C C . ARG B 1 142 ? -19.016 25.188 15.984 1 57.03 142 ARG B C 1
ATOM 2876 O O . ARG B 1 142 ? -20.203 25.156 16.312 1 57.03 142 ARG B O 1
ATOM 2883 N N . ASN B 1 143 ? -18.531 26.016 15.18 1 54.25 143 ASN B N 1
ATOM 2884 C CA . ASN B 1 143 ? -19.297 27.234 14.977 1 54.25 143 ASN B CA 1
ATOM 2885 C C . ASN B 1 143 ? -20.375 27.062 13.898 1 54.25 143 ASN B C 1
ATOM 2887 O O . ASN B 1 143 ? -21.391 27.75 13.906 1 54.25 143 ASN B O 1
ATOM 2891 N N . TRP B 1 144 ? -20.141 26.172 12.922 1 55.34 144 TRP B N 1
ATOM 2892 C CA . TRP B 1 144 ? -21.078 26.031 11.82 1 55.34 144 TRP B CA 1
ATOM 2893 C C . TRP B 1 144 ? -22.328 25.281 12.266 1 55.34 144 TRP B C 1
ATOM 2895 O O . TRP B 1 144 ? -23.422 25.5 11.719 1 55.34 144 TRP B O 1
ATOM 2905 N N . LEU B 1 145 ? -22.031 24.328 13.195 1 56 145 LEU B N 1
ATOM 2906 C CA . LEU B 1 145 ? -23.234 23.703 13.734 1 56 145 LEU B CA 1
ATOM 2907 C C . LEU B 1 145 ? -24.156 24.734 14.367 1 56 145 LEU B C 1
ATOM 2909 O O . LEU B 1 145 ? -25.375 24.609 14.281 1 56 145 LEU B O 1
ATOM 2913 N N . LEU B 1 146 ? -23.438 25.703 14.781 1 55.75 146 LEU B N 1
ATOM 2914 C CA . LEU B 1 146 ? -24.234 26.812 15.305 1 55.75 146 LEU B CA 1
ATOM 2915 C C . LEU B 1 146 ? -24.969 27.531 14.172 1 55.75 146 LEU B C 1
ATOM 2917 O O . LEU B 1 146 ? -26.109 27.953 14.344 1 55.75 146 LEU B O 1
ATOM 2921 N N . LEU B 1 147 ? -24.375 27.594 13.062 1 54.59 147 LEU B N 1
ATOM 2922 C CA . LEU B 1 147 ? -25 28.281 11.93 1 54.59 147 LEU B CA 1
ATOM 2923 C C . LEU B 1 147 ? -26.109 27.422 11.336 1 54.59 147 LEU B C 1
ATOM 2925 O O . LEU B 1 147 ? -27.141 27.953 10.906 1 54.59 147 LEU B O 1
ATOM 2929 N N . ALA B 1 148 ? -25.938 26.141 11.344 1 56.22 148 ALA B N 1
ATOM 2930 C CA . ALA B 1 148 ? -26.938 25.25 10.781 1 56.22 148 ALA B CA 1
ATOM 2931 C C . ALA B 1 148 ? -28.219 25.266 11.617 1 56.22 148 ALA B C 1
ATOM 2933 O O . ALA B 1 148 ? -29.328 25.141 11.078 1 56.22 148 ALA B O 1
ATOM 2934 N N . ARG B 1 149 ? -28.016 25.344 12.836 1 57.69 149 ARG B N 1
ATOM 2935 C CA . ARG B 1 149 ? -29.188 25.438 13.711 1 57.69 149 ARG B CA 1
ATOM 2936 C C . ARG B 1 149 ? -29.984 26.703 13.422 1 57.69 149 ARG B C 1
ATOM 2938 O O . ARG B 1 149 ? -31.188 26.734 13.641 1 57.69 149 ARG B O 1
ATOM 2945 N N . SER B 1 150 ? -29.234 27.641 13.031 1 55.09 150 SER B N 1
ATOM 2946 C CA . SER B 1 150 ? -29.953 28.875 12.734 1 55.09 150 SER B CA 1
ATOM 2947 C C . SER B 1 150 ? -30.672 28.781 11.391 1 55.09 150 SER B C 1
ATOM 2949 O O . SER B 1 150 ? -31.578 29.562 11.117 1 55.09 150 SER B O 1
ATOM 2951 N N . LEU B 1 151 ? -30.078 27.906 10.531 1 54.62 151 LEU B N 1
ATOM 2952 C CA . LEU B 1 151 ? -30.688 27.781 9.211 1 54.62 151 LEU B CA 1
ATOM 2953 C C . LEU B 1 151 ? -31.75 26.703 9.195 1 54.62 151 LEU B C 1
ATOM 2955 O O . LEU B 1 151 ? -31.641 25.703 9.914 1 54.62 151 LEU B O 1
ATOM 2959 N N . SER B 1 152 ? -32.969 27.094 9.273 1 62.19 152 SER B N 1
ATOM 2960 C CA . SER B 1 152 ? -34.094 26.188 9.109 1 62.19 152 SER B CA 1
ATOM 2961 C C . SER B 1 152 ? -33.781 25.062 8.125 1 62.19 152 SER B C 1
ATOM 2963 O O . SER B 1 152 ? -34.656 24.609 7.395 1 62.19 152 SER B O 1
ATOM 2965 N N . ALA B 1 153 ? -32.5 24.797 7.945 1 62.78 153 ALA B N 1
ATOM 2966 C CA . ALA B 1 153 ? -32.156 23.797 6.953 1 62.78 153 ALA B CA 1
ATOM 2967 C C . ALA B 1 153 ? -32.219 22.391 7.555 1 62.78 153 ALA B C 1
ATOM 2969 O O . ALA B 1 153 ? -31.969 22.203 8.75 1 62.78 153 ALA B O 1
ATOM 2970 N N . THR B 1 154 ? -32.688 21.438 6.746 1 75.81 154 THR B N 1
ATOM 2971 C CA . THR B 1 154 ? -32.719 20.031 7.148 1 75.81 154 THR B CA 1
ATOM 2972 C C . THR B 1 154 ? -31.281 19.484 7.285 1 75.81 154 THR B C 1
ATOM 2974 O O . THR B 1 154 ? -30.344 20.062 6.742 1 75.81 154 THR B O 1
ATOM 2977 N N . ARG B 1 155 ? -31.062 18.516 8.094 1 75.94 155 ARG B N 1
ATOM 2978 C CA . ARG B 1 155 ? -29.766 17.891 8.328 1 75.94 155 ARG B CA 1
ATOM 2979 C C . ARG B 1 155 ? -29.094 17.5 7.016 1 75.94 155 ARG B C 1
ATOM 2981 O O . ARG B 1 155 ? -27.891 17.688 6.848 1 75.94 155 ARG B O 1
ATOM 2988 N N . THR B 1 156 ? -29.844 17.047 6.105 1 79.56 156 THR B N 1
ATOM 2989 C CA . THR B 1 156 ? -29.328 16.609 4.812 1 79.56 156 THR B CA 1
ATOM 2990 C C . THR B 1 156 ? -28.859 17.797 3.984 1 79.56 156 THR B C 1
ATOM 2992 O O . THR B 1 156 ? -27.828 17.734 3.318 1 79.56 156 THR B O 1
ATOM 2995 N N . GLU B 1 157 ? -29.625 18.859 4.121 1 76.88 157 GLU B N 1
ATOM 2996 C CA . GLU B 1 157 ? -29.266 20.062 3.383 1 76.88 157 GLU B CA 1
ATOM 2997 C C . GLU B 1 157 ? -27.984 20.688 3.939 1 76.88 157 GLU B C 1
ATOM 2999 O O . GLU B 1 157 ? -27.141 21.172 3.18 1 76.88 157 GLU B O 1
ATOM 3004 N N . THR B 1 158 ? -27.922 20.609 5.152 1 75.94 158 THR B N 1
ATOM 3005 C CA . THR B 1 158 ? -26.734 21.156 5.801 1 75.94 158 THR B CA 1
ATOM 3006 C C . THR B 1 158 ? -25.484 20.359 5.414 1 75.94 158 THR B C 1
ATOM 3008 O O . THR B 1 158 ? -24.438 20.938 5.102 1 75.94 158 THR B O 1
ATOM 3011 N N . VAL B 1 159 ? -25.641 19.094 5.391 1 79.38 159 VAL B N 1
ATOM 3012 C CA . VAL B 1 159 ? -24.516 18.234 5.051 1 79.38 159 VAL B CA 1
ATOM 3013 C C . VAL B 1 159 ? -24.125 18.438 3.592 1 79.38 159 VAL B C 1
ATOM 3015 O O . VAL B 1 159 ? -22.938 18.656 3.283 1 79.38 159 VAL B O 1
ATOM 3018 N N . LEU B 1 160 ? -24.984 18.516 2.756 1 81 160 LEU B N 1
ATOM 3019 C CA . LEU B 1 160 ? -24.719 18.547 1.321 1 81 160 LEU B CA 1
ATOM 3020 C C . LEU B 1 160 ? -24.281 19.938 0.878 1 81 160 LEU B C 1
ATOM 3022 O O . LEU B 1 160 ? -23.469 20.094 -0.034 1 81 160 LEU B O 1
ATOM 3026 N N . ARG B 1 161 ? -24.734 21.031 1.644 1 78.12 161 ARG B N 1
ATOM 3027 C CA . ARG B 1 161 ? -24.531 22.391 1.138 1 78.12 161 ARG B CA 1
ATOM 3028 C C . ARG B 1 161 ? -23.484 23.125 1.962 1 78.12 161 ARG B C 1
ATOM 3030 O O . ARG B 1 161 ? -22.922 24.125 1.51 1 78.12 161 ARG B O 1
ATOM 3037 N N . VAL B 1 162 ? -23.281 22.594 2.975 1 75.88 162 VAL B N 1
ATOM 3038 C CA . VAL B 1 162 ? -22.359 23.328 3.826 1 75.88 162 VAL B CA 1
ATOM 3039 C C . VAL B 1 162 ? -21.156 22.453 4.168 1 75.88 162 VAL B C 1
ATOM 3041 O O . VAL B 1 162 ? -20.016 22.797 3.859 1 75.88 162 VAL B O 1
ATOM 3044 N N . VAL B 1 163 ? -21.453 21.297 4.629 1 80.31 163 VAL B N 1
ATOM 3045 C CA . VAL B 1 163 ? -20.375 20.453 5.152 1 80.31 163 VAL B CA 1
ATOM 3046 C C . VAL B 1 163 ? -19.516 19.938 4 1 80.31 163 VAL B C 1
ATOM 3048 O O . VAL B 1 163 ? -18.297 20.141 3.99 1 80.31 163 VAL B O 1
ATOM 3051 N N . LEU B 1 164 ? -20.141 19.375 3.031 1 85.12 164 LEU B N 1
ATOM 3052 C CA . LEU B 1 164 ? -19.406 18.719 1.954 1 85.12 164 LEU B CA 1
ATOM 3053 C C . LEU B 1 164 ? -18.578 19.734 1.175 1 85.12 164 LEU B C 1
ATOM 3055 O O . LEU B 1 164 ? -17.391 19.5 0.934 1 85.12 164 LEU B O 1
ATOM 3059 N N . PRO B 1 165 ? -19.203 20.844 0.863 1 83.81 165 PRO B N 1
ATOM 3060 C CA . PRO B 1 165 ? -18.375 21.859 0.183 1 83.81 165 PRO B CA 1
ATOM 3061 C C . PRO B 1 165 ? -17.25 22.391 1.064 1 83.81 165 PRO B C 1
ATOM 3063 O O . PRO B 1 165 ? -16.203 22.781 0.557 1 83.81 165 PRO B O 1
ATOM 3066 N N . GLY B 1 166 ? -17.422 22.422 2.326 1 84.19 166 GLY B N 1
ATOM 3067 C CA . GLY B 1 166 ? -16.438 22.953 3.254 1 84.19 166 GLY B CA 1
ATOM 3068 C C . GLY B 1 166 ? -15.258 22.031 3.473 1 84.19 166 GLY B C 1
ATOM 3069 O O . GLY B 1 166 ? -14.18 22.469 3.895 1 84.19 166 GLY B O 1
ATOM 3070 N N . ILE B 1 167 ? -15.477 20.719 3.066 1 90.5 167 ILE B N 1
ATOM 3071 C CA . ILE B 1 167 ? -14.398 19.781 3.381 1 90.5 167 ILE B CA 1
ATOM 3072 C C . ILE B 1 167 ? -13.891 19.141 2.096 1 90.5 167 ILE B C 1
ATOM 3074 O O . ILE B 1 167 ? -13.312 18.047 2.129 1 90.5 167 ILE B O 1
ATOM 3078 N N . THR B 1 168 ? -14.164 19.734 1.001 1 91.44 168 THR B N 1
ATOM 3079 C CA . THR B 1 168 ? -13.773 19.188 -0.295 1 91.44 168 THR B CA 1
ATOM 3080 C C . THR B 1 168 ? -12.258 19 -0.373 1 91.44 168 THR B C 1
ATOM 3082 O O . THR B 1 168 ? -11.773 18.031 -0.94 1 91.44 168 THR B O 1
ATOM 3085 N N . ALA B 1 169 ? -11.523 19.984 0.217 1 90.12 169 ALA B N 1
ATOM 3086 C CA . ALA B 1 169 ? -10.062 19.891 0.204 1 90.12 169 ALA B CA 1
ATOM 3087 C C . ALA B 1 169 ? -9.586 18.656 0.966 1 90.12 169 ALA B C 1
ATOM 3089 O O . ALA B 1 169 ? -8.664 17.969 0.52 1 90.12 169 ALA B O 1
ATOM 3090 N N . GLN B 1 170 ? -10.211 18.422 2.047 1 92.94 170 GLN B N 1
ATOM 3091 C CA . GLN B 1 170 ? -9.852 17.25 2.854 1 92.94 170 GLN B CA 1
ATOM 3092 C C . GLN B 1 170 ? -10.227 15.953 2.145 1 92.94 170 GLN B C 1
ATOM 3094 O O . GLN B 1 170 ? -9.477 14.984 2.189 1 92.94 170 GLN B O 1
ATOM 3099 N N . ILE B 1 171 ? -11.375 15.969 1.495 1 94.81 171 ILE B N 1
ATOM 3100 C CA .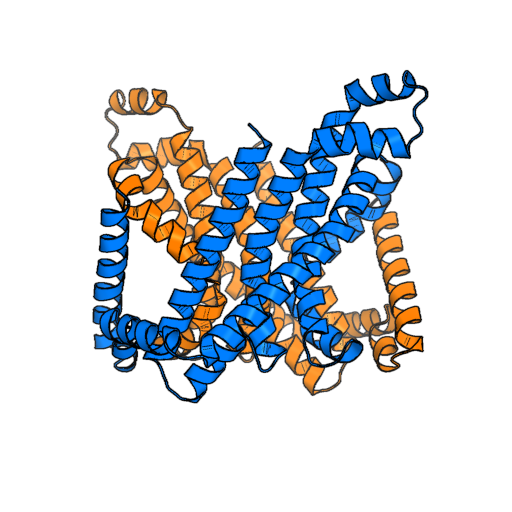 ILE B 1 171 ? -11.797 14.789 0.743 1 94.81 171 ILE B CA 1
ATOM 3101 C C . ILE B 1 171 ? -10.805 14.5 -0.377 1 94.81 171 ILE B C 1
ATOM 3103 O O . ILE B 1 171 ? -10.398 13.359 -0.576 1 94.81 171 ILE B O 1
ATOM 3107 N N . LEU B 1 172 ? -10.375 15.578 -1.063 1 93.94 172 LEU B N 1
ATOM 3108 C CA . LEU B 1 172 ? -9.445 15.422 -2.172 1 93.94 172 LEU B CA 1
ATOM 3109 C C . LEU B 1 172 ? -8.094 14.922 -1.677 1 93.94 172 LEU B C 1
ATOM 3111 O O . LEU B 1 172 ? -7.418 14.148 -2.365 1 93.94 172 LEU B O 1
ATOM 3115 N N . THR B 1 173 ? -7.707 15.336 -0.487 1 92.56 173 THR B N 1
ATOM 3116 C CA . THR B 1 173 ? -6.488 14.828 0.127 1 92.56 173 THR B CA 1
ATOM 3117 C C . THR B 1 173 ? -6.59 13.328 0.373 1 92.56 173 THR B C 1
ATOM 3119 O O . THR B 1 173 ? -5.648 12.578 0.104 1 92.56 173 THR B O 1
ATOM 3122 N N . GLY B 1 174 ? -7.738 12.906 0.84 1 95.69 174 GLY B N 1
ATOM 3123 C CA . GLY B 1 174 ? -7.984 11.492 1.04 1 95.69 174 GLY B CA 1
ATOM 3124 C C . GLY B 1 174 ? -7.977 10.695 -0.251 1 95.69 174 GLY B C 1
ATOM 3125 O O . GLY B 1 174 ? -7.453 9.578 -0.296 1 95.69 174 GLY B O 1
ATOM 3126 N N . VAL B 1 175 ? -8.508 11.297 -1.278 1 95.94 175 VAL B N 1
ATOM 3127 C CA . VAL B 1 175 ? -8.562 10.648 -2.582 1 95.94 175 VAL B CA 1
ATOM 3128 C C . VAL B 1 175 ? -7.148 10.484 -3.141 1 95.94 175 VAL B C 1
ATOM 3130 O O . VAL B 1 175 ? -6.809 9.438 -3.693 1 95.94 175 VAL B O 1
ATOM 3133 N N . ARG B 1 176 ? -6.352 11.492 -3.002 1 94.19 176 ARG B N 1
ATOM 3134 C CA . ARG B 1 176 ? -4.973 11.422 -3.477 1 94.19 176 ARG B CA 1
ATOM 3135 C C . ARG B 1 176 ? -4.211 10.305 -2.771 1 94.19 176 ARG B C 1
ATOM 3137 O O . ARG B 1 176 ? -3.486 9.547 -3.414 1 94.19 176 ARG B O 1
ATOM 3144 N N . LEU B 1 177 ? -4.383 10.172 -1.522 1 93.31 177 LEU B N 1
ATOM 3145 C CA . LEU B 1 177 ? -3.754 9.094 -0.761 1 93.31 177 LEU B CA 1
ATOM 3146 C C . LEU B 1 177 ? -4.281 7.734 -1.204 1 93.31 177 LEU B C 1
ATOM 3148 O O . LEU B 1 177 ? -3.514 6.777 -1.324 1 93.31 177 LEU B O 1
ATOM 3152 N N . ALA B 1 178 ? -5.543 7.727 -1.453 1 97.31 178 ALA B N 1
ATOM 3153 C CA . ALA B 1 178 ? -6.188 6.488 -1.884 1 97.31 178 ALA B CA 1
ATOM 3154 C C . ALA B 1 178 ? -5.637 6.027 -3.23 1 97.31 178 ALA B C 1
ATOM 3156 O O . ALA B 1 178 ? -5.445 4.828 -3.449 1 97.31 178 ALA B O 1
ATOM 3157 N N . ILE B 1 179 ? -5.426 6.934 -4.109 1 95.88 179 ILE B N 1
ATOM 3158 C CA . ILE B 1 179 ? -4.898 6.602 -5.43 1 95.88 179 ILE B CA 1
ATOM 3159 C C . ILE B 1 179 ? -3.531 5.9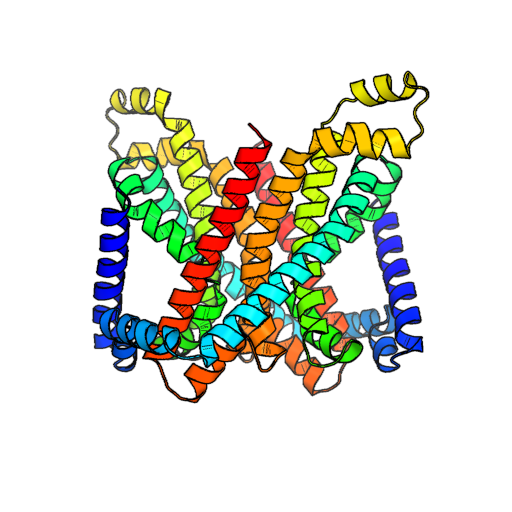41 -5.289 1 95.88 179 ILE B C 1
ATOM 3161 O O . ILE B 1 179 ? -3.25 4.934 -5.949 1 95.88 179 ILE B O 1
ATOM 3165 N N . GLY B 1 180 ? -2.68 6.457 -4.438 1 94.19 180 GLY B N 1
ATOM 3166 C CA . GLY B 1 180 ? -1.388 5.844 -4.184 1 94.19 180 GLY B CA 1
ATOM 3167 C C . GLY B 1 180 ? -1.496 4.418 -3.674 1 94.19 180 GLY B C 1
ATOM 3168 O O . GLY B 1 180 ? -0.785 3.527 -4.145 1 94.19 180 GLY B O 1
ATOM 3169 N N . ILE B 1 181 ? -2.408 4.195 -2.783 1 95.75 181 ILE B N 1
ATOM 3170 C CA . ILE B 1 181 ? -2.582 2.881 -2.172 1 95.75 181 ILE B CA 1
ATOM 3171 C C . ILE B 1 181 ? -3.156 1.906 -3.199 1 95.75 181 ILE B C 1
ATOM 3173 O O . ILE B 1 181 ? -2.713 0.759 -3.291 1 95.75 181 ILE B O 1
ATOM 3177 N N . ILE B 1 182 ? -4.133 2.387 -3.953 1 97.56 182 ILE B N 1
ATOM 3178 C CA . ILE B 1 182 ? -4.758 1.55 -4.973 1 97.56 182 ILE B CA 1
ATOM 3179 C C . ILE B 1 182 ? -3.709 1.09 -5.98 1 97.56 182 ILE B C 1
ATOM 3181 O O . ILE B 1 182 ? -3.727 -0.062 -6.422 1 97.56 182 ILE B O 1
ATOM 3185 N N . TRP B 1 183 ? -2.895 1.971 -6.348 1 96.62 183 TRP B N 1
ATOM 3186 C CA . TRP B 1 183 ? -1.863 1.65 -7.332 1 96.62 183 TRP B CA 1
ATOM 3187 C C . TRP B 1 183 ? -0.916 0.583 -6.797 1 96.62 183 TRP B C 1
ATOM 3189 O O . TRP B 1 183 ? -0.475 -0.295 -7.543 1 96.62 183 TRP B O 1
ATOM 3199 N N . ILE B 1 184 ? -0.603 0.615 -5.516 1 96.5 184 ILE B N 1
ATOM 3200 C CA . ILE B 1 184 ? 0.245 -0.373 -4.855 1 96.5 184 ILE B CA 1
ATOM 3201 C C . ILE B 1 184 ? -0.454 -1.73 -4.852 1 96.5 184 ILE B C 1
ATOM 3203 O O . ILE B 1 184 ? 0.165 -2.756 -5.145 1 96.5 184 ILE B O 1
ATOM 3207 N N . VAL B 1 185 ? -1.732 -1.747 -4.605 1 97.88 185 VAL B N 1
ATOM 3208 C CA . VAL B 1 185 ? -2.498 -2.973 -4.395 1 97.88 185 VAL B CA 1
ATOM 3209 C C . VAL B 1 185 ? -2.906 -3.562 -5.742 1 97.88 185 VAL B C 1
ATOM 3211 O O . VAL B 1 185 ? -3.061 -4.777 -5.875 1 97.88 185 VAL B O 1
ATOM 3214 N N . LEU B 1 186 ? -3.021 -2.736 -6.77 1 98.06 186 LEU B N 1
ATOM 3215 C CA . LEU B 1 186 ? -3.543 -3.137 -8.07 1 98.06 186 LEU B CA 1
ATOM 3216 C C . LEU B 1 186 ? -2.682 -4.234 -8.688 1 98.06 186 LEU B C 1
ATOM 3218 O O . LEU B 1 186 ? -3.199 -5.258 -9.133 1 98.06 186 LEU B O 1
ATOM 3222 N N . VAL B 1 187 ? -1.395 -4.035 -8.672 1 97.5 187 VAL B N 1
ATOM 3223 C CA . VAL B 1 187 ? -0.478 -4.902 -9.406 1 97.5 187 VAL B CA 1
ATOM 3224 C C . VAL B 1 187 ? -0.525 -6.316 -8.82 1 97.5 187 VAL B C 1
ATOM 3226 O O . VAL B 1 187 ? -0.795 -7.281 -9.539 1 97.5 187 VAL B O 1
ATOM 3229 N N . PRO B 1 188 ? -0.374 -6.449 -7.508 1 96.88 188 PRO B N 1
ATOM 3230 C CA . PRO B 1 188 ? -0.457 -7.816 -6.992 1 96.88 188 PRO B CA 1
ATOM 3231 C C . PRO B 1 188 ? -1.866 -8.398 -7.082 1 96.88 188 PRO B C 1
ATOM 3233 O O . PRO B 1 188 ? -2.029 -9.609 -7.238 1 96.88 188 PRO B O 1
ATOM 3236 N N . ALA B 1 189 ? -2.875 -7.602 -6.992 1 97.44 189 ALA B N 1
ATOM 3237 C CA . ALA B 1 189 ? -4.238 -8.102 -7.156 1 97.44 189 ALA B CA 1
ATOM 3238 C C . ALA B 1 189 ? -4.438 -8.703 -8.547 1 97.44 189 ALA B C 1
ATOM 3240 O O . ALA B 1 189 ? -5.078 -9.75 -8.688 1 97.44 189 ALA B O 1
ATOM 3241 N N . GLU B 1 190 ? -3.871 -8.07 -9.562 1 97 190 GLU B N 1
ATOM 3242 C CA . GLU B 1 190 ? -3.986 -8.555 -10.93 1 97 190 GLU B CA 1
ATOM 3243 C C . GLU B 1 190 ? -3.098 -9.773 -11.164 1 97 190 GLU B C 1
ATOM 3245 O O . GLU B 1 190 ? -3.369 -10.586 -12.047 1 97 190 GLU B O 1
ATOM 3250 N N . MET B 1 191 ? -2.035 -9.875 -10.359 1 95 191 MET B N 1
ATOM 3251 C CA . MET B 1 191 ? -1.155 -11.039 -10.461 1 95 191 MET B CA 1
ATOM 3252 C C . MET B 1 191 ? -1.846 -12.289 -9.93 1 95 191 MET B C 1
ATOM 3254 O O . MET B 1 191 ? -1.6 -13.398 -10.422 1 95 191 MET B O 1
ATOM 3258 N N . LEU B 1 192 ? -2.754 -12.062 -9.023 1 91.62 192 LEU B N 1
ATOM 3259 C CA . LEU B 1 192 ? -3.262 -13.211 -8.273 1 91.62 192 LEU B CA 1
ATOM 3260 C C . LEU B 1 192 ? -4.695 -13.531 -8.68 1 91.62 192 LEU B C 1
ATOM 3262 O O . LEU B 1 192 ? -5.172 -14.648 -8.469 1 91.62 192 LEU B O 1
ATOM 3266 N N . GLY B 1 193 ? -5.418 -12.594 -9.312 1 86.5 193 GLY B N 1
ATOM 3267 C CA . GLY B 1 193 ? -6.855 -12.797 -9.336 1 86.5 193 GLY B CA 1
ATOM 3268 C C . GLY B 1 193 ? -7.445 -12.742 -10.734 1 86.5 193 GLY B C 1
ATOM 3269 O O . GLY B 1 193 ? -8.641 -12.977 -10.914 1 86.5 193 GLY B O 1
ATOM 3270 N N . VAL B 1 194 ? -6.621 -12.344 -11.711 1 91.56 194 VAL B N 1
ATOM 3271 C CA . VAL B 1 194 ? -7.207 -12.164 -13.031 1 91.56 194 VAL B CA 1
ATOM 3272 C C . VAL B 1 194 ? -6.219 -12.609 -14.102 1 91.56 194 VAL B C 1
ATOM 3274 O O . VAL B 1 194 ? -5.059 -12.914 -13.805 1 91.56 194 VAL B O 1
ATOM 3277 N N . SER B 1 195 ? -6.734 -12.664 -15.32 1 92.88 195 SER B N 1
ATOM 3278 C CA . SER B 1 195 ? -5.906 -13.109 -16.438 1 92.88 195 SER B CA 1
ATOM 3279 C C . SER B 1 195 ? -5.652 -11.969 -17.422 1 92.88 195 SER B C 1
ATOM 3281 O O . SER B 1 195 ? -5.391 -12.211 -18.609 1 92.88 195 SER B O 1
ATOM 3283 N N . ALA B 1 196 ? -5.93 -10.797 -16.938 1 95.31 196 ALA B N 1
ATOM 3284 C CA . ALA B 1 196 ? -5.645 -9.602 -17.719 1 95.31 196 ALA B CA 1
ATOM 3285 C C . ALA B 1 196 ? -5.32 -8.414 -16.828 1 95.31 196 ALA B C 1
ATOM 3287 O O . ALA B 1 196 ? -5.676 -8.406 -15.641 1 95.31 196 ALA B O 1
ATOM 3288 N N . GLY B 1 197 ? -4.656 -7.434 -17.469 1 96.81 197 GLY B N 1
ATOM 3289 C CA . GLY B 1 197 ? -4.172 -6.293 -16.703 1 96.81 197 GLY B CA 1
ATOM 3290 C C . GLY B 1 197 ? -2.658 -6.195 -16.672 1 96.81 197 GLY B C 1
ATOM 3291 O O . GLY B 1 197 ? -1.962 -7.145 -17.047 1 96.81 197 GLY B O 1
ATOM 3292 N N . LEU B 1 198 ? -2.164 -5.141 -16.234 1 97.12 198 LEU B N 1
ATOM 3293 C CA . LEU B 1 198 ? -0.727 -4.887 -16.219 1 97.12 198 LEU B CA 1
ATOM 3294 C C . LEU B 1 198 ? -0.015 -5.844 -15.266 1 97.12 198 LEU B C 1
ATOM 3296 O O . LEU B 1 198 ? 1.087 -6.312 -15.562 1 97.12 198 LEU B O 1
ATOM 3300 N N . GLY B 1 199 ? -0.651 -6.062 -14.086 1 96.5 199 GLY B N 1
ATOM 3301 C CA . GLY B 1 199 ? -0.073 -7.031 -13.164 1 96.5 199 GLY B CA 1
ATOM 3302 C C . GLY B 1 199 ? 0.04 -8.422 -13.758 1 96.5 199 GLY B C 1
ATOM 3303 O O . GLY B 1 199 ? 1.072 -9.086 -13.617 1 96.5 199 GLY B O 1
ATOM 3304 N N . TYR B 1 200 ? -0.985 -8.883 -14.383 1 96.06 200 TYR B N 1
ATOM 3305 C CA . TYR B 1 200 ? -0.962 -10.156 -15.094 1 96.06 200 TYR B CA 1
ATOM 3306 C C . TYR B 1 200 ? 0.101 -10.156 -16.188 1 96.06 200 TYR B C 1
ATOM 3308 O O . TYR B 1 200 ? 0.818 -11.141 -16.359 1 96.06 200 TYR B O 1
ATOM 3316 N N . PHE B 1 201 ? 0.177 -9.055 -16.875 1 96.62 201 PHE B N 1
ATOM 3317 C CA . PHE B 1 201 ? 1.102 -8.938 -18 1 96.62 201 PHE B CA 1
ATOM 3318 C C . PHE B 1 201 ? 2.543 -9.086 -17.531 1 96.62 201 PHE B C 1
ATOM 3320 O O . PHE B 1 201 ? 3.373 -9.664 -18.234 1 96.62 201 PHE B O 1
ATOM 3327 N N . ILE B 1 202 ? 2.838 -8.609 -16.375 1 96.12 202 ILE B N 1
ATOM 3328 C CA . ILE B 1 202 ? 4.172 -8.742 -15.797 1 96.12 202 ILE B CA 1
ATOM 3329 C C . ILE B 1 202 ? 4.5 -10.227 -15.602 1 96.12 202 ILE B C 1
ATOM 3331 O O . ILE B 1 202 ? 5.574 -10.68 -16 1 96.12 202 ILE B O 1
ATOM 3335 N N . LEU B 1 203 ? 3.566 -10.961 -15.07 1 94.38 203 LEU B N 1
ATOM 3336 C CA . LEU B 1 203 ? 3.803 -12.383 -14.852 1 94.38 203 LEU B CA 1
ATOM 3337 C C . LEU B 1 203 ? 3.877 -13.133 -16.172 1 94.38 203 LEU B C 1
ATOM 3339 O O . LEU B 1 203 ? 4.66 -14.07 -16.312 1 94.38 203 LEU B O 1
ATOM 3343 N N . ASP B 1 204 ? 3.068 -12.719 -17.094 1 95 204 ASP B N 1
ATOM 3344 C CA . ASP B 1 204 ? 3.076 -13.328 -18.422 1 95 204 ASP B CA 1
ATOM 3345 C C . ASP B 1 204 ? 4.434 -13.141 -19.109 1 95 204 ASP B C 1
ATOM 3347 O O . ASP B 1 204 ? 4.973 -14.086 -19.688 1 95 204 ASP B O 1
ATOM 3351 N N . THR B 1 205 ? 4.949 -11.93 -19.062 1 94.62 205 THR B N 1
ATOM 3352 C CA . THR B 1 205 ? 6.246 -11.656 -19.672 1 94.62 205 THR B CA 1
ATOM 3353 C C . THR B 1 205 ? 7.348 -12.445 -18.969 1 94.62 205 THR B C 1
ATOM 3355 O O . THR B 1 205 ? 8.297 -12.906 -19.609 1 94.62 205 THR B O 1
ATOM 3358 N N . ARG B 1 206 ? 7.266 -12.547 -17.656 1 92.75 206 ARG B N 1
ATOM 3359 C CA . ARG B 1 206 ? 8.211 -13.352 -16.906 1 92.75 206 ARG B CA 1
ATOM 3360 C C . ARG B 1 206 ? 8.172 -14.812 -17.359 1 92.75 206 ARG B C 1
ATOM 3362 O O . ARG B 1 206 ? 9.219 -15.414 -17.609 1 92.75 206 ARG B O 1
ATOM 3369 N N . ASP B 1 207 ? 7.004 -15.367 -17.531 1 93.94 207 ASP B N 1
ATOM 3370 C CA . ASP B 1 207 ? 6.832 -16.766 -17.891 1 93.94 207 ASP B CA 1
ATOM 3371 C C . ASP B 1 207 ? 7.309 -17.031 -19.328 1 93.94 207 ASP B C 1
ATOM 3373 O O . ASP B 1 207 ? 7.77 -18.125 -19.641 1 93.94 207 ASP B O 1
ATOM 3377 N N . ARG B 1 208 ? 7.219 -16.031 -20.188 1 94.19 208 ARG B N 1
ATOM 3378 C CA . ARG B 1 208 ? 7.684 -16.141 -21.562 1 94.19 208 ARG B CA 1
ATOM 3379 C C . ARG B 1 208 ? 9.18 -15.852 -21.672 1 94.19 208 ARG B C 1
ATOM 3381 O O . ARG B 1 208 ? 9.758 -15.906 -22.75 1 94.19 208 ARG B O 1
ATOM 3388 N N . LEU B 1 209 ? 9.695 -15.438 -20.531 1 91.88 209 LEU B N 1
ATOM 3389 C CA . LEU B 1 209 ? 11.109 -15.078 -20.438 1 91.88 209 LEU B CA 1
ATOM 3390 C C . LEU B 1 209 ? 11.422 -13.867 -21.312 1 91.88 209 LEU B C 1
ATOM 3392 O O . LEU B 1 209 ? 12.523 -13.75 -21.844 1 91.88 209 LEU B O 1
ATOM 3396 N N . ALA B 1 210 ? 10.414 -13.031 -21.516 1 93.44 210 ALA B N 1
ATOM 3397 C CA . ALA B 1 210 ? 10.594 -11.781 -22.25 1 93.44 210 ALA B CA 1
ATOM 3398 C C . ALA B 1 210 ? 11 -10.648 -21.297 1 93.44 210 ALA B C 1
ATOM 3400 O O . ALA B 1 210 ? 10.203 -9.75 -21.016 1 93.44 210 ALA B O 1
ATOM 3401 N N . TYR B 1 211 ? 12.25 -10.602 -21.031 1 91.31 211 TYR B N 1
ATOM 3402 C CA . TYR B 1 211 ? 12.758 -9.797 -19.922 1 91.31 211 TYR B CA 1
ATOM 3403 C C . TYR B 1 211 ? 12.742 -8.32 -20.266 1 91.31 211 TYR B C 1
ATOM 3405 O O . TYR B 1 211 ? 12.445 -7.473 -19.422 1 91.31 211 TYR B O 1
ATOM 3413 N N . SER B 1 212 ? 13.039 -8.016 -21.5 1 92.06 212 SER B N 1
ATOM 3414 C CA . SER B 1 212 ? 12.992 -6.609 -21.906 1 92.06 212 SER B CA 1
ATOM 3415 C C . SER B 1 212 ? 11.562 -6.07 -21.875 1 92.06 212 SER B C 1
ATOM 3417 O O . SER B 1 212 ? 11.336 -4.926 -21.469 1 92.06 212 SER B O 1
ATOM 3419 N N . GLU B 1 213 ? 10.672 -6.922 -22.25 1 94 213 GLU B N 1
ATOM 3420 C CA . GLU B 1 213 ? 9.266 -6.551 -22.203 1 94 213 GLU B CA 1
ATOM 3421 C C . GLU B 1 213 ? 8.789 -6.395 -20.766 1 94 213 GLU B C 1
ATOM 3423 O O . GLU B 1 213 ? 7.941 -5.551 -20.469 1 94 213 GLU B O 1
ATOM 3428 N N . LEU B 1 214 ? 9.312 -7.25 -19.938 1 95 214 LEU B N 1
ATOM 3429 C CA . LEU B 1 214 ? 9.008 -7.168 -18.516 1 95 214 LEU B CA 1
ATOM 3430 C C . LEU B 1 214 ? 9.422 -5.812 -17.953 1 95 214 LEU B C 1
ATOM 3432 O O . LEU B 1 214 ? 8.633 -5.141 -17.297 1 95 214 LEU B O 1
ATOM 3436 N N . MET B 1 215 ? 10.648 -5.441 -18.25 1 94.25 215 MET B N 1
ATOM 3437 C CA . MET B 1 215 ? 11.133 -4.148 -17.781 1 94.25 215 MET B CA 1
ATOM 3438 C C . MET B 1 215 ? 10.344 -3.006 -18.406 1 94.25 215 MET B C 1
ATOM 3440 O O . MET B 1 215 ? 10.062 -2.002 -17.75 1 94.25 215 MET B O 1
ATOM 3444 N N . ALA B 1 216 ? 10.016 -3.15 -19.625 1 94.81 216 ALA B N 1
ATOM 3445 C CA . ALA B 1 216 ? 9.195 -2.146 -20.297 1 94.81 216 ALA B CA 1
ATOM 3446 C C . ALA B 1 216 ? 7.852 -1.978 -19.609 1 94.81 216 ALA B C 1
ATOM 3448 O O . ALA B 1 216 ? 7.359 -0.856 -19.453 1 94.81 216 ALA B O 1
ATOM 3449 N N . ALA B 1 217 ? 7.25 -3.1 -19.203 1 95.94 217 ALA B N 1
ATOM 3450 C CA . ALA B 1 217 ? 5.977 -3.062 -18.5 1 95.94 217 ALA B CA 1
ATOM 3451 C C . ALA B 1 217 ? 6.113 -2.342 -17.156 1 95.94 217 ALA B C 1
ATOM 3453 O O . ALA B 1 217 ? 5.223 -1.588 -16.75 1 95.94 217 ALA B O 1
ATOM 3454 N N . VAL B 1 218 ? 7.199 -2.553 -16.453 1 96.25 218 VAL B N 1
ATOM 3455 C CA . VAL B 1 218 ? 7.473 -1.894 -15.172 1 96.25 218 VAL B CA 1
ATOM 3456 C C . VAL B 1 218 ? 7.582 -0.386 -15.391 1 96.25 218 VAL B C 1
ATOM 3458 O O . VAL B 1 218 ? 7.02 0.399 -14.617 1 96.25 218 VAL B O 1
ATOM 3461 N N . VAL B 1 219 ? 8.266 0.006 -16.438 1 94.81 219 VAL B N 1
ATOM 3462 C CA . VAL B 1 219 ? 8.422 1.415 -16.781 1 94.81 219 VAL B CA 1
ATOM 3463 C C . VAL B 1 219 ? 7.059 2.021 -17.109 1 94.81 219 VAL B C 1
ATOM 3465 O O . VAL B 1 219 ? 6.746 3.133 -16.672 1 94.81 219 VAL B O 1
ATOM 3468 N N . LEU B 1 220 ? 6.289 1.291 -17.828 1 96.25 220 LEU B N 1
ATOM 3469 C CA . LEU B 1 220 ? 4.953 1.755 -18.188 1 96.25 220 LEU B CA 1
ATOM 3470 C C . LEU B 1 220 ? 4.086 1.94 -16.953 1 96.25 220 LEU B C 1
ATOM 3472 O O . LEU B 1 220 ? 3.346 2.92 -16.844 1 96.25 220 LEU B O 1
ATOM 3476 N N . ILE B 1 221 ? 4.164 1.03 -16.031 1 96.75 221 ILE B N 1
ATOM 3477 C CA . ILE B 1 221 ? 3.43 1.117 -14.781 1 96.75 221 ILE B CA 1
ATOM 3478 C C . ILE B 1 221 ? 3.846 2.377 -14.023 1 96.75 221 ILE B C 1
ATOM 3480 O O . ILE B 1 221 ? 3 3.096 -13.484 1 96.75 221 ILE B O 1
ATOM 3484 N N . GLY B 1 222 ? 5.125 2.609 -13.984 1 95.62 222 GLY B N 1
ATOM 3485 C CA . GLY B 1 222 ? 5.609 3.834 -13.367 1 95.62 222 GLY B CA 1
ATOM 3486 C C . GLY B 1 222 ? 5.094 5.09 -14.039 1 95.62 222 GLY B C 1
ATOM 3487 O O . GLY B 1 222 ? 4.668 6.031 -13.367 1 95.62 222 GLY B O 1
ATOM 3488 N N . ALA B 1 223 ? 5.102 5.121 -15.336 1 95 223 ALA B N 1
ATOM 3489 C CA . ALA B 1 223 ? 4.629 6.27 -16.094 1 95 223 ALA B CA 1
ATOM 3490 C C . ALA B 1 223 ? 3.141 6.512 -15.867 1 95 223 ALA B C 1
ATOM 3492 O O . ALA B 1 223 ? 2.709 7.656 -15.703 1 95 223 ALA B O 1
ATOM 3493 N N . LEU B 1 224 ? 2.385 5.465 -15.859 1 95.94 224 LEU B N 1
ATOM 3494 C CA . LEU B 1 224 ? 0.948 5.574 -15.633 1 95.94 224 LEU B CA 1
ATOM 3495 C C . LEU B 1 224 ? 0.659 6.031 -14.203 1 95.94 224 LEU B C 1
ATOM 3497 O O . LEU B 1 224 ? -0.228 6.859 -13.984 1 95.94 224 LEU B O 1
ATOM 3501 N N . GLY B 1 225 ? 1.403 5.418 -13.289 1 94.31 225 GLY B N 1
ATOM 3502 C CA . GLY B 1 225 ? 1.271 5.879 -11.914 1 94.31 225 GLY B CA 1
ATOM 3503 C C . GLY B 1 225 ? 1.587 7.355 -11.75 1 94.31 225 GLY B C 1
ATOM 3504 O O . GLY B 1 225 ? 0.875 8.07 -11.047 1 94.31 225 GLY B O 1
ATOM 3505 N N . TYR B 1 226 ? 2.588 7.746 -12.359 1 93.31 226 TYR B N 1
ATOM 3506 C CA . TYR B 1 226 ? 2.975 9.156 -12.336 1 93.31 226 TYR B CA 1
ATOM 3507 C C . TYR B 1 226 ? 1.882 10.031 -12.938 1 93.31 226 TYR B C 1
ATOM 3509 O O . TYR B 1 226 ? 1.545 11.078 -12.391 1 93.31 226 TYR B O 1
ATOM 3517 N N . ALA B 1 227 ? 1.369 9.625 -14.016 1 94.38 227 ALA B N 1
ATOM 3518 C CA . ALA B 1 227 ? 0.303 10.359 -14.688 1 94.38 227 ALA B CA 1
ATOM 3519 C C . ALA B 1 227 ? -0.938 10.461 -13.805 1 94.38 227 ALA B C 1
ATOM 3521 O O . ALA B 1 227 ? -1.582 11.508 -13.734 1 94.38 227 ALA B O 1
ATOM 3522 N N . LEU B 1 228 ? -1.243 9.422 -13.18 1 92.69 228 LEU B N 1
ATOM 3523 C CA . LEU B 1 228 ? -2.402 9.391 -12.297 1 92.69 228 LEU B CA 1
ATOM 3524 C C . LEU B 1 228 ? -2.203 10.336 -11.109 1 92.69 228 LEU B C 1
ATOM 3526 O O . LEU B 1 228 ? -3.117 11.078 -10.742 1 92.69 228 LEU B O 1
ATOM 3530 N N . ASP B 1 229 ? -1.08 10.203 -10.523 1 90.19 229 ASP B N 1
ATOM 3531 C CA . ASP B 1 229 ? -0.766 11.094 -9.414 1 90.19 229 ASP B CA 1
ATOM 3532 C C . ASP B 1 229 ? -0.806 12.555 -9.852 1 90.19 229 ASP B C 1
ATOM 3534 O O . ASP B 1 229 ? -1.302 13.414 -9.117 1 90.19 229 ASP B O 1
ATOM 3538 N N . HIS B 1 230 ? -0.257 12.883 -10.953 1 89.88 230 HIS B N 1
ATOM 3539 C CA . HIS B 1 230 ? -0.258 14.242 -11.484 1 89.88 230 HIS B CA 1
ATOM 3540 C C . HIS B 1 230 ? -1.679 14.734 -11.75 1 89.88 230 HIS B C 1
ATOM 3542 O O . HIS B 1 230 ? -1.997 15.898 -11.492 1 89.88 230 HIS B O 1
ATOM 3548 N N . ALA B 1 231 ? -2.445 13.906 -12.273 1 91.5 231 ALA B N 1
ATOM 3549 C CA . ALA B 1 231 ? -3.842 14.25 -12.531 1 91.5 231 ALA B CA 1
ATOM 3550 C C . ALA B 1 231 ? -4.578 14.547 -11.227 1 91.5 231 ALA B C 1
ATOM 3552 O O . ALA B 1 231 ? -5.363 15.492 -11.148 1 91.5 231 ALA B O 1
ATOM 3553 N N . ALA B 1 232 ? -4.34 13.75 -10.258 1 88.88 232 ALA B N 1
ATOM 3554 C CA . ALA B 1 232 ? -4.969 13.953 -8.953 1 88.88 232 ALA B CA 1
ATOM 3555 C C . ALA B 1 232 ? -4.516 15.266 -8.32 1 88.88 232 ALA B C 1
ATOM 3557 O O . ALA B 1 232 ? -5.324 15.984 -7.73 1 88.88 232 ALA B O 1
ATOM 3558 N N . ARG B 1 233 ? -3.305 15.586 -8.445 1 88.88 233 ARG B N 1
ATOM 3559 C CA . ARG B 1 233 ? -2.775 16.828 -7.914 1 88.88 233 ARG B CA 1
ATOM 3560 C C . ARG B 1 233 ? -3.365 18.031 -8.648 1 88.88 233 ARG B C 1
ATOM 3562 O O . ARG B 1 233 ? -3.672 19.062 -8.031 1 88.88 233 ARG B O 1
ATOM 3569 N N . TRP B 1 234 ? -3.404 17.844 -9.898 1 89.88 234 TRP B N 1
ATOM 3570 C CA . TRP B 1 234 ? -3.971 18.906 -10.711 1 89.88 234 TRP B CA 1
ATOM 3571 C C . TRP B 1 234 ? -5.418 19.188 -10.32 1 89.88 234 TRP B C 1
ATOM 3573 O O . TRP B 1 234 ? -5.828 20.344 -10.211 1 89.88 234 TRP B O 1
ATOM 3583 N N . LEU B 1 235 ? -6.168 18.156 -10.078 1 84.12 235 LEU B N 1
ATOM 3584 C CA . LEU B 1 235 ? -7.555 18.297 -9.648 1 84.12 235 LEU B CA 1
ATOM 3585 C C . LEU B 1 235 ? -7.637 18.953 -8.281 1 84.12 235 LEU B C 1
ATOM 3587 O O . LEU B 1 235 ? -8.516 19.781 -8.039 1 84.12 235 LEU B O 1
ATOM 3591 N N . HIS B 1 236 ? -6.781 18.609 -7.438 1 84.94 236 HIS B N 1
ATOM 3592 C CA . HIS B 1 236 ? -6.727 19.203 -6.102 1 84.94 236 HIS B CA 1
ATOM 3593 C C . HIS B 1 236 ? -6.406 20.688 -6.164 1 84.94 236 HIS B C 1
ATOM 3595 O O . HIS B 1 236 ? -7.035 21.484 -5.473 1 84.94 236 HIS B O 1
ATOM 3601 N N . GLN B 1 237 ? -5.539 21.125 -6.984 1 85 237 GLN B N 1
ATOM 3602 C CA . GLN B 1 237 ? -5.129 22.516 -7.102 1 85 237 GLN B CA 1
ATOM 3603 C C . GLN B 1 237 ? -6.227 23.359 -7.746 1 85 237 GLN B C 1
ATOM 3605 O O . GLN B 1 237 ? -6.434 24.516 -7.363 1 85 237 GLN B O 1
ATOM 3610 N N . ARG B 1 238 ? -6.926 22.844 -8.664 1 82.12 238 ARG B N 1
ATOM 3611 C CA . ARG B 1 238 ? -7.984 23.578 -9.352 1 82.12 238 ARG B CA 1
ATOM 3612 C C . ARG B 1 238 ? -9.172 23.828 -8.422 1 82.12 238 ARG B C 1
ATOM 3614 O O . ARG B 1 238 ? -9.859 24.844 -8.547 1 82.12 238 ARG B O 1
ATOM 3621 N N . TRP B 1 239 ? -9.273 22.875 -7.559 1 78.44 239 TRP B N 1
ATOM 3622 C CA . TRP B 1 239 ? -10.391 23.031 -6.633 1 78.44 239 TRP B CA 1
ATOM 3623 C C . TRP B 1 239 ? -10.055 24.031 -5.531 1 78.44 239 TRP B C 1
ATOM 3625 O O . TRP B 1 239 ? -10.93 24.75 -5.055 1 78.44 239 TRP B O 1
ATOM 3635 N N . MET B 1 240 ? -8.859 24.031 -5.121 1 73.94 240 MET B N 1
ATOM 3636 C CA . MET B 1 240 ? -8.477 24.922 -4.031 1 73.94 240 MET B CA 1
ATOM 3637 C C . MET B 1 240 ? -8.336 26.359 -4.523 1 73.94 240 MET B C 1
ATOM 3639 O O . MET B 1 240 ? -8.336 27.297 -3.727 1 73.94 240 MET B O 1
ATOM 3643 N N . HIS B 1 241 ? -8.141 26.625 -5.809 1 61.47 241 HIS B N 1
ATOM 3644 C CA . HIS B 1 241 ? -8.102 27.984 -6.348 1 61.47 241 HIS B CA 1
ATOM 3645 C C . HIS B 1 241 ? -9.375 28.297 -7.137 1 61.47 241 HIS B C 1
ATOM 3647 O O . HIS B 1 241 ? -9.914 27.422 -7.82 1 61.47 241 HIS B O 1
#

InterPro domains:
  IPR000515 ABC transporter type 1, transmembrane domain MetI-like [PF00528] (70-238)
  IPR000515 ABC transporter type 1, transmembrane domain MetI-like [PS50928] (52-232)
  IPR000515 ABC transporter type 1, transmembrane domain MetI-like [cd06261] (53-221)
  IPR035906 MetI-like superfamily [G3DSA:1.10.3720.10] (46-239)
  IPR035906 MetI-like superfamily [SSF161098] (47-230)

pLDDT: mean 88.64, std 10.5, range [48.41, 98.56]